Protein 7D9C (pdb70)

B-factor: mean 19.34, std 9.02, range [9.2, 79.6]

Sequence (588 aa):
GNLAGIMHRPDSEMAYVVNEQTVNNIRLRRTAKDDIVVSVELLAGDPYSLRRSLPTDEKFYQVPKQMTKIMSDGISDFWQVTVTTEPKRRRLAYAFLLVTDMLGIQQKIIYSSDKGFFKVADADLMDMNFYFRMMPFFQTIDQYNAPEWVTDTTVWYQIFPERFANGDVSNDPVGTKPWDSTDHPGREDFYGGDLQGILDHLDHLQELGISGIYLNPIFQAPSNHKYDTQDYMTVDPHFGDAKLFKQLVQAAHERGIRVMLDAVFNHIGDKSVQWQDVLKNEQASPYADWFHIHQFPATYTPTDNFEFAADATYDTFDYTPHMPKLNTSNPEVVDYLLNNIATTYWVKEFDIDAWRLDVANEIDHHFWRKFHDAMMALKPDFYILGQIWHTSQSWLVGDEFTAVMMNYSYTGAILQYFLENESADALVQKMSHQLMLYRDATNRRMMFNTVDSHDTPRLMTLAHEDKQQLAKSILTFTFMMQPGVPSIYYGTEYGMTGENNDPDDRKPMVWQPELQDHDLYDFMMQKLVQQVRRQVIAKLSDDKIIFDVIGERQIRLLTREDNQTRIIVGVFNNGTTDLTVAQPTSILLKTNQQSETQLAPNDFMIWTEPVR

Solvent-accessible surface area: 24392 Å² total; per-residue (Å²): 58,71,56,105,21,2,86,4,162,49,129,12,33,8,4,20,22,62,72,61,79,19,0,13,0,2,0,89,0,15,92,79,25,4,89,36,0,49,0,6,4,5,12,1,99,22,5,176,80,96,136,65,133,63,34,27,48,105,106,55,74,105,7,81,84,62,23,26,19,25,137,12,0,16,11,22,22,79,5,82,26,98,119,86,63,0,0,0,0,0,19,3,31,10,101,160,48,89,76,47,0,13,2,86,132,23,64,59,132,58,100,101,15,82,24,44,51,46,85,5,4,7,65,13,87,84,3,78,58,158,103,26,14,102,28,15,98,32,0,31,63,5,0,0,0,1,0,1,4,3,2,0,4,50,26,52,119,102,26,36,15,154,63,41,70,116,76,54,17,85,33,135,7,31,138,137,29,40,2,1,1,0,0,51,0,0,29,80,48,2,92,21,0,84,111,2,18,5,8,0,3,2,1,0,3,1,8,49,4,73,21,7,29,6,21,12,4,60,49,2,78,56,4,2,74,70,2,12,82,48,130,29,0,91,96,4,0,118,27,0,59,142,70,52,2,70,3,0,1,2,1,3,1,1,2,0,0,16,107,0,106,18,3,70,35,0,75,170,58,50,126,90,6,98,50,10,102,21,6,60,29,140,114,57,81,8,67,67,80,98,59,165,85,125,72,78,2,76,72,32,22,11,57,24,66,103,133,10,2,16,21,0,42,1,28,8,81,23,96,102,0,4,86,47,0,33,93,0,0,35,67,2,4,129,89,11,69,0,8,0,0,1,0,9,16,0,43,89,6,49,60,101,0,2,120,84,1,28,91,28,0,47,90,59,37,119,64,1,0,0,0,0,15,2,120,93,66,0,69,57,29,3,57,14,52,1,3,5,0,4,7,14,26,50,5,4,32,8,0,25,80,0,7,45,116,124,36,55,1,72,25,0,19,64,74,0,2,76,22,10,13,25,8,22,56,25,0,13,101,0,5,0,2,14,11,4,5,3,53,28,34,2,5,15,25,47,3,163,130,58,57,46,19,0,26,0,0,4,0,0,2,2,3,0,15,2,0,1,5,2,1,0,0,8,0,22,16,14,42,2,100,88,35,28,21,0,16,13,0,0,6,66,84,75,159,96,20,38,93,72,1,17,68,17,0,54,113,2,3,90,13,11,88,92,32,8,21,137,27,74,147,33,111,20,56,25,48,58,59,25,156,16,18,0,84,0,7,24,30,23,149,70,40,50,0,4,0,2,0,0,8,11,130,87,86,27,95,22,91,118,12,140,48,48,56,13,58,39,42,170,36,76,51,78,2,30,61,38,12,1,3,2,27,31,59,69,43,253

Radius of gyration: 26.41 Å; Cα contacts (8 Å, |Δi|>4): 1349; chains: 1; bounding box: 48×76×82 Å

Secondary structure (DSSP, 8-state):
--GGG-B--SSBTTEEEEETTEEEEEEEEETTTEEEEEEEEE-TTHHHHS-SS--GGGS-EE-EEEEE-SSEEEEEEEEE-TTS-EEEEEEEEETT--EEEEETTEEE-GGGS-TT-GGGSEEE-S--GGGS----HHHHT--EEEE-GGGT--S-GGGPPTTPPPP-TT----TT------HHHHHHTHHHHHHHT--EEEEPP-EE-SSSS--S-SEEEEE-TTT--HHHHHHHHHHHHHTT-EEEEEE--SB--TTSHHHHHHHHHGGGSTTGGGS-BSSSS------SSTT--S--SB-BSTT-TTSBBP-TTSHHHHHHHHHHHHHHHHHH---EEEETTGGGS-HHHHHHHHHHHHHH-TT-EEEE--SS--GGG-SSSS-SEEB-HHHHHHHHHHHHS---HHHHHHHHHHHHHTS-HHHHHH-EE-S--TTS--HHHHTTT-HHHHHHHHHHHHTSSSEEEEETTGGGT----STTTT-PPP---GGGS-HHHHHHHHHHHHHHHHTGGGSSS-EEEEEEEETTEEEEEEE-SSEEEEEEEE-SSS-EE-PPPSEEEEESSS-SSEE-TT-EEEEEEE--

CATH classification: 2.60.40.10

Foldseek 3Di:
DPQVQKDFDDPALQWAFPDQFKIKHKIKGFPQFWDWKWKQKAALCCLPPPPDPDDSRVDTHTWDFFAFLNGITMTMDMDGYPVQKMFMWMWTATPVGDTWIQAPQGTHRPVPQPRSHSVSHDIPGGHDPVQFADAQLVLLQFAEAEDQQQFEFAQDPVLWDPQADDADLPDQDDQAHGPQGALNGVVVCVVVVVLLPGQEYEYQAQAADPGSRCLQPADLQFGHSSHHTPVSLLVSQVSSVVSNYAYEYEQNLFWHFCNHPLNVQCQVQPPPRPSNLQFAAQDPPQDFDDDPDQQATDDGRTDAPPHGSGTTTTDCVDVVSLVVSLVSLVCCCVVRVHQEYEYEPQVNDDPVSQLVSQVSVCVSPVSHAYEYADQDDDRVQCRRRGHLEYAPNQLLVLLLCLLLDFDFPSNNSSSNSVNCSSRHVSSQLAHEYENDEQAAWDLCVSNVNPVLSSLLSVLVRLLGNYHYYYYQQVQFRRGAGGPPRNSRRHDPDVVSGNVVSNVSSSLSSCCSNVPNSPADPWGWDWDRPDGSKIWIWIDDQWKIKIKIFAADQAKDFAPQDPAWRDWDDPDSTIDHHSIMTIGMDTDD

Structure (mmCIF, N/CA/C/O backbone):
data_7D9C
#
_entry.id   7D9C
#
_cell.length_a   115.636
_cell.length_b   115.636
_cell.length_c   106.163
_cell.angle_alpha   90.000
_cell.angle_beta   90.000
_cell.angle_gamma   90.000
#
_symmetry.space_group_name_H-M   'P 41 2 2'
#
loop_
_entity.id
_entity.type
_entity.pdbx_description
1 polymer Alpha-glycosidase
2 branched alpha-D-glucopyranose-(1-4)-alpha-D-glucopyranose
3 non-polymer 'CALCIUM ION'
4 non-polymer 'SULFATE ION'
5 non-polymer '2-(N-MORPHOLINO)-ETHANESULFONIC ACID'
6 non-polymer alpha-D-glucopyranose
7 non-polymer beta-D-glucopyranose
8 water water
#
loop_
_atom_site.group_PDB
_atom_site.id
_atom_site.type_symbol
_atom_site.label_atom_id
_atom_site.label_alt_id
_atom_site.label_comp_id
_atom_site.label_asym_id
_atom_site.label_entity_id
_atom_site.label_seq_id
_atom_site.pdbx_PDB_ins_code
_atom_site.Cartn_x
_atom_site.Cartn_y
_atom_site.Cartn_z
_atom_site.occupancy
_atom_site.B_iso_or_equiv
_atom_site.auth_seq_id
_atom_site.auth_comp_id
_atom_site.auth_asym_id
_atom_site.auth_atom_id
_atom_site.pdbx_PDB_model_num
ATOM 1 N N . GLY A 1 2 ? 69.73324 62.50024 -18.18291 1.000 34.32630 2 GLY A N 1
ATOM 2 C CA . GLY A 1 2 ? 69.92965 63.51224 -19.20101 1.000 27.69660 2 GLY A CA 1
ATOM 3 C C . GLY A 1 2 ? 69.51875 64.83180 -18.61889 1.000 22.35911 2 GLY A C 1
ATOM 4 O O . GLY A 1 2 ? 68.69703 65.54675 -19.19304 1.000 23.88824 2 GLY A O 1
ATOM 5 N N . ASN A 1 3 ? 70.08574 65.12833 -17.45674 1.000 16.24260 3 ASN A N 1
ATOM 6 C CA . ASN A 1 3 ? 69.78274 66.37686 -16.75949 1.000 14.08180 3 ASN A CA 1
ATOM 7 C C . ASN A 1 3 ? 70.70011 67.45133 -17.32230 1.000 12.44741 3 ASN A C 1
ATOM 8 O O . ASN A 1 3 ? 71.74445 67.77184 -16.75477 1.000 12.69216 3 ASN A O 1
ATOM 13 N N . LEU A 1 4 ? 70.34139 67.96732 -18.50350 1.000 13.28959 4 LEU A N 1
ATOM 14 C CA . LEU A 1 4 ? 71.17077 68.95216 -19.17043 1.000 12.39476 4 LEU A CA 1
ATOM 15 C C . LEU A 1 4 ? 71.26995 70.22389 -18.35696 1.000 11.60256 4 LEU A C 1
ATOM 16 O O . LEU A 1 4 ? 72.30134 70.89069 -18.40433 1.000 12.82375 4 LEU A O 1
ATOM 21 N N . ALA A 1 5 ? 70.24790 70.56308 -17.55404 1.000 11.54729 5 ALA A N 1
ATOM 22 C CA . ALA A 1 5 ? 70.32494 71.75362 -16.71063 1.000 11.32622 5 ALA A CA 1
ATOM 23 C C . ALA A 1 5 ? 71.41296 71.64644 -15.66060 1.000 11.66572 5 ALA A C 1
ATOM 24 O O . ALA A 1 5 ? 71.87178 72.66549 -15.15927 1.000 12.80533 5 ALA A O 1
ATOM 26 N N . GLY A 1 6 ? 71.82276 70.41870 -15.31340 1.000 10.93669 6 GLY A N 1
ATOM 27 C CA . GLY A 1 6 ? 72.88953 70.22578 -14.34513 1.000 11.23935 6 GLY A CA 1
ATOM 28 C C . GLY A 1 6 ? 74.28970 70.21261 -14.92063 1.000 11.41043 6 GLY A C 1
ATOM 29 O O . GLY A 1 6 ? 75.26011 70.03311 -14.16537 1.000 12.99745 6 GLY A O 1
ATOM 30 N N . ILE A 1 7 ? 74.43966 70.39257 -16.23575 1.000 11.29989 7 ILE A N 1
ATOM 31 C CA . ILE A 1 7 ? 75.74878 70.35326 -16.90080 1.000 11.36306 7 ILE A CA 1
ATOM 32 C C . ILE A 1 7 ? 76.23269 71.77728 -17.12950 1.000 12.16841 7 ILE A C 1
ATOM 33 O O . ILE A 1 7 ? 75.49200 72.61324 -17.64572 1.000 14.60291 7 ILE A O 1
ATOM 38 N N . MET A 1 8 ? 77.46554 72.06473 -16.75389 1.000 10.62350 8 MET A N 1
ATOM 39 C CA . MET A 1 8 ? 77.95663 73.41377 -17.00293 1.000 11.03144 8 MET A CA 1
ATOM 40 C C . MET A 1 8 ? 79.46439 73.40737 -17.16617 1.000 10.14713 8 MET A C 1
ATOM 41 O O . MET A 1 8 ? 80.17878 72.72959 -16.42065 1.000 10.63665 8 MET A O 1
ATOM 46 N N . HIS A 1 9 ? 79.92761 74.19219 -18.13547 1.000 10.27082 9 HIS A N 1
ATOM 47 C CA . HIS A 1 9 ? 81.33100 74.51816 -18.25169 1.000 10.48138 9 HIS A CA 1
ATOM 48 C C . HIS A 1 9 ? 81.42456 76.01964 -18.41252 1.000 11.48675 9 HIS A C 1
ATOM 49 O O . HIS A 1 9 ? 80.79155 76.57363 -19.33125 1.000 12.65268 9 HIS A O 1
ATOM 56 N N . ARG A 1 10 ? 82.19169 76.66383 -17.54772 1.000 10.64192 10 ARG A N 1
ATOM 57 C CA . ARG A 1 10 ? 82.49582 78.10142 -17.67207 1.000 11.77626 10 ARG A CA 1
ATOM 58 C C . ARG A 1 10 ? 83.89507 78.25459 -18.21782 1.000 11.41832 10 ARG A C 1
ATOM 59 O O . ARG A 1 10 ? 84.86535 77.88030 -17.53015 1.000 11.48675 10 ARG A O 1
ATOM 67 N N . PRO A 1 11 ? 84.07460 78.78087 -19.43264 1.000 10.81827 11 PRO A N 1
ATOM 68 C CA . PRO A 1 11 ? 85.43359 78.91520 -19.95858 1.000 11.75258 11 PRO A CA 1
ATOM 69 C C . PRO A 1 11 ? 86.17825 79.98444 -19.16075 1.000 11.92893 11 PRO A C 1
ATOM 70 O O . PRO A 1 11 ? 85.60491 80.78502 -18.41112 1.000 13.65543 11 PRO A O 1
ATOM 74 N N . ASP A 1 12 ? 87.50540 79.93682 -19.29409 1.000 13.48173 12 ASP A N 1
ATOM 75 C CA . ASP A 1 12 ? 88.38493 80.94302 -18.67412 1.000 14.58713 12 ASP A CA 1
ATOM 76 C C . ASP A 1 12 ? 88.04916 81.13597 -17.19440 1.000 15.09244 12 ASP A C 1
ATOM 77 O O . ASP A 1 12 ? 87.72804 82.22678 -16.75250 1.000 15.74516 12 ASP A O 1
ATOM 82 N N . SER A 1 13 ? 88.19988 80.07869 -16.41547 1.000 13.57912 13 SER A N 1
ATOM 83 C CA . SER A 1 13 ? 87.77922 80.07595 -15.01520 1.000 13.68438 13 SER A CA 1
ATOM 84 C C . SER A 1 13 ? 88.55149 78.96130 -14.29898 1.000 12.75796 13 SER A C 1
ATOM 85 O O . SER A 1 13 ? 89.43724 78.32264 -14.88345 1.000 12.83428 13 SER A O 1
ATOM 88 N N . GLU A 1 14 ? 88.10539 78.59456 -13.08747 1.000 12.75006 14 GLU A N 1
ATOM 89 C CA . GLU A 1 14 ? 88.67772 77.38574 -12.46682 1.000 12.89482 14 GLU A CA 1
ATOM 90 C C . GLU A 1 14 ? 88.37652 76.11706 -13.25677 1.000 12.35265 14 GLU A C 1
ATOM 91 O O . GLU A 1 14 ? 88.98835 75.09068 -12.99237 1.000 13.78439 14 GLU A O 1
ATOM 97 N N . MET A 1 15 ? 87.43604 76.18539 -14.20377 1.000 11.21041 15 MET A N 1
ATOM 98 C CA . MET A 1 15 ? 87.12573 75.04488 -15.06432 1.000 10.56033 15 MET A CA 1
ATOM 99 C C . MET A 1 15 ? 87.97073 75.00632 -16.33651 1.000 9.95236 15 MET A C 1
ATOM 100 O O . MET A 1 15 ? 87.83472 74.05452 -17.11542 1.000 10.25239 15 MET A O 1
ATOM 105 N N . ALA A 1 16 ? 88.81837 75.98989 -16.57332 1.000 9.77603 16 ALA A N 1
ATOM 106 C CA . ALA A 1 16 ? 89.62238 76.00667 -17.81972 1.000 10.70508 16 ALA A CA 1
ATOM 107 C C . ALA A 1 16 ? 90.77271 76.97342 -17.57961 1.000 10.17871 16 ALA A C 1
ATOM 108 O O . ALA A 1 16 ? 90.56204 78.18046 -17.63668 1.000 11.38937 16 ALA A O 1
ATOM 110 N N . TYR A 1 17 ? 91.95967 76.42613 -17.25737 1.000 10.45506 17 TYR A N 1
ATOM 111 C CA . TYR A 1 17 ? 93.03210 77.32596 -16.84590 1.000 10.84194 17 TYR A CA 1
ATOM 112 C C . TYR A 1 17 ? 94.38333 76.75059 -17.23412 1.000 10.51559 17 TYR A C 1
ATOM 113 O O . TYR A 1 17 ? 94.54605 75.54456 -17.42251 1.000 11.32884 17 TYR A O 1
ATOM 122 N N . VAL A 1 18 ? 95.36290 77.62724 -17.36178 1.000 11.48412 18 VAL A N 1
ATOM 123 C CA . VAL A 1 18 ? 96.72696 77.29509 -17.77844 1.000 12.75269 18 VAL A CA 1
ATOM 124 C C . VAL A 1 18 ? 97.52277 76.80196 -16.57651 1.000 12.99747 18 VAL A C 1
ATOM 125 O O . VAL A 1 18 ? 97.54009 77.45634 -15.51635 1.000 13.99231 18 VAL A O 1
ATOM 129 N N . VAL A 1 19 ? 98.19292 75.67160 -16.75469 1.000 13.72124 19 VAL A N 1
ATOM 130 C CA . VAL A 1 19 ? 99.11569 75.12297 -15.74921 1.000 15.20038 19 VAL A CA 1
ATOM 131 C C . VAL A 1 19 ? 100.55680 75.45217 -16.11248 1.000 16.45314 19 VAL A C 1
ATOM 132 O O . VAL A 1 19 ? 101.37216 75.78526 -15.24827 1.000 18.65865 19 VAL A O 1
ATOM 136 N N . ASN A 1 20 ? 100.90228 75.40447 -17.39991 1.000 17.07165 20 ASN A N 1
ATOM 137 C CA . ASN A 1 20 ? 102.23129 75.78646 -17.86519 1.000 20.51940 20 ASN A CA 1
ATOM 138 C C . ASN A 1 20 ? 102.12314 76.18276 -19.32814 1.000 19.02977 20 ASN A C 1
ATOM 139 O O . ASN A 1 20 ? 101.02342 76.18336 -19.88955 1.000 17.98754 20 ASN A O 1
ATOM 144 N N . GLU A 1 21 ? 103.27272 76.49067 -19.97160 1.000 20.30624 21 GLU A N 1
ATOM 145 C CA . GLU A 1 21 ? 103.20478 77.09465 -21.29661 1.000 23.66716 21 GLU A CA 1
ATOM 146 C C . GLU A 1 21 ? 102.38032 76.27243 -22.28889 1.000 21.41162 21 GLU A C 1
ATOM 147 O O .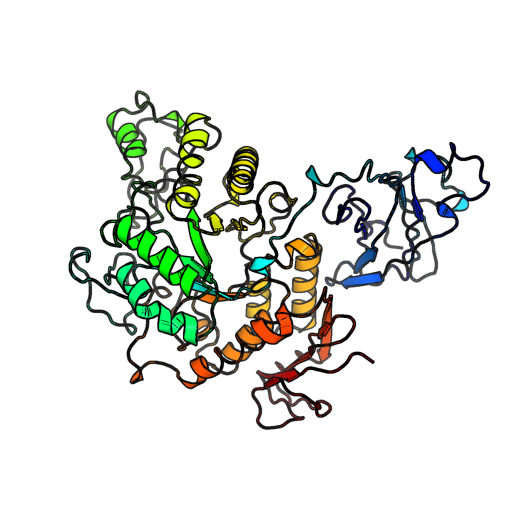 GLU A 1 21 ? 101.73905 76.85840 -23.16666 1.000 22.41964 21 GLU A O 1
ATOM 150 N N . GLN A 1 22 ? 102.37540 74.92350 -22.19124 1.000 16.89795 22 GLN A N 1
ATOM 151 C CA . GLN A 1 22 ? 101.68314 74.13102 -23.20573 1.000 16.51368 22 GLN A CA 1
ATOM 152 C C . GLN A 1 22 ? 100.57677 73.27755 -22.63090 1.000 14.17130 22 GLN A C 1
ATOM 153 O O . GLN A 1 22 ? 100.02968 72.44688 -23.35292 1.000 14.87136 22 GLN A O 1
ATOM 159 N N . THR A 1 23 ? 100.16719 73.48888 -21.37943 1.000 13.97390 23 THR A N 1
ATOM 160 C CA . THR A 1 23 ? 99.28089 72.54592 -20.68099 1.000 14.70031 23 THR A CA 1
ATOM 161 C C . THR A 1 23 ? 98.15849 73.30369 -19.97669 1.000 12.91852 23 THR A C 1
ATOM 162 O O . THR A 1 23 ? 98.40116 74.32410 -19.30811 1.000 14.22655 23 THR A O 1
ATOM 166 N N . VAL A 1 24 ? 96.92398 72.80200 -20.13163 1.000 13.23959 24 VAL A N 1
ATOM 167 C CA . VAL A 1 24 ? 95.75416 73.35817 -19.45692 1.000 12.37897 24 VAL A CA 1
ATOM 168 C C . VAL A 1 24 ? 95.02395 72.26255 -18.70206 1.000 12.27632 24 VAL A C 1
ATOM 169 O O . VAL A 1 24 ? 95.15034 71.08806 -19.02251 1.000 13.98705 24 VAL A O 1
ATOM 173 N N A ASN A 1 25 ? 94.26947 72.65703 -17.66343 0.661 11.55255 25 ASN A N 1
ATOM 174 N N B ASN A 1 25 ? 94.19220 72.68498 -17.76822 0.339 11.55518 25 ASN A N 1
ATOM 175 C CA A ASN A 1 25 ? 93.33800 71.76807 -16.97281 0.661 10.54192 25 ASN A CA 1
ATOM 176 C CA B ASN A 1 25 ? 93.34859 71.79189 -17.01021 0.339 10.53929 25 ASN A CA 1
ATOM 177 C C A ASN A 1 25 ? 91.91457 72.20869 -17.27314 0.661 10.52348 25 ASN A C 1
ATOM 178 C C B ASN A 1 25 ? 91.90561 72.20956 -17.23871 0.339 10.52875 25 ASN A C 1
ATOM 179 O O A ASN A 1 25 ? 91.60327 73.40597 -17.26401 0.661 11.27093 25 ASN A O 1
ATOM 180 O O B ASN A 1 25 ? 91.58114 73.40388 -17.17496 0.339 11.27093 25 ASN A O 1
ATOM 189 N N . ILE A 1 26 ? 91.05715 71.23189 -17.57001 1.000 10.58929 26 ILE A N 1
ATOM 190 C CA . ILE A 1 26 ? 89.66932 71.50174 -17.95984 1.000 10.70772 26 ILE A CA 1
ATOM 191 C C . ILE A 1 26 ? 88.76434 70.66569 -17.07204 1.000 11.06302 26 ILE A C 1
ATOM 192 O O . ILE A 1 26 ? 89.02652 69.47537 -16.84799 1.000 12.05787 26 ILE A O 1
ATOM 197 N N . ARG A 1 27 ? 87.68350 71.30652 -16.59984 1.000 10.70771 27 ARG A N 1
ATOM 198 C CA . ARG A 1 27 ? 86.69143 70.64290 -15.76431 1.000 10.96301 27 ARG A CA 1
ATOM 199 C C . ARG A 1 27 ? 85.30263 70.79570 -16.35553 1.000 10.59192 27 ARG A C 1
ATOM 200 O O . ARG A 1 27 ? 84.99838 71.77666 -17.02818 1.000 11.70256 27 ARG A O 1
ATOM 208 N N . LEU A 1 28 ? 84.43032 69.82477 -16.00426 1.000 10.88142 28 LEU A N 1
ATOM 209 C CA . LEU A 1 28 ? 83.01232 69.90341 -16.36313 1.000 10.89195 28 LEU A CA 1
ATOM 210 C C . LEU A 1 28 ? 82.20515 69.51588 -15.13332 1.000 10.62876 28 LEU A C 1
ATOM 211 O O . LEU A 1 28 ? 82.58421 68.59568 -14.41062 1.000 11.08933 28 LEU A O 1
ATOM 216 N N A ARG A 1 29 ? 81.11756 70.24429 -14.88160 0.635 9.98395 29 ARG A N 1
ATOM 217 N N B ARG A 1 29 ? 81.10640 70.23346 -14.89727 0.365 10.98670 29 ARG A N 1
ATOM 218 C CA A ARG A 1 29 ? 80.14107 69.90565 -13.84420 0.635 10.30768 29 ARG A CA 1
ATOM 219 C CA B ARG A 1 29 ? 80.12828 69.90479 -13.86295 0.365 11.96840 29 ARG A CA 1
ATOM 220 C C A ARG A 1 29 ? 78.96692 69.17758 -14.50690 0.635 10.87878 29 ARG A C 1
ATOM 221 C C B ARG A 1 29 ? 78.95889 69.16694 -14.51496 0.365 11.86048 29 ARG A C 1
ATOM 222 O O A ARG A 1 29 ? 78.51331 69.57605 -15.58157 0.635 10.84720 29 ARG A O 1
ATOM 223 O O B ARG A 1 29 ? 78.49931 69.55186 -15.59111 0.365 11.65520 29 ARG A O 1
ATOM 238 N N . THR A 1 30 ? 78.48036 68.09964 -13.86572 1.000 11.19988 30 THR A N 1
ATOM 239 C CA . THR A 1 30 ? 77.26058 67.39004 -14.31036 1.000 10.75509 30 THR A CA 1
ATOM 240 C C . THR A 1 30 ? 76.42434 67.12276 -13.07925 1.000 10.72351 30 THR A C 1
ATOM 241 O O . THR A 1 30 ? 76.89224 67.30367 -11.95407 1.000 11.65256 30 THR A O 1
ATOM 245 N N . ALA A 1 31 ? 75.17819 66.70543 -13.27358 1.000 11.48148 31 ALA A N 1
ATOM 246 C CA . ALA A 1 31 ? 74.37113 66.33848 -12.10744 1.000 11.76048 31 ALA A CA 1
ATOM 247 C C . ALA A 1 31 ? 74.86013 65.01275 -11.53980 1.000 12.61058 31 ALA A C 1
ATOM 248 O O . ALA A 1 31 ? 75.21259 64.08205 -12.28448 1.000 14.09758 31 ALA A O 1
ATOM 250 N N . LYS A 1 32 ? 74.80423 64.85902 -10.21322 1.000 13.12906 32 LYS A N 1
ATOM 251 C CA . LYS A 1 32 ? 75.37082 63.66668 -9.57064 1.000 13.72650 32 LYS A CA 1
ATOM 252 C C . LYS A 1 32 ? 74.77369 62.38340 -10.13541 1.000 13.99496 32 LYS A C 1
ATOM 253 O O . LYS A 1 32 ? 73.55070 62.20729 -10.14536 1.000 15.10034 32 LYS A O 1
ATOM 259 N N . ASP A 1 33 ? 75.64936 61.48448 -10.60382 1.000 14.74241 33 ASP A N 1
ATOM 260 C CA . ASP A 1 33 ? 75.30572 60.15356 -11.10217 1.000 16.62948 33 ASP A CA 1
ATOM 261 C C . ASP A 1 33 ? 74.40009 60.15886 -12.32742 1.000 16.78213 33 ASP A C 1
ATOM 262 O O . ASP A 1 33 ? 73.90158 59.11632 -12.73473 1.000 20.24831 33 ASP A O 1
ATOM 267 N N . ASP A 1 34 ? 74.22335 61.29157 -12.96600 1.000 14.68188 34 ASP A N 1
ATOM 268 C CA . ASP A 1 34 ? 73.37728 61.36819 -14.15661 1.000 14.43974 34 ASP A CA 1
ATOM 269 C C . ASP A 1 34 ? 74.17998 61.06986 -15.41836 1.000 14.54765 34 ASP A C 1
ATOM 270 O O . ASP A 1 34 ? 73.60871 60.58484 -16.39659 1.000 15.56355 34 ASP A O 1
ATOM 275 N N . ILE A 1 35 ? 75.45922 61.38615 -15.45961 1.000 14.98980 35 ILE A N 1
ATOM 276 C CA . ILE A 1 35 ? 76.29230 61.22760 -16.64599 1.000 14.47659 35 ILE A CA 1
ATOM 277 C C . ILE A 1 35 ? 77.27007 60.10299 -16.34852 1.000 14.71083 35 ILE A C 1
ATOM 278 O O . ILE A 1 35 ? 77.95668 60.12300 -15.30537 1.000 16.38470 35 ILE A O 1
ATOM 283 N N A VAL A 1 36 ? 77.31069 59.10712 -17.24772 0.565 14.81874 36 VAL A N 1
ATOM 284 N N B VAL A 1 36 ? 77.33219 59.11214 -17.24343 0.435 15.40039 36 VAL A N 1
ATOM 285 C CA A VAL A 1 36 ? 78.13799 57.91244 -17.08591 0.565 16.80580 36 VAL A CA 1
ATOM 286 C CA B VAL A 1 36 ? 78.18274 57.94395 -17.02304 0.435 17.84014 36 VAL A CA 1
ATOM 287 C C A VAL A 1 36 ? 79.56034 58.13511 -17.60983 0.565 15.79254 36 VAL A C 1
ATOM 288 C C B VAL A 1 36 ? 79.58395 58.13992 -17.60177 0.435 16.18732 36 VAL A C 1
ATOM 289 O O A VAL A 1 36 ? 80.51259 57.54385 -17.10163 0.565 17.10058 36 VAL A O 1
ATOM 290 O O B VAL A 1 36 ? 80.53676 57.51075 -17.14162 0.435 17.16374 36 VAL A O 1
ATOM 297 N N . SER A 1 37 ? 79.74481 58.97683 -18.62689 1.000 14.44502 37 SER A N 1
ATOM 298 C CA . SER A 1 37 ? 81.07937 59.19187 -19.18113 1.000 15.63199 37 SER A CA 1
ATOM 299 C C . SER A 1 37 ? 81.12121 60.54820 -19.85450 1.000 13.97389 37 SER A C 1
ATOM 300 O O . SER A 1 37 ? 80.09253 61.05466 -20.34074 1.000 13.62385 37 SER A O 1
ATOM 303 N N . VAL A 1 38 ? 82.32552 61.12213 -19.87101 1.000 12.73164 38 VAL A N 1
ATOM 304 C CA . VAL A 1 38 ? 82.57378 62.38945 -20.55013 1.000 12.89219 38 VAL A CA 1
ATOM 305 C C . VAL A 1 38 ? 83.87847 62.25300 -21.29623 1.000 12.85798 38 VAL A C 1
ATOM 306 O O . VAL A 1 38 ? 84.88548 61.87228 -20.70228 1.000 14.11864 38 VAL A O 1
ATOM 310 N N . GLU A 1 39 ? 83.87732 62.61567 -22.57491 1.000 13.37910 39 GLU A N 1
ATOM 311 C CA . GLU A 1 39 ? 85.10883 62.72323 -23.36619 1.000 14.80295 39 GLU A CA 1
ATOM 312 C C . GLU A 1 39 ? 85.28831 64.16833 -23.78396 1.000 14.07128 39 GLU A C 1
ATOM 313 O O . GLU A 1 39 ? 84.30308 64.87829 -24.01111 1.000 14.87136 39 GLU A O 1
ATOM 319 N N . LEU A 1 40 ? 86.51595 64.59787 -23.90806 1.000 13.20802 40 LEU A N 1
ATOM 320 C CA . LEU A 1 40 ? 86.82278 65.93974 -24.40330 1.000 13.00009 40 LEU A CA 1
ATOM 321 C C . LEU A 1 40 ? 87.27179 65.82800 -25.85956 1.000 12.22633 40 LEU A C 1
ATOM 322 O O . LEU A 1 40 ? 88.14595 65.01413 -26.18198 1.000 14.43710 40 LEU A O 1
ATOM 327 N N . LEU A 1 41 ? 86.68820 66.65933 -26.73389 1.000 12.14999 41 LEU A N 1
ATOM 328 C CA . LEU A 1 41 ? 87.17298 66.84317 -28.10305 1.000 12.27370 41 LEU A CA 1
ATOM 329 C C . LEU A 1 41 ? 87.94660 68.15640 -28.08418 1.000 11.82628 41 LEU A C 1
ATOM 330 O O . LEU A 1 41 ? 87.36393 69.19952 -27.77735 1.000 14.46603 41 LEU A O 1
ATOM 335 N N . ALA A 1 42 ? 89.23101 68.13291 -28.41851 1.000 12.00261 42 ALA A N 1
ATOM 336 C CA . ALA A 1 42 ? 90.04859 69.32815 -28.22851 1.000 12.52371 42 ALA A CA 1
ATOM 337 C C . ALA A 1 42 ? 91.23775 69.35194 -29.18051 1.000 11.88681 42 ALA A C 1
ATOM 338 O O . ALA A 1 42 ? 91.87593 68.33116 -29.45141 1.000 12.89744 42 ALA A O 1
ATOM 340 N N . GLY A 1 43 ? 91.58338 70.55844 -29.59795 1.000 11.98681 43 GLY A N 1
ATOM 341 C CA . GLY A 1 43 ? 92.80032 70.76239 -30.35715 1.000 11.88680 43 GLY A CA 1
ATOM 342 C C . GLY A 1 43 ? 92.91520 72.19372 -30.81966 1.000 11.17883 43 GLY A C 1
ATOM 343 O O . GLY A 1 43 ? 92.13183 73.05083 -30.41499 1.000 11.62361 43 GLY A O 1
ATOM 344 N N . ASP A 1 44 ? 93.90373 72.45963 -31.69054 1.000 11.63940 44 ASP A N 1
ATOM 345 C CA . ASP A 1 44 ? 94.10703 73.83079 -32.15735 1.000 12.15000 44 ASP A CA 1
ATOM 346 C C . ASP A 1 44 ? 92.91046 74.28564 -33.01672 1.000 12.31054 44 ASP A C 1
ATOM 347 O O . ASP A 1 44 ? 92.58343 73.62607 -34.01614 1.000 13.47383 44 ASP A O 1
ATOM 352 N N . PRO A 1 45 ? 92.22049 75.38404 -32.67748 1.000 12.14474 45 PRO A N 1
ATOM 353 C CA . PRO A 1 45 ? 91.04881 75.81099 -33.50189 1.000 12.24211 45 PRO A CA 1
ATOM 354 C C . PRO A 1 45 ? 91.34800 75.95217 -34.99065 1.000 13.03956 45 PRO A C 1
ATOM 355 O O . PRO A 1 45 ? 90.52061 75.57776 -35.84372 1.000 13.47120 45 PRO A O 1
ATOM 359 N N . TYR A 1 46 ? 92.51649 76.47502 -35.33088 1.000 12.13684 46 TYR A N 1
ATOM 360 C CA . TYR A 1 46 ? 92.83615 76.76543 -36.71894 1.000 12.51319 46 TYR A CA 1
ATOM 361 C C . TYR A 1 46 ? 93.17787 75.49086 -37.47420 1.000 12.51847 46 TYR A C 1
ATOM 362 O O . TYR A 1 46 ? 93.19940 75.49402 -38.72031 1.000 14.40552 46 TYR A O 1
ATOM 371 N N . SER A 1 47 ? 93.48564 74.39777 -36.77765 1.000 13.16065 47 SER A N 1
ATOM 372 C CA . SER A 1 47 ? 93.89887 73.19283 -37.47928 1.000 15.06086 47 SER A CA 1
ATOM 373 C C . SER A 1 47 ? 92.77943 72.61755 -38.32224 1.000 14.43448 47 SER A C 1
ATOM 374 O O . SER A 1 47 ? 93.07466 72.00995 -39.34894 1.000 15.66357 47 SER A O 1
ATOM 377 N N . LEU A 1 48 ? 91.49798 72.77787 -37.92657 1.000 13.36857 48 LEU A N 1
ATOM 378 C CA . LEU A 1 48 ? 90.39708 72.09641 -38.60095 1.000 14.31078 48 LEU A CA 1
ATOM 379 C C . LEU A 1 48 ? 90.39551 72.44285 -40.08284 1.000 15.42406 48 LEU A C 1
ATOM 380 O O . LEU A 1 48 ? 90.33123 71.54914 -40.93217 1.000 16.81370 48 LEU A O 1
ATOM 385 N N A ARG A 1 49 ? 90.44224 73.73269 -40.41314 0.513 14.46344 49 ARG A N 1
ATOM 386 N N B ARG A 1 49 ? 90.43610 73.73397 -40.41329 0.487 14.46344 49 ARG A N 1
ATOM 387 C CA A ARG A 1 49 ? 90.35628 74.13177 -41.81751 0.513 16.94533 49 ARG A CA 1
ATOM 388 C CA B ARG A 1 49 ? 90.35268 74.14081 -41.81618 0.487 16.94533 49 ARG A CA 1
ATOM 389 C C A ARG A 1 49 ? 91.69559 74.52206 -42.41561 0.513 15.33460 49 ARG A C 1
ATOM 390 C C B ARG A 1 49 ? 91.69848 74.50794 -42.41615 0.487 15.33460 49 ARG A C 1
ATOM 391 O O A ARG A 1 49 ? 91.79030 74.59437 -43.63596 0.513 19.20871 49 ARG A O 1
ATOM 392 O O B ARG A 1 49 ? 91.80412 74.53811 -43.63800 0.487 19.20871 49 ARG A O 1
ATOM 407 N N . SER A 1 50 ? 92.72461 74.79759 -41.60936 1.000 13.90811 50 SER A N 1
ATOM 408 C CA . SER A 1 50 ? 93.97939 75.27792 -42.20250 1.000 13.49490 50 SER A CA 1
ATOM 409 C C . SER A 1 50 ? 94.91813 74.13548 -42.58374 1.000 14.75557 50 SER A C 1
ATOM 410 O O . SER A 1 50 ? 95.69189 74.28033 -43.53203 1.000 16.55578 50 SER A O 1
ATOM 413 N N . LEU A 1 51 ? 94.91385 73.02837 -41.85637 1.000 15.91887 51 LEU A N 1
ATOM 414 C CA . LEU A 1 51 ? 95.93012 72.01855 -42.17647 1.000 17.17165 51 LEU A CA 1
ATOM 415 C C . LEU A 1 51 ? 95.44610 71.10906 -43.29709 1.000 18.35864 51 LEU A C 1
ATOM 416 O O . LEU A 1 51 ? 94.26442 70.71130 -43.30996 1.000 19.70879 51 LEU A O 1
ATOM 421 N N . PRO A 1 52 ? 96.36521 70.74819 -44.21638 1.000 20.21940 52 PRO A N 1
ATOM 422 C CA . PRO A 1 52 ? 95.98580 69.85590 -45.32854 1.000 23.38555 52 PRO A CA 1
ATOM 423 C C . PRO A 1 52 ? 95.66125 68.42726 -44.92138 1.000 26.26221 52 PRO A C 1
ATOM 424 O O . PRO A 1 52 ? 95.00049 67.72783 -45.68606 1.000 29.48363 52 PRO A O 1
ATOM 428 N N . THR A 1 53 ? 96.00841 67.98891 -43.72732 1.000 26.36486 53 THR A N 1
ATOM 429 C CA . THR A 1 53 ? 95.74994 66.59632 -43.37185 1.000 27.91504 53 THR A CA 1
ATOM 430 C C . THR A 1 53 ? 94.25069 66.26794 -43.30395 1.000 27.31497 53 THR A C 1
ATOM 431 O O . THR A 1 53 ? 93.39452 67.12702 -43.03639 1.000 27.24917 53 THR A O 1
ATOM 435 N N . ASP A 1 54 ? 93.94080 64.97773 -43.52718 1.000 27.50973 54 ASP A N 1
ATOM 436 C CA . ASP A 1 54 ? 92.56944 64.51898 -43.35803 1.000 27.34919 54 ASP A CA 1
ATOM 437 C C . ASP A 1 54 ? 92.19045 64.36379 -41.88833 1.000 26.77542 54 ASP A C 1
ATOM 438 O O . ASP A 1 54 ? 91.00455 64.48763 -41.55285 1.000 26.59646 54 ASP A O 1
ATOM 443 N N . GLU A 1 55 ? 93.18530 64.17713 -41.01309 1.000 25.38580 55 GLU A N 1
ATOM 444 C CA . GLU A 1 55 ? 92.94562 64.04975 -39.57789 1.000 25.61213 55 GLU A CA 1
ATOM 445 C C . GLU A 1 55 ? 92.32192 65.32801 -39.05165 1.000 22.58546 55 GLU A C 1
ATOM 446 O O . GLU A 1 55 ? 92.63716 66.43688 -39.53922 1.000 25.36999 55 GLU A O 1
ATOM 448 N N . LYS A 1 56 ? 91.40546 65.18612 -38.08977 1.000 19.24032 56 LYS A N 1
ATOM 449 C CA . LYS A 1 56 ? 90.83192 66.33991 -37.39071 1.000 17.83225 56 LYS A CA 1
ATOM 450 C C . LYS A 1 56 ? 90.86756 66.06535 -35.90393 1.000 17.23744 56 LYS A C 1
ATOM 451 O O . LYS A 1 56 ? 90.70702 64.91673 -35.47708 1.000 17.49274 56 LYS A O 1
ATOM 457 N N . PHE A 1 57 ? 91.01542 67.13974 -35.09838 1.000 15.65305 57 PHE A N 1
ATOM 458 C CA . PHE A 1 57 ? 91.23299 66.89139 -33.66776 1.000 16.50577 57 PHE A CA 1
ATOM 459 C C . PHE A 1 57 ? 90.06558 66.18080 -33.01846 1.000 17.13480 57 PHE A C 1
ATOM 460 O O . PHE A 1 57 ? 90.27072 65.45295 -32.05250 1.000 19.32979 57 PHE A O 1
ATOM 468 N N . TYR A 1 58 ? 88.85256 66.38589 -33.52067 1.000 16.81108 58 TYR A N 1
ATOM 469 C CA . TYR A 1 58 ? 87.67268 65.80831 -32.90125 1.000 17.74541 58 TYR A CA 1
ATOM 470 C C . TYR A 1 58 ? 87.57657 64.30608 -33.13009 1.000 19.21137 58 TYR A C 1
ATOM 471 O O . TYR A 1 58 ? 86.70865 63.65488 -32.54773 1.000 22.39068 58 TYR A O 1
ATOM 480 N N . GLN A 1 59 ? 88.41471 63.71513 -33.98608 1.000 18.87186 59 GLN A N 1
ATOM 481 C CA . GLN A 1 59 ? 88.38773 62.26349 -34.16205 1.000 21.12475 59 GLN A CA 1
ATOM 482 C C . GLN A 1 59 ? 89.16642 61.50098 -33.09874 1.000 22.22488 59 GLN A C 1
ATOM 483 O O . GLN A 1 59 ? 89.13104 60.25458 -33.09549 1.000 23.59346 59 GLN A O 1
ATOM 489 N N . VAL A 1 60 ? 89.86748 62.17276 -32.19877 1.000 21.42480 60 VAL A N 1
ATOM 490 C CA . VAL A 1 60 ? 90.61216 61.46278 -31.16096 1.000 23.27764 60 VAL A CA 1
ATOM 491 C C . VAL A 1 60 ? 90.19638 62.08380 -29.83099 1.000 20.67997 60 VAL A C 1
ATOM 492 O O . VAL A 1 60 ? 90.90352 62.92914 -29.29582 1.000 21.47742 60 VAL A O 1
ATOM 496 N N . PRO A 1 61 ? 89.09526 61.65374 -29.24395 1.000 19.19295 61 PRO A N 1
ATOM 497 C CA . PRO A 1 61 ? 88.67491 62.19811 -27.94719 1.000 17.07165 61 PRO A CA 1
ATOM 498 C C . PRO A 1 61 ? 89.65247 61.83346 -26.84363 1.000 16.25314 61 PRO A C 1
ATOM 499 O O . PRO A 1 61 ? 90.43811 60.89241 -26.94057 1.000 20.85364 61 PRO A O 1
ATOM 503 N N . LYS A 1 62 ? 89.57366 62.59181 -25.75792 1.000 15.90045 62 LYS A N 1
ATOM 504 C CA . LYS A 1 62 ? 90.37511 62.38507 -24.55149 1.000 17.27693 62 LYS A CA 1
ATOM 505 C C . LYS A 1 62 ? 89.38932 62.04703 -23.42401 1.000 17.61644 62 LYS A C 1
ATOM 506 O O . LYS A 1 62 ? 88.42977 62.79714 -23.19623 1.000 18.54023 62 LYS A O 1
ATOM 512 N N . GLN A 1 63 ? 89.61466 60.97443 -22.69712 1.000 18.84552 63 GLN A N 1
ATOM 513 C CA . GLN A 1 63 ? 88.67948 60.63540 -21.62066 1.000 19.29561 63 GLN A CA 1
ATOM 514 C C . GLN A 1 63 ? 88.83440 61.59149 -20.43288 1.000 17.89805 63 GLN A C 1
ATOM 515 O O . GLN A 1 63 ? 89.94987 61.86146 -19.97993 1.000 21.18527 63 GLN A O 1
ATOM 521 N N . MET A 1 64 ? 87.72356 62.07787 -19.89679 1.000 14.56082 64 MET A N 1
ATOM 522 C CA . MET A 1 64 ? 87.77911 62.77635 -18.62266 1.000 13.75545 64 MET A CA 1
ATOM 523 C C . MET A 1 64 ? 87.50405 61.80471 -17.48053 1.000 14.14234 64 MET A C 1
ATOM 524 O O . MET A 1 64 ? 86.83694 60.78571 -17.64532 1.000 15.90043 64 MET A O 1
ATOM 529 N N . THR A 1 65 ? 87.96758 62.16487 -16.30246 1.000 13.57648 65 THR A N 1
ATOM 530 C CA . THR A 1 65 ? 87.78503 61.35392 -15.09991 1.000 14.54765 65 THR A CA 1
ATOM 531 C C . THR A 1 65 ? 86.89505 62.08653 -14.11355 1.000 13.40541 65 THR A C 1
ATOM 532 O O . THR A 1 65 ? 87.07596 63.27961 -13.88404 1.000 13.18696 65 THR A O 1
ATOM 536 N N . LYS A 1 66 ? 85.95320 61.35852 -13.50820 1.000 13.84229 66 LYS A N 1
ATOM 537 C CA . LYS A 1 66 ? 85.12074 61.93300 -12.44748 1.000 13.41069 66 LYS A CA 1
ATOM 538 C C . LYS A 1 66 ? 85.98012 61.99058 -11.18848 1.000 14.43975 66 LYS A C 1
ATOM 539 O O . LYS A 1 66 ? 86.42174 60.95544 -10.68201 1.000 18.70339 66 LYS A O 1
ATOM 545 N N . ILE A 1 67 ? 86.31306 63.19748 -10.73662 1.000 14.24499 67 ILE A N 1
ATOM 546 C CA . ILE A 1 67 ? 87.26625 63.33148 -9.65078 1.000 16.15310 67 ILE A CA 1
ATOM 547 C C . ILE A 1 67 ? 86.58652 63.54676 -8.31378 1.000 16.01362 67 ILE A C 1
ATOM 548 O O . ILE A 1 67 ? 87.15509 63.14558 -7.27877 1.000 18.96395 67 ILE A O 1
ATOM 553 N N . MET A 1 68 ? 85.42242 64.21715 -8.30395 1.000 14.68978 68 MET A N 1
ATOM 554 C CA . MET A 1 68 ? 84.78675 64.53169 -7.02302 1.000 16.00835 68 MET A CA 1
ATOM 555 C C . MET A 1 68 ? 83.27738 64.59163 -7.20760 1.000 13.25014 68 MET A C 1
ATOM 556 O O . MET A 1 68 ? 82.80312 64.84495 -8.31903 1.000 14.77660 68 MET A O 1
ATOM 561 N N . SER A 1 69 ? 82.53140 64.48923 -6.10613 1.000 12.95536 69 SER A N 1
ATOM 562 C CA . SER A 1 69 ? 81.10533 64.76264 -6.10128 1.000 13.98969 69 SER A CA 1
ATOM 563 C C . SER A 1 69 ? 80.74362 65.51308 -4.83755 1.000 14.22393 69 SER A C 1
ATOM 564 O O . SER A 1 69 ? 81.27384 65.20628 -3.76436 1.000 15.05033 69 SER A O 1
ATOM 567 N N . ASP A 1 70 ? 79.85030 66.51922 -4.95713 1.000 14.87137 70 ASP A N 1
ATOM 568 C CA . ASP A 1 70 ? 79.40743 67.25881 -3.76866 1.000 15.63462 70 ASP A CA 1
ATOM 569 C C . ASP A 1 70 ? 77.98505 66.88767 -3.35369 1.000 16.09784 70 ASP A C 1
ATOM 570 O O . ASP A 1 70 ? 77.33985 67.62250 -2.59570 1.000 17.96647 70 ASP A O 1
ATOM 575 N N . GLY A 1 71 ? 77.47063 65.75340 -3.82901 1.000 15.68463 71 GLY A N 1
ATOM 576 C CA . GLY A 1 71 ? 76.12869 65.33395 -3.47940 1.000 17.68222 71 GLY A CA 1
ATOM 577 C C . GLY A 1 71 ? 75.05803 65.90670 -4.37125 1.000 17.40852 71 GLY A C 1
ATOM 578 O O . GLY A 1 71 ? 73.94140 65.38570 -4.39616 1.000 20.06935 71 GLY A O 1
ATOM 579 N N . ILE A 1 72 ? 75.35381 66.98992 -5.05554 1.000 15.04508 72 ILE A N 1
ATOM 580 C CA . ILE A 1 72 ? 74.44566 67.60332 -6.00993 1.000 14.68187 72 ILE A CA 1
ATOM 581 C C . ILE A 1 72 ? 74.98660 67.43733 -7.41890 1.000 12.61848 72 ILE A C 1
ATOM 582 O O . ILE A 1 72 ? 74.25764 67.06360 -8.36036 1.000 12.94482 72 ILE A O 1
ATOM 587 N N . SER A 1 73 ? 76.26094 67.70082 -7.58141 1.000 12.97903 73 SER A N 1
ATOM 588 C CA . SER A 1 73 ? 76.94881 67.64484 -8.86180 1.000 12.45793 73 SER A CA 1
ATOM 589 C C . SER A 1 73 ? 78.12044 66.66835 -8.78069 1.000 12.56847 73 SER A C 1
ATOM 590 O O . SER A 1 73 ? 78.67653 66.40225 -7.71812 1.000 14.28182 73 SER A O 1
ATOM 593 N N . ASP A 1 74 ? 78.51753 66.16991 -9.93863 1.000 12.36317 74 ASP A N 1
ATOM 594 C CA . ASP A 1 74 ? 79.78441 65.47577 -10.15805 1.000 12.41319 74 ASP A CA 1
ATOM 595 C C . ASP A 1 74 ? 80.71368 66.40297 -10.93333 1.000 12.35001 74 ASP A C 1
ATOM 596 O O . ASP A 1 74 ? 80.24616 67.24952 -11.71121 1.000 12.66057 74 ASP A O 1
ATOM 601 N N . PHE A 1 75 ? 82.00827 66.25214 -10.71259 1.000 11.61574 75 PHE A N 1
ATOM 602 C CA . PHE A 1 75 ? 83.01580 67.07636 -11.35631 1.000 12.14736 75 PHE A CA 1
ATOM 603 C C . PHE A 1 75 ? 83.99997 66.17066 -12.06357 1.000 11.86312 75 PHE A C 1
ATOM 604 O O . PHE A 1 75 ? 84.51509 65.21794 -11.46748 1.000 13.58437 75 PHE A O 1
ATOM 612 N N . TRP A 1 76 ? 84.26678 66.51954 -13.30578 1.000 10.95775 76 TRP A N 1
ATOM 613 C CA . TRP A 1 76 ? 85.13141 65.75663 -14.19845 1.000 11.49728 76 TRP A CA 1
ATOM 614 C C . TRP A 1 76 ? 86.32303 66.62338 -14.57757 1.000 11.54466 76 TRP A C 1
ATOM 615 O O . TRP A 1 76 ? 86.18631 67.83839 -14.71535 1.000 12.60529 76 TRP A O 1
ATOM 626 N N . GLN A 1 77 ? 87.48877 66.00140 -14.78985 1.000 12.24210 77 GLN A N 1
ATOM 627 C CA . GLN A 1 77 ? 88.68516 66.77215 -15.10261 1.000 12.76323 77 GLN A CA 1
ATOM 628 C C . GLN A 1 77 ? 89.55624 66.03729 -16.10870 1.000 12.16842 77 GLN A C 1
ATOM 629 O O . GLN A 1 77 ? 89.53215 64.79559 -16.20512 1.000 13.66595 77 GLN A O 1
ATOM 635 N N . VAL A 1 78 ? 90.29704 66.81529 -16.89530 1.000 11.95787 78 VAL A N 1
ATOM 636 C CA . VAL A 1 78 ? 91.34336 66.28924 -17.78497 1.000 12.87903 78 VAL A CA 1
ATOM 637 C C . VAL A 1 78 ? 92.40819 67.36539 -17.97373 1.000 11.80260 78 VAL A C 1
ATOM 638 O O . VAL A 1 78 ? 92.14174 68.56048 -17.88370 1.000 13.30537 78 VAL A O 1
ATOM 642 N N . THR A 1 79 ? 93.62602 66.92989 -18.21801 1.000 13.01325 79 THR A N 1
ATOM 643 C CA . THR A 1 79 ? 94.74586 67.78782 -18.59907 1.000 14.25290 79 THR A CA 1
ATOM 644 C C . THR A 1 79 ? 94.97919 67.63260 -20.09347 1.000 15.25827 79 THR A C 1
ATOM 645 O O . THR A 1 79 ? 94.91715 66.52216 -20.61574 1.000 18.28229 79 THR A O 1
ATOM 649 N N . VAL A 1 80 ? 95.21433 68.75017 -20.77818 1.000 14.48975 80 VAL A N 1
ATOM 650 C CA . VAL A 1 80 ? 95.44728 68.73526 -22.22279 1.000 15.25825 80 VAL A CA 1
ATOM 651 C C . VAL A 1 80 ? 96.74608 69.46689 -22.51833 1.000 13.67915 80 VAL A C 1
ATOM 652 O O . VAL A 1 80 ? 96.98008 70.54130 -21.97878 1.000 14.36867 80 VAL A O 1
ATOM 656 N N A THR A 1 81 ? 97.56783 68.89790 -23.40151 0.588 15.39511 81 THR A N 1
ATOM 657 N N B THR A 1 81 ? 97.58354 68.90251 -23.38350 0.412 15.63462 81 THR A N 1
ATOM 658 C CA A THR A 1 81 ? 98.76539 69.57562 -23.87324 0.588 16.07416 81 THR A CA 1
ATOM 659 C CA B THR A 1 81 ? 98.73076 69.65196 -23.86974 0.412 17.32167 81 THR A CA 1
ATOM 660 C C A THR A 1 81 ? 98.56256 69.92443 -25.34122 0.588 15.87150 81 THR A C 1
ATOM 661 C C B THR A 1 81 ? 98.54161 69.95845 -25.34277 0.412 16.98478 81 THR A C 1
ATOM 662 O O A THR A 1 81 ? 98.01097 69.11568 -26.10713 0.588 18.67707 81 THR A O 1
ATOM 663 O O B THR A 1 81 ? 97.98806 69.14528 -26.09817 0.412 18.69024 81 THR A O 1
ATOM 670 N N . GLU A 1 82 ? 99.01363 71.12100 -25.74354 1.000 14.71610 82 GLU A N 1
ATOM 671 C CA . GLU A 1 82 ? 98.85643 71.53690 -27.12438 1.000 14.86084 82 GLU A CA 1
ATOM 672 C C . GLU A 1 82 ? 100.04150 72.40108 -27.50361 1.000 13.81337 82 GLU A C 1
ATOM 673 O O . GLU A 1 82 ? 100.14664 73.55148 -27.03027 1.000 14.06338 82 GLU A O 1
ATOM 679 N N . PRO A 1 83 ? 100.92869 71.92181 -28.40004 1.000 16.27155 83 PRO A N 1
ATOM 680 C CA . PRO A 1 83 ? 102.11172 72.71009 -28.76273 1.000 17.08216 83 PRO A CA 1
ATOM 681 C C . PRO A 1 83 ? 101.80630 74.04030 -29.41240 1.000 14.64504 83 PRO A C 1
ATOM 682 O O . PRO A 1 83 ? 102.61101 74.97528 -29.27919 1.000 16.18204 83 PRO A O 1
ATOM 686 N N . LYS A 1 84 ? 100.67369 74.17408 -30.13540 1.000 14.26867 84 LYS A N 1
ATOM 687 C CA . LYS A 1 84 ? 100.32738 75.44258 -30.75315 1.000 14.31077 84 LYS A CA 1
ATOM 688 C C . LYS A 1 84 ? 99.81883 76.44314 -29.72653 1.000 13.31065 84 LYS A C 1
ATOM 689 O O . LYS A 1 84 ? 99.63811 77.61593 -30.04477 1.000 13.51331 84 LYS A O 1
ATOM 695 N N . ARG A 1 85 ? 99.53518 76.00265 -28.48170 1.000 11.90523 85 ARG A N 1
ATOM 696 C CA A ARG A 1 85 ? 99.14562 76.90205 -27.39318 0.572 11.18410 85 ARG A CA 1
ATOM 697 C CA B ARG A 1 85 ? 99.15257 76.91103 -27.39959 0.428 12.06841 85 ARG A CA 1
ATOM 698 C C . ARG A 1 85 ? 97.82445 77.62147 -27.67305 1.000 11.19199 85 ARG A C 1
ATOM 699 O O . ARG A 1 85 ? 97.57620 78.68701 -27.11824 1.000 12.86059 85 ARG A O 1
ATOM 714 N N . ARG A 1 86 ? 96.94892 77.00906 -28.47745 1.000 10.79983 86 ARG A N 1
ATOM 715 C CA . ARG A 1 86 ? 95.62133 77.52667 -28.72965 1.000 10.64982 86 ARG A CA 1
ATOM 716 C C . ARG A 1 86 ? 94.71474 76.31483 -28.61665 1.000 10.87090 86 ARG A C 1
ATOM 717 O O . ARG A 1 86 ? 95.03441 75.25989 -29.16329 1.000 12.35527 86 ARG A O 1
ATOM 725 N N . LEU A 1 87 ? 93.55703 76.45877 -27.96067 1.000 12.21845 87 LEU A N 1
ATOM 726 C CA . LEU A 1 87 ? 92.69236 75.27250 -27.76800 1.000 11.62888 87 LEU A CA 1
ATOM 727 C C . LEU A 1 87 ? 91.22673 75.59066 -28.00322 1.000 11.31832 87 LEU A C 1
ATOM 728 O O . LEU A 1 87 ? 90.67695 76.51858 -27.41102 1.000 12.56583 87 LEU A O 1
ATOM 733 N N . ALA A 1 88 ? 90.58757 74.77949 -28.82582 1.000 10.61034 88 ALA A N 1
ATOM 734 C CA . ALA A 1 88 ? 89.13440 74.72044 -28.94831 1.000 10.57087 88 ALA A CA 1
ATOM 735 C C . ALA A 1 88 ? 88.68559 73.37987 -28.40200 1.000 10.67350 88 ALA A C 1
ATOM 736 O O . ALA A 1 88 ? 89.35684 72.36118 -28.63487 1.000 11.81047 88 ALA A O 1
ATOM 738 N N . TYR A 1 89 ? 87.56428 73.35677 -27.65929 1.000 10.26292 89 TYR A N 1
ATOM 739 C CA . TYR A 1 89 ? 87.16725 72.08648 -27.06485 1.000 10.06553 89 TYR A CA 1
ATOM 740 C C . TYR A 1 89 ? 85.65194 72.02776 -26.86561 1.000 9.41547 89 TYR A C 1
ATOM 741 O O . TYR A 1 89 ? 84.95342 73.04029 -26.81106 1.000 10.79719 89 TYR A O 1
ATOM 750 N N . ALA A 1 90 ? 85.17203 70.80375 -26.81694 1.000 10.82616 90 ALA A N 1
ATOM 751 C CA . ALA A 1 90 ? 83.76509 70.50787 -26.51871 1.000 10.94721 90 ALA A CA 1
ATOM 752 C C . ALA A 1 90 ? 83.68932 69.17836 -25.77495 1.000 10.02080 90 ALA A C 1
ATOM 753 O O . ALA A 1 90 ? 84.67575 68.43110 -25.72725 1.000 12.33158 90 ALA A O 1
ATOM 755 N N . PHE A 1 91 ? 82.53251 68.87024 -25.20424 1.000 10.30241 91 PHE A N 1
ATOM 756 C CA . PHE A 1 91 ? 82.38773 67.71398 -24.32526 1.000 10.64981 91 PHE A CA 1
ATOM 757 C C . PHE A 1 91 ? 81.40872 66.72827 -24.94489 1.000 11.68679 91 PHE A C 1
ATOM 758 O O . PHE A 1 91 ? 80.32426 67.12229 -25.36438 1.000 13.64752 91 PHE A O 1
ATOM 766 N N . LEU A 1 92 ? 81.73565 65.45617 -24.97207 1.000 12.97378 92 LEU A N 1
ATOM 767 C CA A LEU A 1 92 ? 80.76543 64.42915 -25.33167 0.466 13.74493 92 LEU A CA 1
ATOM 768 C CA B LEU A 1 92 ? 80.79221 64.42492 -25.35496 0.534 14.35290 92 LEU A CA 1
ATOM 769 C C . LEU A 1 92 ? 80.29389 63.79685 -24.04861 1.000 13.91864 92 LEU A C 1
ATOM 770 O O . LEU A 1 92 ? 81.08877 63.15100 -23.33066 1.000 16.24519 92 LEU A O 1
ATOM 779 N N . VAL A 1 93 ? 79.00737 63.96491 -23.74359 1.000 14.21603 93 VAL A N 1
ATOM 780 C CA . VAL A 1 93 ? 78.45079 63.53523 -22.45417 1.000 15.16351 93 VAL A CA 1
ATOM 781 C C . VAL A 1 93 ? 77.42374 62.45434 -22.71757 1.000 14.76874 93 VAL A C 1
ATOM 782 O O . VAL A 1 93 ? 76.59029 62.60534 -23.62111 1.000 17.50851 93 VAL A O 1
ATOM 786 N N . THR A 1 94 ? 77.47836 61.34801 -21.95953 1.000 13.80020 94 THR A N 1
ATOM 787 C CA . THR A 1 94 ? 76.52244 60.25526 -22.14767 1.000 15.19510 94 THR A CA 1
ATOM 788 C C . THR A 1 94 ? 75.82426 59.99054 -20.82401 1.000 15.62146 94 THR A C 1
ATOM 789 O O . THR A 1 94 ? 76.49948 59.82372 -19.79945 1.000 16.48208 94 THR A O 1
ATOM 793 N N . ASP A 1 95 ? 74.49270 59.96204 -20.84903 1.000 15.13983 95 ASP A N 1
ATOM 794 C CA . ASP A 1 95 ? 73.70755 59.80516 -19.63177 1.000 16.39788 95 ASP A CA 1
ATOM 795 C C . ASP A 1 95 ? 73.45465 58.32674 -19.31732 1.000 17.43484 95 ASP A C 1
ATOM 796 O O . ASP A 1 95 ? 73.90666 57.41530 -20.02375 1.000 16.39524 95 ASP A O 1
ATOM 801 N N . MET A 1 96 ? 72.73546 58.06561 -18.21915 1.000 20.91946 96 MET A N 1
ATOM 802 C CA . MET A 1 96 ? 72.55284 56.68697 -17.77430 1.000 23.50136 96 MET A CA 1
ATOM 803 C C . MET A 1 96 ? 71.72854 55.84096 -18.73959 1.000 21.98540 96 MET A C 1
ATOM 804 O O . MET A 1 96 ? 71.82142 54.61586 -18.72107 1.000 22.67757 96 MET A O 1
ATOM 808 N N . LEU A 1 97 ? 70.86935 56.44857 -19.52740 1.000 22.99077 97 LEU A N 1
ATOM 809 C CA . LEU A 1 97 ? 70.12571 55.70947 -20.53881 1.000 24.36199 97 LEU A CA 1
ATOM 810 C C . LEU A 1 97 ? 70.90217 55.57616 -21.83023 1.000 22.05907 97 LEU A C 1
ATOM 811 O O . LEU A 1 97 ? 70.39996 54.99287 -22.79058 1.000 23.04866 97 LEU A O 1
ATOM 816 N N . GLY A 1 98 ? 72.13159 56.07244 -21.87286 1.000 17.97439 98 GLY A N 1
ATOM 817 C CA . GLY A 1 98 ? 72.92296 55.97407 -23.06063 1.000 17.35324 98 GLY A CA 1
ATOM 818 C C . GLY A 1 98 ? 72.69760 57.08147 -24.05730 1.000 15.91361 98 GLY A C 1
ATOM 819 O O . GLY A 1 98 ? 73.15692 56.96653 -25.18455 1.000 19.29294 98 GLY A O 1
ATOM 820 N N . ILE A 1 99 ? 72.04722 58.16564 -23.69625 1.000 14.14761 99 ILE A N 1
ATOM 821 C CA . ILE A 1 99 ? 71.87353 59.27210 -24.63804 1.000 15.67937 99 ILE A CA 1
ATOM 822 C C . ILE A 1 99 ? 73.12126 60.13260 -24.61071 1.000 15.09246 99 ILE A C 1
ATOM 823 O O . ILE A 1 99 ? 73.52334 60.61125 -23.54757 1.000 16.24784 99 ILE A O 1
ATOM 828 N N A GLN A 1 100 ? 73.74392 60.29975 -25.76708 0.442 13.57385 100 GLN A N 1
ATOM 829 N N B GLN A 1 100 ? 73.76786 60.26337 -25.76221 0.558 16.43209 100 GLN A N 1
ATOM 830 C CA A GLN A 1 100 ? 74.97065 61.07353 -25.89812 0.442 13.38436 100 GLN A CA 1
ATOM 831 C CA B GLN A 1 100 ? 74.98055 61.06126 -25.92207 0.558 18.73763 100 GLN A CA 1
ATOM 832 C C A GLN A 1 100 ? 74.70420 62.37900 -26.62429 0.442 15.61093 100 GLN A C 1
ATOM 833 C C B GLN A 1 100 ? 74.62584 62.39118 -26.57591 0.558 19.04819 100 GLN A C 1
ATOM 834 O O A GLN A 1 100 ? 74.11794 62.37669 -27.70900 0.442 16.57157 100 GLN A O 1
ATOM 835 O O B GLN A 1 100 ? 73.82446 62.43605 -27.51245 0.558 21.53532 100 GLN A O 1
ATOM 846 N N . LYS A 1 101 ? 75.21827 63.47246 -26.06883 1.000 16.94794 101 LYS A N 1
ATOM 847 C CA . LYS A 1 101 ? 75.16591 64.76898 -26.71990 1.000 17.63223 101 LYS A CA 1
ATOM 848 C C . LYS A 1 101 ? 76.55216 65.37799 -26.71497 1.000 14.48713 101 LYS A C 1
ATOM 849 O O . LYS A 1 101 ? 77.40792 65.02419 -25.88939 1.000 14.32393 101 LYS A O 1
ATOM 855 N N A ILE A 1 102 ? 76.76983 66.31050 -27.62579 0.594 13.52122 102 ILE A N 1
ATOM 856 N N B ILE A 1 102 ? 76.79649 66.29947 -27.64873 0.406 15.13719 102 ILE A N 1
ATOM 857 C CA A ILE A 1 102 ? 77.94033 67.16199 -27.56381 0.594 12.77376 102 ILE A CA 1
ATOM 858 C CA B ILE A 1 102 ? 77.96693 67.16644 -27.57890 0.406 15.30563 102 ILE A CA 1
ATOM 859 C C A ILE A 1 102 ? 77.52298 68.47852 -26.92541 0.594 12.73954 102 ILE A C 1
ATOM 860 C C B ILE A 1 102 ? 77.53170 68.47174 -26.92788 0.406 14.58186 102 ILE A C 1
ATOM 861 O O A ILE A 1 102 ? 76.45506 69.03077 -27.23327 0.594 14.84241 102 ILE A O 1
ATOM 862 O O B ILE A 1 102 ? 76.46144 69.01012 -27.23669 0.406 16.05571 102 ILE A O 1
ATOM 871 N N . TYR A 1 103 ? 78.34862 68.96836 -26.00267 1.000 12.52636 103 TYR A N 1
ATOM 872 C CA . TYR A 1 103 ? 78.08718 70.20822 -25.29377 1.000 11.43149 103 TYR A CA 1
ATOM 873 C C . TYR A 1 103 ? 79.24080 71.16232 -25.59649 1.000 11.36306 103 TYR A C 1
ATOM 874 O O . TYR A 1 103 ? 80.42605 70.83439 -25.37909 1.000 11.50780 103 TYR A O 1
ATOM 883 N N . SER A 1 104 ? 78.89724 72.32648 -26.10959 1.000 12.06314 104 SER A N 1
ATOM 884 C CA A SER A 1 104 ? 79.92955 73.29471 -26.50831 0.764 11.62363 104 SER A CA 1
ATOM 885 C CA B SER A 1 104 ? 79.91667 73.27534 -26.51336 0.236 12.64479 104 SER A CA 1
ATOM 886 C C . SER A 1 104 ? 79.46630 74.68670 -26.15051 1.000 12.12368 104 SER A C 1
ATOM 887 O O . SER A 1 104 ? 78.42394 74.86512 -25.52307 1.000 13.12905 104 SER A O 1
ATOM 892 N N . ASP A 1 105 ? 80.25335 75.68432 -26.58822 1.000 12.58425 105 ASP A N 1
ATOM 893 C CA . ASP A 1 105 ? 79.92395 77.09635 -26.37401 1.000 13.73966 105 ASP A CA 1
ATOM 894 C C . ASP A 1 105 ? 78.59280 77.45274 -27.02356 1.000 14.63450 105 ASP A C 1
ATOM 895 O O . ASP A 1 105 ? 77.95868 78.43356 -26.61675 1.000 17.44272 105 ASP A O 1
ATOM 900 N N . LYS A 1 106 ? 78.14056 76.64398 -27.99157 1.000 14.00022 106 LYS A N 1
ATOM 901 C CA . LYS A 1 106 ? 76.88410 76.87564 -28.68492 1.000 14.92665 106 LYS A CA 1
ATOM 902 C C . LYS A 1 106 ? 75.71978 76.08566 -28.09802 1.000 14.98981 106 LYS A C 1
ATOM 903 O O . LYS A 1 106 ? 74.58988 76.24048 -28.56538 1.000 17.15585 106 LYS A O 1
ATOM 909 N N . GLY A 1 107 ? 75.95368 75.26762 -27.07611 1.000 13.99232 107 GLY A N 1
ATOM 910 C CA . GLY A 1 107 ? 74.88557 74.51004 -26.41469 1.000 13.77913 107 GLY A CA 1
ATOM 911 C C . GLY A 1 107 ? 74.99714 73.01737 -26.60714 1.000 13.72124 107 GLY A C 1
ATOM 912 O O . GLY A 1 107 ? 76.09716 72.48666 -26.73657 1.000 14.05021 107 GLY A O 1
ATOM 913 N N . PHE A 1 108 ? 73.86272 72.31864 -26.59496 1.000 14.35025 108 PHE A N 1
ATOM 914 C CA . PHE A 1 108 ? 73.80335 70.86614 -26.65240 1.000 14.21077 108 PHE A CA 1
ATOM 915 C C . PHE A 1 108 ? 73.30195 70.42075 -28.01539 1.000 14.73190 108 PHE A C 1
ATOM 916 O O . PHE A 1 108 ? 72.28990 70.94918 -28.50574 1.000 18.38756 108 PHE A O 1
ATOM 924 N N . PHE A 1 109 ? 73.96865 69.39856 -28.58145 1.000 15.45565 109 PHE A N 1
ATOM 925 C CA . PHE A 1 109 ? 73.59870 68.90548 -29.92122 1.000 16.45577 109 PHE A CA 1
ATOM 926 C C . PHE A 1 109 ? 73.72566 67.39190 -29.98117 1.000 16.28471 109 PHE A C 1
ATOM 927 O O . PHE A 1 109 ? 74.53608 66.82753 -29.27681 1.000 16.67683 109 PHE A O 1
ATOM 935 N N . LYS A 1 110 ? 72.99480 66.72677 -30.88971 1.000 17.44010 110 LYS A N 1
ATOM 936 C CA . LYS A 1 110 ? 73.42106 65.39853 -31.34367 1.000 17.91647 110 LYS A CA 1
ATOM 937 C C . LYS A 1 110 ? 74.70759 65.55089 -32.13950 1.000 17.63224 110 LYS A C 1
ATOM 938 O O . LYS A 1 110 ? 74.87408 66.55153 -32.85068 1.000 18.85079 110 LYS A O 1
ATOM 944 N N . VAL A 1 111 ? 75.61748 64.55505 -32.02189 1.000 18.47708 111 VAL A N 1
ATOM 945 C CA . VAL A 1 111 ? 76.92681 64.62526 -32.69098 1.000 21.96696 111 VAL A CA 1
ATOM 946 C C . VAL A 1 111 ? 76.75080 64.82006 -34.17818 1.000 22.09067 111 VAL A C 1
ATOM 947 O O . VAL A 1 111 ? 77.48305 65.60007 -34.80401 1.000 23.48292 111 VAL A O 1
ATOM 951 N N . ALA A 1 112 ? 75.79301 64.10979 -34.76626 1.000 23.99089 112 ALA A N 1
ATOM 952 C CA . ALA A 1 112 ? 75.48832 64.24177 -36.18604 1.000 27.09916 112 ALA A CA 1
ATOM 953 C C . ALA A 1 112 ? 75.08873 65.65927 -36.58934 1.000 28.48879 112 ALA A C 1
ATOM 954 O O . ALA A 1 112 ? 75.26483 66.01991 -37.75717 1.000 31.43913 112 ALA A O 1
ATOM 956 N N . ASP A 1 113 ? 74.58591 66.48233 -35.66160 1.000 26.76229 113 ASP A N 1
ATOM 957 C CA . ASP A 1 113 ? 74.12670 67.83246 -35.97669 1.000 28.95990 113 ASP A CA 1
ATOM 958 C C . ASP A 1 113 ? 75.13221 68.91001 -35.58113 1.000 28.62302 113 ASP A C 1
ATOM 959 O O . ASP A 1 113 ? 74.88617 70.10776 -35.81351 1.000 32.87088 113 ASP A O 1
ATOM 964 N N . ALA A 1 114 ? 76.26232 68.53028 -35.02357 1.000 23.94090 114 ALA A N 1
ATOM 965 C CA . ALA A 1 114 ? 77.21916 69.50432 -34.50653 1.000 22.83548 114 ALA A CA 1
ATOM 966 C C . ALA A 1 114 ? 78.14687 69.96833 -35.63089 1.000 21.86432 114 ALA A C 1
ATOM 967 O O . ALA A 1 114 ? 78.62682 69.16577 -36.43328 1.000 22.86180 114 ALA A O 1
ATOM 969 N N . ASP A 1 115 ? 78.44149 71.26618 -35.64334 1.000 20.98263 115 ASP A N 1
ATOM 970 C CA . ASP A 1 115 ? 79.28714 71.88551 -36.65582 1.000 20.14570 115 ASP A CA 1
ATOM 971 C C . ASP A 1 115 ? 80.75573 71.75172 -36.26201 1.000 18.37442 115 ASP A C 1
ATOM 972 O O . ASP A 1 115 ? 81.44402 72.73445 -35.94176 1.000 17.55591 115 ASP A O 1
ATOM 977 N N . LEU A 1 116 ? 81.24200 70.49681 -36.29792 1.000 17.55064 116 LEU A N 1
ATOM 978 C CA . LEU A 1 116 ? 82.58740 70.20898 -35.77170 1.000 16.72423 116 LEU A CA 1
ATOM 979 C C . LEU A 1 116 ? 83.73266 70.79229 -36.58963 1.000 14.80033 116 LEU A C 1
ATOM 980 O O . LEU A 1 116 ? 84.84109 70.90718 -36.06836 1.000 15.46354 116 LEU A O 1
ATOM 985 N N . MET A 1 117 ? 83.51040 71.15157 -37.85054 1.000 16.35838 117 MET A N 1
ATOM 986 C CA . MET A 1 117 ? 84.55830 71.79038 -38.63954 1.000 16.32418 117 MET A CA 1
ATOM 987 C C . MET A 1 117 ? 84.67580 73.28845 -38.39988 1.000 16.80318 117 MET A C 1
ATOM 988 O O . MET A 1 117 ? 85.59996 73.89559 -38.94387 1.000 18.31125 117 MET A O 1
ATOM 993 N N . ASP A 1 118 ? 83.76942 73.88809 -37.63134 1.000 15.62409 118 ASP A N 1
ATOM 994 C CA . ASP A 1 118 ? 83.76190 75.34120 -37.42235 1.000 15.45302 118 ASP A CA 1
ATOM 995 C C . ASP A 1 118 ? 84.41686 75.61930 -36.08271 1.000 14.09760 118 ASP A C 1
ATOM 996 O O . ASP A 1 118 ? 83.87877 75.21769 -35.03174 1.000 13.80545 118 ASP A O 1
ATOM 1001 N N . MET A 1 119 ? 85.59333 76.25903 -36.09824 1.000 14.37394 119 MET A N 1
ATOM 1002 C CA . MET A 1 119 ? 86.28553 76.53585 -34.84171 1.000 14.57134 119 MET A CA 1
ATOM 1003 C C . MET A 1 119 ? 85.39529 77.28414 -33.86826 1.000 14.25551 119 MET A C 1
ATOM 1004 O O . MET A 1 119 ? 85.56835 77.12101 -32.65863 1.000 14.60291 119 MET A O 1
ATOM 1009 N N . ASN A 1 120 ? 84.44385 78.10103 -34.35368 1.000 13.99495 120 ASN A N 1
ATOM 1010 C CA . ASN A 1 120 ? 83.60723 78.89858 -33.46203 1.000 14.50554 120 ASN A CA 1
ATOM 1011 C C . ASN A 1 120 ? 82.50112 78.10561 -32.77837 1.000 13.05274 120 ASN A C 1
ATOM 1012 O O . ASN A 1 120 ? 81.80659 78.65052 -31.90945 1.000 15.01875 120 ASN A O 1
ATOM 1017 N N . PHE A 1 121 ? 82.32980 76.84207 -33.13989 1.000 12.38160 121 PHE A N 1
ATOM 1018 C CA . PHE A 1 121 ? 81.39345 75.98056 -32.43765 1.000 12.79743 121 PHE A CA 1
ATOM 1019 C C . PHE A 1 121 ? 81.85695 75.73256 -31.01154 1.000 11.68679 121 PHE A C 1
ATOM 1020 O O . PHE A 1 121 ? 81.02182 75.48480 -30.12448 1.000 12.88165 121 PHE A O 1
ATOM 1028 N N . TYR A 1 122 ? 83.16293 75.68084 -30.79450 1.000 11.39463 122 TYR A N 1
ATOM 1029 C CA . TYR A 1 122 ? 83.75593 75.17103 -29.58291 1.000 10.80247 122 TYR A CA 1
ATOM 1030 C C . TYR A 1 122 ? 83.91068 76.22326 -28.50028 1.000 10.99195 122 TYR A C 1
ATOM 1031 O O . TYR A 1 122 ? 84.00927 77.41726 -28.76913 1.000 11.31831 122 TYR A O 1
ATOM 1040 N N . PHE A 1 123 ? 84.00181 75.73998 -27.25093 1.000 10.42611 123 PHE A N 1
ATOM 1041 C CA . PHE A 1 123 ? 84.60588 76.59978 -26.22245 1.000 10.68402 123 PHE A CA 1
ATOM 1042 C C . PHE A 1 123 ? 86.07105 76.88376 -26.61200 1.000 9.97606 123 PHE A C 1
ATOM 1043 O O . PHE A 1 123 ? 86.72108 76.09345 -27.31260 1.000 10.84983 123 PHE A O 1
ATOM 1051 N N . ARG A 1 124 ? 86.62599 77.97790 -26.10233 1.000 11.21566 124 ARG A N 1
ATOM 1052 C CA . ARG A 1 124 ? 87.98821 78.39392 -26.43387 1.000 11.08671 124 ARG A CA 1
ATOM 1053 C C . ARG A 1 124 ? 88.83766 78.69763 -25.20233 1.000 12.16053 124 ARG A C 1
ATOM 1054 O O . ARG A 1 124 ? 88.37843 79.40767 -24.30847 1.000 13.32118 124 ARG A O 1
ATOM 1062 N N A MET A 1 125 ? 90.09701 78.18065 -25.19725 0.557 12.65006 125 MET A N 1
ATOM 1063 N N B MET A 1 125 ? 90.08533 78.19296 -25.18767 0.443 14.02127 125 MET A N 1
ATOM 1064 C CA A MET A 1 125 ? 91.29205 78.78197 -24.52565 0.557 15.74252 125 MET A CA 1
ATOM 1065 C CA B MET A 1 125 ? 91.22424 78.83387 -24.49418 0.443 18.21650 125 MET A CA 1
ATOM 1066 C C A MET A 1 125 ? 92.22687 79.43615 -25.55349 0.557 15.91622 125 MET A C 1
ATOM 1067 C C B MET A 1 125 ? 92.15966 79.43149 -25.54927 0.443 16.87160 125 MET A C 1
ATOM 1068 O O A MET A 1 125 ? 93.06963 78.75576 -26.17528 0.557 16.27941 125 MET A O 1
ATOM 1069 O O B MET A 1 125 ? 92.96903 78.70499 -26.15883 0.443 16.79790 125 MET A O 1
ATOM 1076 N N . PRO A 1 126 ? 92.09592 80.73065 -25.79964 1.000 13.81075 126 PRO A N 1
ATOM 1077 C CA . PRO A 1 126 ? 92.49151 81.21697 -27.12256 1.000 12.87113 126 PRO A CA 1
ATOM 1078 C C . PRO A 1 126 ? 93.96866 81.19918 -27.35812 1.000 11.76048 126 PRO A C 1
ATOM 1079 O O . PRO A 1 126 ? 94.41054 80.84332 -28.45308 1.000 12.63689 126 PRO A O 1
ATOM 1083 N N . PHE A 1 127 ? 94.75031 81.58497 -26.36691 1.000 12.18157 127 PHE A N 1
ATOM 1084 C CA . PHE A 1 127 ? 96.18811 81.33804 -26.39199 1.000 11.69469 127 PHE A CA 1
ATOM 1085 C C . PHE A 1 127 ? 96.57377 81.09899 -24.94200 1.000 13.24750 127 PHE A C 1
ATOM 1086 O O . PHE A 1 127 ? 96.02974 81.74321 -24.04707 1.000 17.64800 127 PHE A O 1
ATOM 1094 N N . PHE A 1 128 ? 97.52755 80.22343 -24.69223 1.000 11.83680 128 PHE A N 1
ATOM 1095 C CA . PHE A 1 128 ? 97.87359 79.87739 -23.30448 1.000 11.89471 128 PHE A CA 1
ATOM 1096 C C . PHE A 1 128 ? 98.78794 80.95980 -22.73815 1.000 13.19486 128 PHE A C 1
ATOM 1097 O O . PHE A 1 128 ? 99.96519 81.03777 -23.09024 1.000 17.81907 128 PHE A O 1
ATOM 1105 N N . GLN A 1 129 ? 98.26874 81.78704 -21.84593 1.000 11.90523 129 GLN A N 1
ATOM 1106 C CA . GLN A 1 129 ? 98.99982 82.97618 -21.34458 1.000 12.23685 129 GLN A CA 1
ATOM 1107 C C . GLN A 1 129 ? 99.56202 82.67618 -19.95448 1.000 12.25791 129 GLN A C 1
ATOM 1108 O O . GLN A 1 129 ? 98.84110 82.76177 -18.94107 1.000 13.77123 129 GLN A O 1
ATOM 1114 N N . THR A 1 130 ? 100.86102 82.40608 -19.86137 1.000 13.16590 130 THR A N 1
ATOM 1115 C CA . THR A 1 130 ? 101.41722 82.22451 -18.51922 1.000 14.37395 130 THR A CA 1
ATOM 1116 C C . THR A 1 130 ? 101.35856 83.51828 -17.69349 1.000 12.98168 130 THR A C 1
ATOM 1117 O O . THR A 1 130 ? 101.26326 83.43650 -16.46365 1.000 13.71860 130 THR A O 1
ATOM 1121 N N . ILE A 1 131 ? 101.37514 84.69643 -18.31336 1.000 12.16315 131 ILE A N 1
ATOM 1122 C CA . ILE A 1 131 ? 101.32100 85.92153 -17.51437 1.000 12.33160 131 ILE A CA 1
ATOM 1123 C C . ILE A 1 131 ? 100.00774 86.01086 -16.73637 1.000 13.18696 131 ILE A C 1
ATOM 1124 O O . ILE A 1 131 ? 99.94200 86.66705 -15.69215 1.000 15.90832 131 ILE A O 1
ATOM 1129 N N . ASP A 1 132 ? 98.94262 85.38830 -17.21666 1.000 11.67889 132 ASP A N 1
ATOM 1130 C CA . ASP A 1 132 ? 97.61008 85.43814 -16.57720 1.000 12.52109 132 ASP A CA 1
ATOM 1131 C C . ASP A 1 132 ? 97.40087 84.24686 -15.63509 1.000 12.93430 132 ASP A C 1
ATOM 1132 O O . ASP A 1 132 ? 96.34949 84.16821 -14.98106 1.000 15.11349 132 ASP A O 1
ATOM 1137 N N . GLN A 1 133 ? 98.34627 83.28572 -15.55668 1.000 11.99998 133 GLN A N 1
ATOM 1138 C CA . GLN A 1 133 ? 98.00215 82.06776 -14.82827 1.000 12.36318 133 GLN A CA 1
ATOM 1139 C C . GLN A 1 133 ? 98.18611 82.24815 -13.31862 1.000 12.40003 133 GLN A C 1
ATOM 1140 O O . GLN A 1 133 ? 98.88864 83.15468 -12.83079 1.000 13.94757 133 GLN A O 1
ATOM 1146 N N . TYR A 1 134 ? 97.58525 81.34276 -12.57556 1.000 12.26579 134 TYR A N 1
ATOM 1147 C CA . TYR A 1 134 ? 97.80677 81.25482 -11.14803 1.000 11.71047 134 TYR A CA 1
ATOM 1148 C C . TYR A 1 134 ? 99.12601 80.54364 -10.89202 1.000 12.74744 134 TYR A C 1
ATOM 1149 O O . TYR A 1 134 ? 99.37840 79.47583 -11.46392 1.000 14.06074 134 TYR A O 1
ATOM 1158 N N . ASN A 1 135 ? 99.92423 81.09376 -9.96568 1.000 13.67913 135 ASN A N 1
ATOM 1159 C CA . ASN A 1 135 ? 101.16532 80.47566 -9.51578 1.000 15.97414 135 ASN A CA 1
ATOM 1160 C C . ASN A 1 135 ? 101.16249 80.28767 -8.00395 1.000 17.10585 135 ASN A C 1
ATOM 1161 O O . ASN A 1 135 ? 100.84331 81.21983 -7.27018 1.000 19.58508 135 ASN A O 1
ATOM 1166 N N . ALA A 1 136 ? 101.55079 79.09504 -7.54350 1.000 17.26903 136 ALA A N 1
ATOM 1167 C CA . ALA A 1 136 ? 101.67550 78.79993 -6.10784 1.000 17.45326 136 ALA A CA 1
ATOM 1168 C C . ALA A 1 136 ? 103.15552 78.82455 -5.72801 1.000 17.14270 136 ALA A C 1
ATOM 1169 O O . ALA A 1 136 ? 103.91746 78.07556 -6.32768 1.000 19.60350 136 ALA A O 1
ATOM 1171 N N . PRO A 1 137 ? 103.57427 79.56391 -4.67908 1.000 16.34525 137 PRO A N 1
ATOM 1172 C CA . PRO A 1 137 ? 104.97565 79.49702 -4.19879 1.000 17.54011 137 PRO A CA 1
ATOM 1173 C C . PRO A 1 137 ? 105.24352 78.15444 -3.53218 1.000 18.41390 137 PRO A C 1
ATOM 1174 O O . PRO A 1 137 ? 104.54642 77.74710 -2.59469 1.000 18.70077 137 PRO A O 1
ATOM 1178 N N . GLU A 1 138 ? 106.31234 77.50235 -3.97807 1.000 18.47181 138 GLU A N 1
ATOM 1179 C CA . GLU A 1 138 ? 106.56220 76.13012 -3.53776 1.000 20.98264 138 GLU A CA 1
ATOM 1180 C C . GLU A 1 138 ? 106.87909 76.02435 -2.05206 1.000 19.15346 138 GLU A C 1
ATOM 1181 O O . GLU A 1 138 ? 106.51482 75.02713 -1.43570 1.000 20.35886 138 GLU A O 1
ATOM 1184 N N . TRP A 1 139 ? 107.49155 77.04785 -1.44623 1.000 16.65317 139 TRP A N 1
ATOM 1185 C CA . TRP A 1 139 ? 107.87395 76.93657 -0.03272 1.000 16.45577 139 TRP A CA 1
ATOM 1186 C C . TRP A 1 139 ? 106.67099 76.76681 0.88091 1.000 16.18206 139 TRP A C 1
ATOM 1187 O O . TRP A 1 139 ? 106.76209 76.12801 1.93197 1.000 18.39810 139 TRP A O 1
ATOM 1198 N N . VAL A 1 140 ? 105.51987 77.28754 0.47523 1.000 15.30301 140 VAL A N 1
ATOM 1199 C CA . VAL A 1 140 ? 104.33963 77.17022 1.32064 1.000 16.15310 140 VAL A CA 1
ATOM 1200 C C . VAL A 1 140 ? 103.94306 75.71088 1.49835 1.000 17.19797 140 VAL A C 1
ATOM 1201 O O . VAL A 1 140 ? 103.44863 75.32498 2.55663 1.000 16.59789 140 VAL A O 1
ATOM 1205 N N . THR A 1 141 ? 104.19007 74.86559 0.48038 1.000 19.51666 141 THR A N 1
ATOM 1206 C CA . THR A 1 141 ? 103.76098 73.47076 0.57754 1.000 20.95106 141 THR A CA 1
ATOM 1207 C C . THR A 1 141 ? 104.48600 72.75730 1.72790 1.000 19.35087 141 THR A C 1
ATOM 1208 O O . THR A 1 141 ? 103.96834 71.77106 2.26794 1.000 21.26686 141 THR A O 1
ATOM 1212 N N . ASP A 1 142 ? 105.67118 73.22220 2.09979 1.000 19.83249 142 ASP A N 1
ATOM 1213 C CA . ASP A 1 142 ? 106.40874 72.56397 3.16925 1.000 20.81947 142 ASP A CA 1
ATOM 1214 C C . ASP A 1 142 ? 106.21103 73.21359 4.53142 1.000 20.48257 142 ASP A C 1
ATOM 1215 O O . ASP A 1 142 ? 106.90991 72.85392 5.48466 1.000 27.22282 142 ASP A O 1
ATOM 1220 N N . THR A 1 143 ? 105.23439 74.09164 4.67720 1.000 14.27922 143 THR A N 1
ATOM 1221 C CA A THR A 1 143 ? 105.11798 74.89181 5.88277 0.772 14.30814 143 THR A CA 1
ATOM 1222 C CA B THR A 1 143 ? 105.10649 74.90100 5.88132 0.228 13.06326 143 THR A CA 1
ATOM 1223 C C . THR A 1 143 ? 104.05399 74.33812 6.82260 1.000 13.29224 143 THR A C 1
ATOM 1224 O O . THR A 1 143 ? 103.02652 73.78286 6.38779 1.000 14.79241 143 THR A O 1
ATOM 1231 N N . VAL A 1 144 ? 104.31715 74.45938 8.12907 1.000 11.79469 144 VAL A N 1
ATOM 1232 C CA . VAL A 1 144 ? 103.29467 74.33985 9.17500 1.000 12.21316 144 VAL A CA 1
ATOM 1233 C C . VAL A 1 144 ? 103.38250 75.64388 9.95113 1.000 11.12093 144 VAL A C 1
ATOM 1234 O O . VAL A 1 144 ? 104.47601 76.02282 10.41813 1.000 11.94733 144 VAL A O 1
ATOM 1238 N N . TRP A 1 145 ? 102.25350 76.37158 10.03318 1.000 11.38411 145 TRP A N 1
ATOM 1239 C CA . TRP A 1 145 ? 102.27077 77.68923 10.64145 1.000 10.96565 145 TRP A CA 1
ATOM 1240 C C . TRP A 1 145 ? 101.89602 77.63404 12.11759 1.000 11.45253 145 TRP A C 1
ATOM 1241 O O . TRP A 1 145 ? 101.23559 76.69612 12.57284 1.000 11.72099 145 TRP A O 1
ATOM 1252 N N . TYR A 1 146 ? 102.28592 78.69424 12.83368 1.000 10.61296 146 TYR A N 1
ATOM 1253 C CA . TYR A 1 146 ? 101.95260 78.88898 14.22557 1.000 9.79446 146 TYR A CA 1
ATOM 1254 C C . TYR A 1 146 ? 101.49252 80.32530 14.38166 1.000 10.34978 146 TYR A C 1
ATOM 1255 O O . TYR A 1 146 ? 102.22518 81.24732 14.01242 1.000 11.43148 146 TYR A O 1
ATOM 1264 N N . GLN A 1 147 ? 100.24901 80.52655 14.82473 1.000 10.73665 147 GLN A N 1
ATOM 1265 C CA . GLN A 1 147 ? 99.65953 81.87816 14.91787 1.000 9.61549 147 GLN A CA 1
ATOM 1266 C C . GLN A 1 147 ? 99.84699 82.43142 16.33480 1.000 9.92078 147 GLN A C 1
ATOM 1267 O O . GLN A 1 147 ? 99.39519 81.81978 17.30588 1.000 11.28672 147 GLN A O 1
ATOM 1273 N N . ILE A 1 148 ? 100.48993 83.58069 16.42241 1.000 10.84720 148 ILE A N 1
ATOM 1274 C CA . ILE A 1 148 ? 100.72470 84.26149 17.68256 1.000 11.52887 148 ILE A CA 1
ATOM 1275 C C . ILE A 1 148 ? 99.89462 85.53773 17.71769 1.000 12.74479 148 ILE A C 1
ATOM 1276 O O . ILE A 1 148 ? 100.04644 86.42552 16.85873 1.000 11.96839 148 ILE A O 1
ATOM 1281 N N . PHE A 1 149 ? 99.08207 85.68469 18.80465 1.000 13.66332 149 PHE A N 1
ATOM 1282 C CA . PHE A 1 149 ? 98.41783 86.93623 19.19490 1.000 12.80007 149 PHE A CA 1
ATOM 1283 C C . PHE A 1 149 ? 99.38402 87.63274 20.16899 1.000 11.65521 149 PHE A C 1
ATOM 1284 O O . PHE A 1 149 ? 99.51975 87.18098 21.31700 1.000 12.73163 149 PHE A O 1
ATOM 1292 N N . PRO A 1 150 ? 100.18300 88.63031 19.71991 1.000 11.93155 150 PRO A N 1
ATOM 1293 C CA . PRO A 1 150 ? 101.42358 88.99120 20.46433 1.000 11.44466 150 PRO A CA 1
ATOM 1294 C C . PRO A 1 150 ? 101.19718 89.48457 21.88642 1.000 11.21041 150 PRO A C 1
ATOM 1295 O O . PRO A 1 150 ? 102.06108 89.25965 22.75175 1.000 12.66320 150 PRO A O 1
ATOM 1299 N N . GLU A 1 151 ? 100.06251 90.10290 22.19086 1.000 10.71561 151 GLU A N 1
ATOM 1300 C CA . GLU A 1 151 ? 99.83915 90.57188 23.56035 1.000 10.92089 151 GLU A CA 1
ATOM 1301 C C . GLU A 1 151 ? 99.79592 89.41941 24.56086 1.000 9.83130 151 GLU A C 1
ATOM 1302 O O . GLU A 1 151 ? 99.98580 89.64398 25.77904 1.000 10.83667 151 GLU A O 1
ATOM 1308 N N . ARG A 1 152 ? 99.57837 88.17280 24.08436 1.000 9.83392 152 ARG A N 1
ATOM 1309 C CA . ARG A 1 152 ? 99.28867 87.05385 24.97571 1.000 10.34188 152 ARG A CA 1
ATOM 1310 C C . ARG A 1 152 ? 100.26231 85.88128 24.81753 1.000 11.20514 152 ARG A C 1
ATOM 1311 O O . ARG A 1 152 ? 100.02915 84.84456 25.45298 1.000 12.52371 152 ARG A O 1
ATOM 1319 N N . PHE A 1 153 ? 101.34790 86.01086 24.05067 1.000 11.12355 153 PHE A N 1
ATOM 1320 C CA . PHE A 1 153 ? 102.23824 84.86194 23.87087 1.000 11.13935 153 PHE A CA 1
ATOM 1321 C C . PHE A 1 153 ? 103.34479 84.80755 24.93985 1.000 11.48412 153 PHE A C 1
ATOM 1322 O O . PHE A 1 153 ? 103.44963 83.80807 25.67312 1.000 11.89469 153 PHE A O 1
ATOM 1330 N N . ALA A 1 154 ? 104.14947 85.86265 25.05413 1.000 10.89984 154 ALA A N 1
ATOM 1331 C CA . ALA A 1 154 ? 105.14618 85.85412 26.11505 1.000 10.91827 154 ALA A CA 1
ATOM 1332 C C . ALA A 1 154 ? 105.57721 87.27641 26.41692 1.000 10.33926 154 ALA A C 1
ATOM 1333 O O . ALA A 1 154 ? 105.79503 88.06240 25.48930 1.000 11.05249 154 ALA A O 1
ATOM 1335 N N . ASN A 1 155 ? 105.67697 87.61337 27.71124 1.000 11.79205 155 ASN A N 1
ATOM 1336 C CA . ASN A 1 155 ? 106.22444 88.90045 28.12512 1.000 11.83943 155 ASN A CA 1
ATOM 1337 C C . ASN A 1 155 ? 107.72270 88.76169 28.29667 1.000 12.57373 155 ASN A C 1
ATOM 1338 O O . ASN A 1 155 ? 108.18601 88.21951 29.29354 1.000 15.32667 155 ASN A O 1
ATOM 1343 N N . GLY A 1 156 ? 108.49030 89.25556 27.34920 1.000 12.34739 156 GLY A N 1
ATOM 1344 C CA . GLY A 1 156 ? 109.93045 89.30411 27.45656 1.000 13.87124 156 GLY A CA 1
ATOM 1345 C C . GLY A 1 156 ? 110.49155 90.58076 28.00652 1.000 12.94484 156 GLY A C 1
ATOM 1346 O O . GLY A 1 156 ? 111.70871 90.71526 28.07383 1.000 15.07401 156 GLY A O 1
ATOM 1347 N N . ASP A 1 157 ? 109.63585 91.55832 28.34852 1.000 13.31066 157 ASP A N 1
ATOM 1348 C CA . ASP A 1 157 ? 110.15262 92.84409 28.81208 1.000 14.00547 157 ASP A CA 1
ATOM 1349 C C . ASP A 1 157 ? 109.02722 93.51800 29.60956 1.000 12.51585 157 ASP A C 1
ATOM 1350 O O . ASP A 1 157 ? 108.08679 94.08454 29.04501 1.000 14.31866 157 ASP A O 1
ATOM 1355 N N . VAL A 1 158 ? 109.14295 93.47572 30.94419 1.000 14.28971 158 VAL A N 1
ATOM 1356 C CA . VAL A 1 158 ? 108.12370 94.16396 31.75940 1.000 14.27131 158 VAL A CA 1
ATOM 1357 C C . VAL A 1 158 ? 108.18770 95.66807 31.58278 1.000 14.55028 158 VAL A C 1
ATOM 1358 O O . VAL A 1 158 ? 107.18618 96.35339 31.81717 1.000 15.49776 158 VAL A O 1
ATOM 1362 N N . SER A 1 159 ? 109.32374 96.20148 31.15285 1.000 14.65819 159 SER A N 1
ATOM 1363 C CA . SER A 1 159 ? 109.48856 97.65626 31.09923 1.000 15.34511 159 SER A CA 1
ATOM 1364 C C . SER A 1 159 ? 108.66605 98.33000 30.00363 1.000 15.38459 159 SER A C 1
ATOM 1365 O O . SER A 1 159 ? 108.49129 99.54476 30.06812 1.000 17.53484 159 SER A O 1
ATOM 1368 N N . ASN A 1 160 ? 108.16946 97.59237 29.01913 1.000 12.91326 160 ASN A N 1
ATOM 1369 C CA . ASN A 1 160 ? 107.32226 98.16281 27.99101 1.000 14.42919 160 ASN A CA 1
ATOM 1370 C C . ASN A 1 160 ? 105.85494 97.86051 28.22444 1.000 13.26593 160 ASN A C 1
ATOM 1371 O O . ASN A 1 160 ? 105.03877 98.12836 27.33716 1.000 15.29509 160 ASN A O 1
ATOM 1376 N N . ASP A 1 161 ? 105.49959 97.31898 29.37684 1.000 13.58701 161 ASP A N 1
ATOM 1377 C CA . ASP A 1 161 ? 104.13100 96.87514 29.59337 1.000 14.75293 161 ASP A CA 1
ATOM 1378 C C . ASP A 1 161 ? 103.19103 98.08042 29.64011 1.000 14.66873 161 ASP A C 1
ATOM 1379 O O . ASP A 1 161 ? 103.53265 99.11437 30.21520 1.000 17.38745 161 ASP A O 1
ATOM 1384 N N . PRO A 1 162 ? 101.97997 97.94499 29.09177 1.000 14.99772 162 PRO A N 1
ATOM 1385 C CA . PRO A 1 162 ? 100.94617 98.96613 29.27408 1.000 16.91636 162 PRO A CA 1
ATOM 1386 C C . PRO A 1 162 ? 100.66485 99.25498 30.74233 1.000 17.79542 162 PRO A C 1
ATOM 1387 O O . PRO A 1 162 ? 100.78368 98.36847 31.59972 1.000 18.07175 162 PRO A O 1
ATOM 1391 N N . VAL A 1 163 ? 100.16368 100.47055 31.01447 1.000 20.99052 163 VAL A N 1
ATOM 1392 C CA . VAL A 1 163 ? 99.64766 100.73591 32.35712 1.000 22.83286 163 VAL A CA 1
ATOM 1393 C C . VAL A 1 163 ? 98.54847 99.73850 32.69713 1.000 21.41427 163 VAL A C 1
ATOM 1394 O O . VAL A 1 163 ? 97.69968 99.40793 31.85758 1.000 22.74336 163 VAL A O 1
ATOM 1398 N N . GLY A 1 164 ? 98.57464 99.22571 33.92240 1.000 20.20359 164 GLY A N 1
ATOM 1399 C CA . GLY A 1 164 ? 97.52261 98.31801 34.34683 1.000 19.20346 164 GLY A CA 1
ATOM 1400 C C . GLY A 1 164 ? 97.69432 96.87611 33.89991 1.000 16.81635 164 GLY A C 1
ATOM 1401 O O . GLY A 1 164 ? 96.75790 96.08926 34.03640 1.000 18.32178 164 GLY A O 1
ATOM 1402 N N . THR A 1 165 ? 98.88010 96.47333 33.43687 1.000 15.31090 165 THR A N 1
ATOM 1403 C CA . THR A 1 165 ? 99.11209 95.10309 33.00035 1.000 14.82400 165 THR A CA 1
ATOM 1404 C C . THR A 1 165 ? 98.91075 94.14748 34.16598 1.000 15.24510 165 THR A C 1
ATOM 1405 O O . THR A 1 165 ? 99.32012 94.41871 35.30286 1.000 17.75591 165 THR A O 1
ATOM 1409 N N . LYS A 1 166 ? 98.17221 93.09301 33.90878 1.000 14.47133 166 LYS A N 1
ATOM 1410 C CA . LYS A 1 166 ? 97.83074 92.08936 34.89672 1.000 15.14772 166 LYS A CA 1
ATOM 1411 C C . LYS A 1 166 ? 98.92451 91.02636 35.00485 1.000 15.67146 166 LYS A C 1
ATOM 1412 O O . LYS A 1 166 ? 99.63196 90.78477 34.03465 1.000 15.05560 166 LYS A O 1
ATOM 1418 N N . PRO A 1 167 ? 99.08154 90.36762 36.16701 1.000 15.51884 167 PRO A N 1
ATOM 1419 C CA . PRO A 1 167 ? 100.03095 89.24057 36.28204 1.000 16.71632 167 PRO A CA 1
ATOM 1420 C C . PRO A 1 167 ? 99.70890 88.14885 35.26407 1.000 15.20299 167 PRO A C 1
ATOM 1421 O O . PRO A 1 167 ? 98.53807 87.86064 34.95082 1.000 15.28984 167 PRO A O 1
ATOM 1425 N N . TRP A 1 168 ? 100.75882 87.53463 34.72185 1.000 13.97390 168 TRP A N 1
ATOM 1426 C CA . TRP A 1 168 ? 100.60283 86.54483 33.65656 1.000 14.10549 168 TRP A CA 1
ATOM 1427 C C . TRP A 1 168 ? 99.92194 85.30960 34.22546 1.000 14.41870 168 TRP A C 1
ATOM 1428 O O . TRP A 1 168 ? 100.44741 84.67602 35.13161 1.000 18.02699 168 TRP A O 1
ATOM 1439 N N . ASP A 1 169 ? 98.75300 84.95262 33.70488 1.000 14.93190 169 ASP A N 1
ATOM 1440 C CA . ASP A 1 169 ? 98.01483 83.83934 34.29984 1.000 14.97928 169 ASP A CA 1
ATOM 1441 C C . ASP A 1 169 ? 97.13916 83.22395 33.21964 1.000 15.27142 169 ASP A C 1
ATOM 1442 O O . ASP A 1 169 ? 96.09352 83.76656 32.85924 1.000 15.37143 169 ASP A O 1
ATOM 1447 N N . SER A 1 170 ? 97.57024 82.05194 32.73047 1.000 15.25826 170 SER A N 1
ATOM 1448 C CA . SER A 1 170 ? 96.83726 81.31461 31.69900 1.000 14.58713 170 SER A CA 1
ATOM 1449 C C . SER A 1 170 ? 95.50339 80.78265 32.16709 1.000 14.79505 170 SER A C 1
ATOM 1450 O O . SER A 1 170 ? 94.72849 80.32578 31.32588 1.000 16.52419 170 SER A O 1
ATOM 1453 N N . THR A 1 171 ? 95.21978 80.82520 33.47916 1.000 15.40301 171 THR A N 1
ATOM 1454 C CA . THR A 1 171 ? 93.90348 80.40849 33.98630 1.000 16.18469 171 THR A CA 1
ATOM 1455 C C . THR A 1 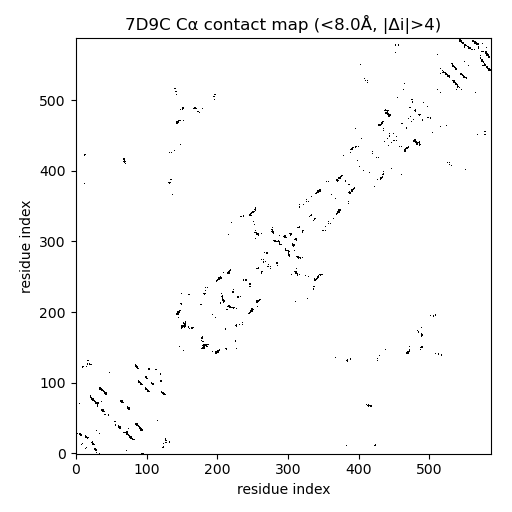171 ? 92.91154 81.55957 34.07943 1.000 16.75581 171 THR A C 1
ATOM 1456 O O . THR A 1 171 ? 91.73490 81.30053 34.37093 1.000 19.83774 171 THR A O 1
ATOM 1460 N N . ASP A 1 172 ? 93.33084 82.79387 33.79545 1.000 15.61884 172 ASP A N 1
ATOM 1461 C CA . ASP A 1 172 ? 92.38043 83.89503 33.79484 1.000 16.05309 172 ASP A CA 1
ATOM 1462 C C . ASP A 1 172 ? 91.35251 83.76679 32.66392 1.000 16.47420 172 ASP A C 1
ATOM 1463 O O . ASP A 1 172 ? 91.56443 83.10143 31.64559 1.000 17.40588 172 ASP A O 1
ATOM 1468 N N . HIS A 1 173 ? 90.23624 84.49664 32.83759 1.000 16.74264 173 HIS A N 1
ATOM 1469 C CA . HIS A 1 173 ? 89.28298 84.72726 31.74924 1.000 16.10048 173 HIS A CA 1
ATOM 1470 C C . HIS A 1 173 ? 89.42509 86.18851 31.37631 1.000 16.33734 173 HIS A C 1
ATOM 1471 O O . HIS A 1 173 ? 88.84907 87.05252 32.05201 1.000 18.60865 173 HIS A O 1
ATOM 1478 N N . PRO A 1 174 ? 90.20465 86.52802 30.35022 1.000 15.22669 174 PRO A N 1
ATOM 1479 C CA . PRO A 1 174 ? 90.49187 87.94168 30.08645 1.000 16.14521 174 PRO A CA 1
ATOM 1480 C C . PRO A 1 174 ? 89.24766 88.74051 29.74017 1.000 16.31103 174 PRO A C 1
ATOM 1481 O O . PRO A 1 174 ? 88.35022 88.26760 29.04686 1.000 18.45600 174 PRO A O 1
ATOM 1485 N N . GLY A 1 175 ? 89.27131 89.98642 30.13779 1.000 17.21901 175 GLY A N 1
ATOM 1486 C CA . GLY A 1 175 ? 88.32460 90.96859 29.67568 1.000 16.93740 175 GLY A CA 1
ATOM 1487 C C . GLY A 1 175 ? 88.74880 91.53203 28.34609 1.000 16.33471 175 GLY A C 1
ATOM 1488 O O . GLY A 1 175 ? 89.90839 91.40215 27.93868 1.000 16.30049 175 GLY A O 1
ATOM 1489 N N . ARG A 1 176 ? 87.80387 92.19123 27.68582 1.000 17.50589 176 ARG A N 1
ATOM 1490 C CA . ARG A 1 176 ? 88.07218 92.77166 26.37592 1.000 17.86647 176 ARG A CA 1
ATOM 1491 C C . ARG A 1 176 ? 89.19944 93.78129 26.38243 1.000 17.24009 176 ARG A C 1
ATOM 1492 O O . ARG A 1 176 ? 89.87673 93.89633 25.37070 1.000 18.60602 176 ARG A O 1
ATOM 1500 N N . GLU A 1 177 ? 89.41488 94.51898 27.48425 1.000 18.39548 177 GLU A N 1
ATOM 1501 C CA . GLU A 1 177 ? 90.39164 95.59959 27.49939 1.000 19.91145 177 GLU A CA 1
ATOM 1502 C C . GLU A 1 177 ? 91.62842 95.28803 28.33037 1.000 16.67424 177 GLU A C 1
ATOM 1503 O O . GLU A 1 177 ? 92.40243 96.20342 28.64185 1.000 19.79037 177 GLU A O 1
ATOM 1509 N N . ASP A 1 178 ? 91.83282 94.04006 28.69789 1.000 14.54239 178 ASP A N 1
ATOM 1510 C CA . ASP A 1 178 ? 92.96892 93.69630 29.55105 1.000 14.61608 178 ASP A CA 1
ATOM 1511 C C . ASP A 1 178 ? 94.30450 93.77223 28.79719 1.000 13.87124 178 ASP A C 1
ATOM 1512 O O . ASP A 1 178 ? 94.37839 93.56005 27.58858 1.000 12.78955 178 ASP A O 1
ATOM 1517 N N . PHE A 1 179 ? 95.38883 93.95513 29.54650 1.000 12.66321 179 PHE A N 1
ATOM 1518 C CA . PHE A 1 179 ? 96.74408 93.78490 29.00398 1.000 12.66058 179 PHE A CA 1
ATOM 1519 C C . PHE A 1 179 ? 97.51074 92.85789 29.92207 1.000 12.02630 179 PHE A C 1
ATOM 1520 O O . PHE A 1 179 ? 97.41957 92.97979 31.16084 1.000 13.14484 179 PHE A O 1
ATOM 1528 N N . TYR A 1 180 ? 98.28907 91.96777 29.30765 1.000 11.76310 180 TYR A N 1
ATOM 1529 C CA . TYR A 1 180 ? 99.18714 91.05823 30.01488 1.000 11.76047 180 TYR A CA 1
ATOM 1530 C C . TYR A 1 180 ? 100.65552 91.30250 29.68174 1.000 11.67363 180 TYR A C 1
ATOM 1531 O O . TYR A 1 180 ? 101.53254 90.67437 30.31291 1.000 13.61858 180 TYR A O 1
ATOM 1540 N N . GLY A 1 181 ? 100.96862 92.16109 28.70267 1.000 11.47096 181 GLY A N 1
ATOM 1541 C CA . GLY A 1 181 ? 102.34676 92.56253 28.49617 1.000 11.82099 181 GLY A CA 1
ATOM 1542 C C . GLY A 1 181 ? 103.12048 91.73791 27.50465 1.000 10.35505 181 GLY A C 1
ATOM 1543 O O . GLY A 1 181 ? 104.34671 91.94862 27.41494 1.000 12.34474 181 GLY A O 1
ATOM 1544 N N . GLY A 1 182 ? 102.46370 90.86502 26.75065 1.000 9.96552 182 GLY A N 1
ATOM 1545 C CA . GLY A 1 182 ? 103.17482 90.11078 25.70401 1.000 10.63665 182 GLY A CA 1
ATOM 1546 C C . GLY A 1 182 ? 103.82045 91.03022 24.68005 1.000 10.54454 182 GLY A C 1
ATOM 1547 O O . GLY A 1 182 ? 103.27581 92.08118 24.32238 1.000 12.66057 182 GLY A O 1
ATOM 1548 N N . ASP A 1 183 ? 104.95930 90.60506 24.12358 1.000 10.64982 183 ASP A N 1
ATOM 1549 C CA . ASP A 1 183 ? 105.68481 91.51660 23.23739 1.000 12.12103 183 ASP A CA 1
ATOM 1550 C C . ASP A 1 183 ? 106.63163 90.72572 22.33540 1.000 10.66825 183 ASP A C 1
ATOM 1551 O O . ASP A 1 183 ? 106.67630 89.49210 22.37158 1.000 11.27620 183 ASP A O 1
ATOM 1556 N N . LEU A 1 184 ? 107.39841 91.44464 21.50233 1.000 11.42095 184 LEU A N 1
ATOM 1557 C CA . LEU A 1 184 ? 108.26028 90.76418 20.54524 1.000 11.53939 184 LEU A CA 1
ATOM 1558 C C . LEU A 1 184 ? 109.43433 90.08522 21.21426 1.000 10.75773 184 LEU A C 1
ATOM 1559 O O . LEU A 1 184 ? 109.87821 89.03413 20.74034 1.000 11.87100 184 LEU A O 1
ATOM 1564 N N . GLN A 1 185 ? 109.97239 90.66735 22.29950 1.000 11.59992 185 GLN A N 1
ATOM 1565 C CA . GLN A 1 185 ? 111.06403 89.98463 22.98231 1.000 11.93155 185 GLN A CA 1
ATOM 1566 C C . GLN A 1 185 ? 110.59775 88.62095 23.47797 1.000 12.05787 185 GLN A C 1
ATOM 1567 O O . GLN A 1 185 ? 111.35295 87.65774 23.44974 1.000 12.62899 185 GLN A O 1
ATOM 1573 N N . GLY A 1 186 ? 109.33404 88.52764 23.91246 1.000 11.61309 186 GLY A N 1
ATOM 1574 C CA . GLY A 1 186 ? 108.81614 87.23456 24.35171 1.000 12.41055 186 GLY A CA 1
ATOM 1575 C C . GLY A 1 186 ? 108.78433 86.20450 23.24132 1.000 13.22906 186 GLY A C 1
ATOM 1576 O O . GLY A 1 186 ? 109.05253 85.00759 23.46893 1.000 13.55806 186 GLY A O 1
ATOM 1577 N N . ILE A 1 187 ? 108.43610 86.64588 22.01368 1.000 12.46845 187 ILE A N 1
ATOM 1578 C CA . ILE A 1 187 ? 108.48027 85.71236 20.88860 1.000 12.74743 187 ILE A CA 1
ATOM 1579 C C . ILE A 1 187 ? 109.90703 85.23323 20.65256 1.000 12.61584 187 ILE A C 1
ATOM 1580 O O . ILE A 1 187 ? 110.18617 84.02550 20.50058 1.000 13.31329 187 ILE A O 1
ATOM 1585 N N . LEU A 1 188 ? 110.82906 86.18923 20.59458 1.000 12.22106 188 LEU A N 1
ATOM 1586 C CA . LEU A 1 188 ? 112.25111 85.85558 20.39359 1.000 14.21340 188 LEU A CA 1
ATOM 1587 C C . LEU A 1 188 ? 112.72652 84.84719 21.44869 1.000 14.16865 188 LEU A C 1
ATOM 1588 O O . LEU A 1 188 ? 113.38982 83.84438 21.12398 1.000 15.38721 188 LEU A O 1
ATOM 1593 N N . ASP A 1 189 ? 112.28082 85.04756 22.69682 1.000 13.22118 189 ASP A N 1
ATOM 1594 C CA . ASP A 1 189 ? 112.69628 84.19124 23.81540 1.000 14.81347 189 ASP A CA 1
ATOM 1595 C C . ASP A 1 189 ? 112.22391 82.75363 23.64733 1.000 15.42670 189 ASP A C 1
ATOM 1596 O O . ASP A 1 189 ? 112.81260 81.85095 24.24924 1.000 17.77960 189 ASP A O 1
ATOM 1601 N N . HIS A 1 190 ? 111.14809 82.51963 22.89695 1.000 13.78967 190 HIS A N 1
ATOM 1602 C CA . HIS A 1 190 ? 110.56182 81.18817 22.79915 1.000 14.67924 190 HIS A CA 1
ATOM 1603 C C . HIS A 1 190 ? 110.65653 80.57655 21.40469 1.000 13.68703 190 HIS A C 1
ATOM 1604 O O . HIS A 1 190 ? 109.89346 79.63813 21.07132 1.000 14.07390 190 HIS A O 1
ATOM 1611 N N . LEU A 1 191 ? 111.56925 81.09365 20.57627 1.000 14.76083 191 LEU A N 1
ATOM 1612 C CA . LEU A 1 191 ? 111.76358 80.45338 19.26820 1.000 16.99004 191 LEU A CA 1
ATOM 1613 C C . LEU A 1 191 ? 112.17502 78.99218 19.38732 1.000 15.86361 191 LEU A C 1
ATOM 1614 O O . LEU A 1 191 ? 111.80879 78.18549 18.52383 1.000 16.27416 191 LEU A O 1
ATOM 1619 N N . ASP A 1 192 ? 112.93343 78.62636 20.43372 1.000 17.45063 192 ASP A N 1
ATOM 1620 C CA . ASP A 1 192 ? 113.27899 77.21787 20.63124 1.000 19.84829 192 ASP A CA 1
ATOM 1621 C C . ASP A 1 192 ? 112.04241 76.34244 20.75824 1.000 17.98226 192 ASP A C 1
ATOM 1622 O O . ASP A 1 192 ? 111.99856 75.24465 20.19604 1.000 17.48747 192 ASP A O 1
ATOM 1627 N N . HIS A 1 193 ? 111.03971 76.78725 21.50729 1.000 15.72938 193 HIS A N 1
ATOM 1628 C CA . HIS A 1 193 ? 109.80956 76.01861 21.62439 1.000 15.47407 193 HIS A CA 1
ATOM 1629 C C . HIS A 1 193 ? 109.18415 75.79111 20.24803 1.000 14.28710 193 HIS A C 1
ATOM 1630 O O . HIS A 1 193 ? 108.72306 74.68392 19.92790 1.000 15.68198 193 HIS A O 1
ATOM 1637 N N . LEU A 1 194 ? 109.13656 76.84388 19.43941 1.000 13.71861 194 LEU A N 1
ATOM 1638 C CA . LEU A 1 194 ? 108.50322 76.68838 18.12354 1.000 14.29236 194 LEU A CA 1
ATOM 1639 C C . LEU A 1 194 ? 109.30703 75.73930 17.22911 1.000 14.05022 194 LEU A C 1
ATOM 1640 O O . LEU A 1 194 ? 108.73950 74.89749 16.50983 1.000 14.27656 194 LEU A O 1
ATOM 1645 N N . GLN A 1 195 ? 110.63622 75.87022 17.23989 1.000 14.21604 195 GLN A N 1
ATOM 1646 C CA . GLN A 1 195 ? 111.47233 74.95792 16.44594 1.000 15.44250 195 GLN A CA 1
ATOM 1647 C C . GLN A 1 195 ? 111.30317 73.50513 16.92484 1.000 16.47683 195 GLN A C 1
ATOM 1648 O O . GLN A 1 195 ? 111.21124 72.57753 16.11489 1.000 17.90594 195 GLN A O 1
ATOM 1654 N N . GLU A 1 196 ? 111.24114 73.28939 18.24671 1.000 16.82950 196 GLU A N 1
ATOM 1655 C CA . GLU A 1 196 ? 111.08079 71.94295 18.78323 1.000 17.62964 196 GLU A CA 1
ATOM 1656 C C . GLU A 1 196 ? 109.72616 71.35108 18.42281 1.000 15.67675 196 GLU A C 1
ATOM 1657 O O . GLU A 1 196 ? 109.60738 70.15349 18.18909 1.000 18.02437 196 GLU A O 1
ATOM 1663 N N . LEU A 1 197 ? 108.68020 72.18493 18.34476 1.000 14.98981 197 LEU A N 1
ATOM 1664 C CA . LEU A 1 197 ? 107.36678 71.72655 17.90157 1.000 15.12140 197 LEU A CA 1
ATOM 1665 C C . LEU A 1 197 ? 107.41206 71.31987 16.42631 1.000 15.67147 197 LEU A C 1
ATOM 1666 O O . LEU A 1 197 ? 106.63496 70.45136 15.98827 1.000 17.52694 197 LEU A O 1
ATOM 1671 N N . GLY A 1 198 ? 108.27118 71.96976 15.64455 1.000 15.16878 198 GLY A N 1
ATOM 1672 C CA . GLY A 1 198 ? 108.42367 71.65281 14.23712 1.000 15.32405 198 GLY A CA 1
ATOM 1673 C C . GLY A 1 198 ? 107.77690 72.66120 13.32335 1.000 15.55303 198 GLY A C 1
ATOM 1674 O O . GLY A 1 198 ? 107.64969 72.41013 12.12388 1.000 16.53735 198 GLY A O 1
ATOM 1675 N N . ILE A 1 199 ? 107.33781 73.78481 13.84016 1.000 15.07403 199 ILE A N 1
ATOM 1676 C CA . ILE A 1 199 ? 106.67886 74.72666 12.93143 1.000 16.43209 199 ILE A CA 1
ATOM 1677 C C . ILE A 1 199 ? 107.71566 75.44824 12.06025 1.000 15.00033 199 ILE A C 1
ATOM 1678 O O . ILE A 1 199 ? 108.89163 75.60678 12.41353 1.000 14.80557 199 ILE A O 1
ATOM 1683 N N . SER A 1 200 ? 107.26577 75.88131 10.88622 1.000 12.51847 200 SER A N 1
ATOM 1684 C CA . SER A 1 200 ? 108.17076 76.50962 9.92034 1.000 12.82903 200 SER A CA 1
ATOM 1685 C C . SER A 1 200 ? 107.60288 77.81377 9.38780 1.000 12.25264 200 SER A C 1
ATOM 1686 O O . SER A 1 200 ? 108.16515 78.37537 8.45208 1.000 12.41054 200 SER A O 1
ATOM 1689 N N . GLY A 1 201 ? 106.58874 78.34113 10.03149 1.000 12.06314 201 GLY A N 1
ATOM 1690 C CA . GLY A 1 201 ? 106.12796 79.67843 9.71960 1.000 12.63161 201 GLY A CA 1
ATOM 1691 C C . GLY A 1 201 ? 105.44610 80.26897 10.93759 1.000 11.02355 201 GLY A C 1
ATOM 1692 O O . GLY A 1 201 ? 104.72525 79.54244 11.63397 1.000 11.44727 201 GLY A O 1
ATOM 1693 N N . ILE A 1 202 ? 105.65520 81.56813 11.17505 1.000 11.48149 202 ILE A N 1
ATOM 1694 C CA . ILE A 1 202 ? 104.94983 82.28535 12.25129 1.000 11.86313 202 ILE A CA 1
ATOM 1695 C C . ILE A 1 202 ? 104.03713 83.31921 11.62587 1.000 11.64731 202 ILE A C 1
ATOM 1696 O O . ILE A 1 202 ? 104.48261 84.09970 10.78660 1.000 12.28158 202 ILE A O 1
ATOM 1701 N N . TYR A 1 203 ? 102.79846 83.31618 12.06114 1.000 12.68426 203 TYR A N 1
ATOM 1702 C CA . TYR A 1 203 ? 101.79005 84.27251 11.61363 1.000 12.09209 203 TYR A CA 1
ATOM 1703 C C . TYR A 1 203 ? 101.49160 85.16236 12.81042 1.000 10.87353 203 TYR A C 1
ATOM 1704 O O . TYR A 1 203 ? 101.02939 84.66461 13.84118 1.000 11.68151 203 TYR A O 1
ATOM 1713 N N . LEU A 1 204 ? 101.82059 86.45110 12.70451 1.000 10.94722 204 LEU A N 1
ATOM 1714 C CA . LEU A 1 204 ? 101.52966 87.36307 13.80532 1.000 11.23673 204 LEU A CA 1
ATOM 1715 C C . LEU A 1 204 ? 100.26649 88.14789 13.50901 1.000 10.60772 204 LEU A C 1
ATOM 1716 O O . LEU A 1 204 ? 100.12076 88.69030 12.39517 1.000 12.32632 204 LEU A O 1
ATOM 1721 N N . ASN A 1 205 ? 99.40285 88.31834 14.51699 1.000 11.02880 205 ASN A N 1
ATOM 1722 C CA . ASN A 1 205 ? 98.37928 89.32511 14.47899 1.000 11.37622 205 ASN A CA 1
ATOM 1723 C C . ASN A 1 205 ? 99.04062 90.71670 14.55208 1.000 10.38663 205 ASN A C 1
ATOM 1724 O O . ASN A 1 205 ? 100.26749 90.81949 14.64956 1.000 11.27093 205 ASN A O 1
ATOM 1729 N N . PRO A 1 206 ? 98.27547 91.80489 14.36722 1.000 10.83405 206 PRO A N 1
ATOM 1730 C CA . PRO A 1 206 ? 98.90969 93.11136 14.12529 1.000 11.75783 206 PRO A CA 1
ATOM 1731 C C . PRO A 1 206 ? 99.91632 93.51957 15.18898 1.000 11.05249 206 PRO A C 1
ATOM 1732 O O . PRO A 1 206 ? 99.69592 93.30529 16.38960 1.000 11.50254 206 PRO A O 1
ATOM 1736 N N . ILE A 1 207 ? 101.03178 94.10589 14.74171 1.000 10.37084 207 ILE A N 1
ATOM 1737 C CA . ILE A 1 207 ? 102.08123 94.55725 15.66003 1.000 10.96037 207 ILE A CA 1
ATOM 1738 C C . ILE A 1 207 ? 102.36581 96.04530 15.54946 1.000 10.62350 207 ILE A C 1
ATOM 1739 O O . ILE A 1 207 ? 103.31392 96.52976 16.18293 1.000 11.93680 207 ILE A O 1
ATOM 1744 N N . PHE A 1 208 ? 101.61611 96.78825 14.69922 1.000 10.59981 208 PHE A N 1
ATOM 1745 C CA . PHE A 1 208 ? 101.90665 98.20142 14.51512 1.000 11.17883 208 PHE A CA 1
ATOM 1746 C C . PHE A 1 208 ? 101.20995 99.04875 15.59470 1.000 11.33148 208 PHE A C 1
ATOM 1747 O O . PHE A 1 208 ? 100.26800 98.60359 16.26273 1.000 12.17894 208 PHE A O 1
ATOM 1755 N N . GLN A 1 209 ? 101.71844 100.25195 15.81319 1.000 11.66572 209 GLN A N 1
ATOM 1756 C CA . GLN A 1 209 ? 101.23564 101.07870 16.90526 1.000 12.66058 209 GLN A CA 1
ATOM 1757 C C . GLN A 1 209 ? 99.71761 101.24696 16.82203 1.000 12.40265 209 GLN A C 1
ATOM 1758 O O . GLN A 1 209 ? 99.17629 101.66980 15.79751 1.000 12.11314 209 GLN A O 1
ATOM 1764 N N . ALA A 1 210 ? 99.04441 100.98603 17.94376 1.000 12.67637 210 ALA A N 1
ATOM 1765 C CA . ALA A 1 210 ? 97.58639 101.02349 18.05449 1.000 12.24475 210 ALA A CA 1
ATOM 1766 C C . ALA A 1 210 ? 97.22905 100.95890 19.53834 1.000 12.62111 210 ALA A C 1
ATOM 1767 O O . ALA A 1 210 ? 97.95658 100.34844 20.31823 1.000 14.40025 210 ALA A O 1
ATOM 1769 N N . PRO A 1 211 ? 96.11723 101.57080 19.95055 1.000 13.18171 211 PRO A N 1
ATOM 1770 C CA . PRO A 1 211 ? 95.85686 101.66445 21.41098 1.000 14.28973 211 PRO A CA 1
ATOM 1771 C C . PRO A 1 211 ? 95.37482 100.39138 22.06418 1.000 15.03718 211 PRO A C 1
ATOM 1772 O O . PRO A 1 211 ? 95.45629 100.27606 23.29300 1.000 17.96120 211 PRO A O 1
ATOM 1776 N N . SER A 1 212 ? 94.84015 99.45967 21.33579 1.000 13.63438 212 SER A N 1
ATOM 1777 C CA . SER A 1 212 ? 94.16297 98.33147 21.93351 1.000 12.91061 212 SER A CA 1
ATOM 1778 C C . SER A 1 212 ? 95.10536 97.14944 22.20142 1.000 12.63690 212 SER A C 1
ATOM 1779 O O . SER A 1 212 ? 96.28916 97.15786 21.84284 1.000 14.43973 212 SER A O 1
ATOM 1782 N N . ASN A 1 213 ? 94.56634 96.06316 22.80079 1.000 12.01577 213 ASN A N 1
ATOM 1783 C CA . ASN A 1 213 ? 95.35048 94.84621 22.99398 1.000 12.28159 213 ASN A CA 1
ATOM 1784 C C . ASN A 1 213 ? 95.43959 93.99383 21.73281 1.000 12.53688 213 ASN A C 1
ATOM 1785 O O . ASN A 1 213 ? 96.33617 93.15528 21.64088 1.000 15.31615 213 ASN A O 1
ATOM 1790 N N . HIS A 1 214 ? 94.56330 94.20028 20.76230 1.000 11.18935 214 HIS A N 1
ATOM 1791 C CA . HIS A 1 214 ? 94.52203 93.42174 19.53107 1.000 11.07092 214 HIS A CA 1
ATOM 1792 C C . HIS A 1 214 ? 95.14284 94.17532 18.36171 1.000 11.11566 214 HIS A C 1
ATOM 1793 O O . HIS A 1 214 ? 95.62274 93.55195 17.39940 1.000 11.77099 214 HIS A O 1
ATOM 1800 N N . LYS A 1 215 ? 95.15439 95.52614 18.42502 1.000 12.33948 215 LYS A N 1
ATOM 1801 C CA . LYS A 1 215 ? 95.87512 96.35513 17.47469 1.000 12.46845 215 LYS A CA 1
ATOM 1802 C C . LYS A 1 215 ? 95.30204 96.31339 16.06432 1.000 11.23673 215 LYS A C 1
ATOM 1803 O O . LYS A 1 215 ? 95.98658 96.72584 15.11623 1.000 12.23684 215 LYS A O 1
ATOM 1809 N N . TYR A 1 216 ? 94.00453 96.03392 15.93616 1.000 11.01301 216 TYR A N 1
ATOM 1810 C CA . TYR A 1 216 ? 93.33788 96.22221 14.64116 1.000 10.91300 216 TYR A CA 1
ATOM 1811 C C . TYR A 1 216 ? 92.84854 97.64813 14.40633 1.000 11.94734 216 TYR A C 1
ATOM 1812 O O . TYR A 1 216 ? 92.34167 97.95149 13.30974 1.000 14.01336 216 TYR A O 1
ATOM 1821 N N . ASP A 1 217 ? 92.96719 98.51370 15.40723 1.000 12.23684 217 ASP A N 1
ATOM 1822 C CA . ASP A 1 217 ? 92.58912 99.93549 15.27449 1.000 12.53425 217 ASP A CA 1
ATOM 1823 C C . ASP A 1 217 ? 93.84670 100.80498 15.11615 1.000 11.87102 217 ASP A C 1
ATOM 1824 O O . ASP A 1 217 ? 94.29640 101.51472 16.01265 1.000 12.23947 217 ASP A O 1
ATOM 1829 N N . THR A 1 218 ? 94.47262 100.66805 13.94236 1.000 12.55529 218 THR A N 1
ATOM 1830 C CA . THR A 1 218 ? 95.85235 101.13619 13.76587 1.000 11.33411 218 THR A CA 1
ATOM 1831 C C . THR A 1 218 ? 95.97508 102.62741 13.99445 1.000 11.37622 218 THR A C 1
ATOM 1832 O O . THR A 1 218 ? 95.20032 103.42674 13.46093 1.000 12.34475 218 THR A O 1
ATOM 1836 N N . GLN A 1 219 ? 96.99869 103.00517 14.73099 1.000 11.76311 219 GLN A N 1
ATOM 1837 C CA . GLN A 1 219 ? 97.38925 104.39781 14.84615 1.000 13.25802 219 GLN A CA 1
ATOM 1838 C C . GLN A 1 219 ? 98.50348 104.76819 13.86995 1.000 13.96863 219 GLN A C 1
ATOM 1839 O O . GLN A 1 219 ? 98.40215 105.82517 13.23851 1.000 16.05045 219 GLN A O 1
ATOM 1845 N N . ASP A 1 220 ? 99.55150 103.92567 13.70799 1.000 12.86324 220 ASP A N 1
ATOM 1846 C CA . ASP A 1 220 ? 100.63607 104.22208 12.75960 1.000 12.75271 220 ASP A CA 1
ATOM 1847 C C . ASP A 1 220 ? 101.18375 102.92698 12.17021 1.000 12.76323 220 ASP A C 1
ATOM 1848 O O . ASP A 1 220 ? 101.78192 102.12541 12.88961 1.000 13.89230 220 ASP A O 1
ATOM 1853 N N . TYR A 1 221 ? 100.94768 102.71082 10.87599 1.000 13.32907 221 TYR A N 1
ATOM 1854 C CA . TYR A 1 221 ? 101.39615 101.48013 10.20849 1.000 12.27107 221 TYR A CA 1
ATOM 1855 C C . TYR A 1 221 ? 102.90038 101.40488 10.03375 1.000 12.84218 221 TYR A C 1
ATOM 1856 O O . TYR A 1 221 ? 103.38780 100.33387 9.66587 1.000 13.50805 221 TYR A O 1
ATOM 1865 N N . MET A 1 222 ? 103.63972 102.49214 10.24800 1.000 13.16064 222 MET A N 1
ATOM 1866 C CA . MET A 1 222 ? 105.06886 102.52044 9.95809 1.000 13.70019 222 MET A CA 1
ATOM 1867 C C . MET A 1 222 ? 105.90945 102.33989 11.20431 1.000 14.39763 222 MET A C 1
ATOM 1868 O O . MET A 1 222 ? 107.13013 102.46031 11.12056 1.000 15.85832 222 MET A O 1
ATOM 1873 N N . THR A 1 223 ? 105.28854 101.97179 12.32879 1.000 14.32394 223 THR A N 1
ATOM 1874 C CA . THR A 1 223 ? 106.01146 101.85933 13.59082 1.000 14.94506 223 THR A CA 1
ATOM 1875 C C . THR A 1 223 ? 105.55328 100.59980 14.30771 1.000 12.96062 223 THR A C 1
ATOM 1876 O O . THR A 1 223 ? 104.34391 100.41319 14.49130 1.000 13.16590 223 THR A O 1
ATOM 1880 N N . VAL A 1 224 ? 106.49159 99.79308 14.80150 1.000 12.39475 224 VAL A N 1
ATOM 1881 C CA . VAL A 1 224 ? 106.12784 98.72352 15.72405 1.000 11.86049 224 VAL A CA 1
ATOM 1882 C C . VAL A 1 224 ? 105.54599 99.34897 16.99045 1.000 12.20526 224 VAL A C 1
ATOM 1883 O O . VAL A 1 224 ? 106.09638 100.31675 17.52447 1.000 13.45804 224 VAL A O 1
ATOM 1887 N N . ASP A 1 225 ? 104.45421 98.78654 17.51191 1.000 11.04197 225 ASP A N 1
ATOM 1888 C CA . ASP A 1 225 ? 103.88045 99.35777 18.70913 1.000 11.85522 225 ASP A CA 1
ATOM 1889 C C . ASP A 1 225 ? 104.95476 99.38696 19.79861 1.000 11.94207 225 ASP A C 1
ATOM 1890 O O . ASP A 1 225 ? 105.60509 98.35209 20.04901 1.000 11.81048 225 ASP A O 1
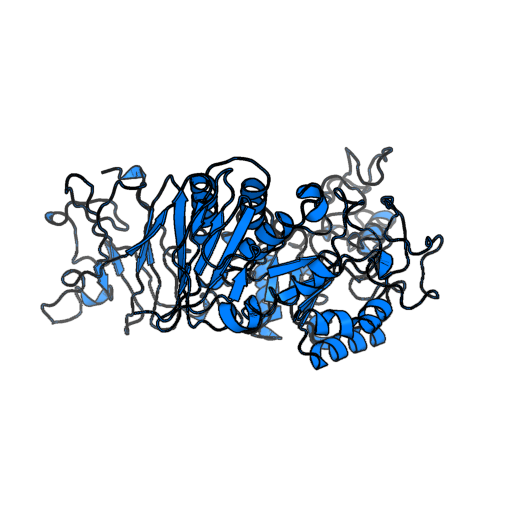ATOM 1895 N N . PRO A 1 226 ? 105.14602 100.50519 20.50742 1.000 12.48163 226 PRO A N 1
ATOM 1896 C CA . PRO A 1 226 ? 106.24583 100.55233 21.52034 1.000 13.71072 226 PRO A CA 1
ATOM 1897 C C . PRO A 1 226 ? 106.03267 99.61804 22.70551 1.000 14.72134 226 PRO A C 1
ATOM 1898 O O . PRO A 1 226 ? 107.00838 99.27613 23.39920 1.000 15.97676 226 PRO A O 1
ATOM 1902 N N . HIS A 1 227 ? 104.81342 99.13789 22.94082 1.000 12.21580 227 HIS A N 1
ATOM 1903 C CA . HIS A 1 227 ? 104.60757 98.12405 23.97541 1.000 11.72101 227 HIS A CA 1
ATOM 1904 C C . HIS A 1 227 ? 105.02747 96.75307 23.49415 1.000 12.40792 227 HIS A C 1
ATOM 1905 O O . HIS A 1 227 ? 105.18073 95.84380 24.32023 1.000 13.97915 227 HIS A O 1
ATOM 1912 N N . PHE A 1 228 ? 105.21113 96.59060 22.19040 1.000 11.78680 228 PHE A N 1
ATOM 1913 C CA . PHE A 1 228 ? 105.72134 95.36466 21.60998 1.000 13.09483 228 PHE A CA 1
ATOM 1914 C C . PHE A 1 228 ? 107.20501 95.39615 21.35653 1.000 13.12643 228 PHE A C 1
ATOM 1915 O O . PHE A 1 228 ? 107.84941 94.34991 21.40392 1.000 13.57911 228 PHE A O 1
ATOM 1923 N N . GLY A 1 229 ? 107.77090 96.55021 21.00517 1.000 14.14760 229 GLY A N 1
ATOM 1924 C CA . GLY A 1 229 ? 109.16387 96.55876 20.58586 1.000 15.22141 229 GLY A CA 1
ATOM 1925 C C . GLY A 1 229 ? 109.45880 97.76483 19.71244 1.000 15.53725 229 GLY A C 1
ATOM 1926 O O . GLY A 1 229 ? 108.77951 98.77883 19.79145 1.000 17.22428 229 GLY A O 1
ATOM 1927 N N . ASP A 1 230 ? 110.52482 97.64192 18.92353 1.000 16.88476 230 ASP A N 1
ATOM 1928 C CA . ASP A 1 230 ? 110.94376 98.70443 18.02084 1.000 15.61620 230 ASP A CA 1
ATOM 1929 C C . ASP A 1 230 ? 111.46051 98.03581 16.76046 1.000 14.26079 230 ASP A C 1
ATOM 1930 O O . ASP A 1 230 ? 111.50288 96.80206 16.67823 1.000 14.8161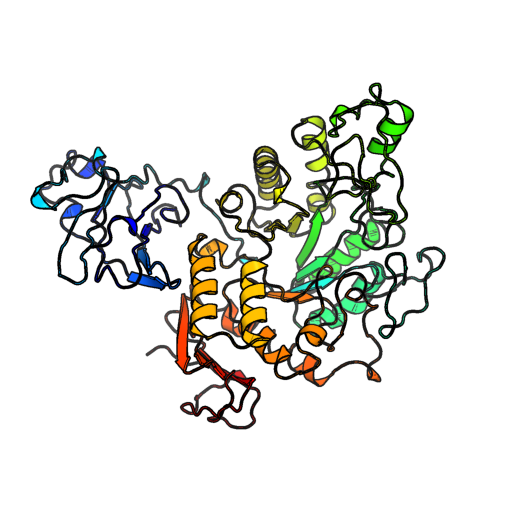0 230 ASP A O 1
ATOM 1935 N N . ALA A 1 231 ? 111.85815 98.85301 15.78578 1.000 15.25825 231 ALA A N 1
ATOM 1936 C CA . ALA A 1 231 ? 112.28876 98.31703 14.50266 1.000 15.44249 231 ALA A CA 1
ATOM 1937 C C . ALA A 1 231 ? 113.47757 97.37591 14.66325 1.000 14.59240 231 ALA A C 1
ATOM 1938 O O . ALA A 1 231 ? 113.53744 96.32398 14.01534 1.000 15.32667 231 ALA A O 1
ATOM 1940 N N . LYS A 1 232 ? 114.47496 97.74743 15.48483 1.000 15.04771 232 LYS A N 1
ATOM 1941 C CA . LYS A 1 232 ? 115.66611 96.90130 15.62220 1.000 15.55830 232 LYS A CA 1
ATOM 1942 C C . LYS A 1 232 ? 115.29827 95.53398 16.16202 1.000 13.75282 232 LYS A C 1
ATOM 1943 O O . LYS A 1 232 ? 115.79271 94.50707 15.69276 1.000 14.16076 232 LYS A O 1
ATOM 1947 N N . LEU A 1 233 ? 114.39264 95.50165 17.15371 1.000 12.81586 233 LEU A N 1
ATOM 1948 C CA . LEU A 1 233 ? 114.00345 94.22250 17.72049 1.000 12.89744 233 LEU A CA 1
ATOM 1949 C C . LEU A 1 233 ? 113.18545 93.38936 16.72302 1.000 11.05777 233 LEU A C 1
ATOM 1950 O O . LEU A 1 233 ? 113.35340 92.15973 16.65024 1.000 12.91060 233 LEU A O 1
ATOM 1955 N N . PHE A 1 234 ? 112.34695 94.02827 15.91359 1.000 11.52360 234 PHE A N 1
ATOM 1956 C CA . PHE A 1 234 ? 111.59900 93.25165 14.92076 1.000 12.33685 234 PHE A CA 1
ATOM 1957 C C . PHE A 1 234 ? 112.56934 92.64722 13.88702 1.000 12.08947 234 PHE A C 1
ATOM 1958 O O . PHE A 1 234 ? 112.39822 91.48240 13.47425 1.000 12.71058 234 PHE A O 1
ATOM 1966 N N . LYS A 1 235 ? 113.55566 93.43534 13.42749 1.000 12.78692 235 LYS A N 1
ATOM 1967 C CA . LYS A 1 235 ? 114.54900 92.87779 12.51186 1.000 13.46858 235 LYS A CA 1
ATOM 1968 C C . LYS A 1 235 ? 115.25782 91.69351 13.13788 1.000 12.87904 235 LYS A C 1
ATOM 1969 O O . LYS A 1 235 ? 115.46954 90.67008 12.47971 1.000 13.77912 235 LYS A O 1
ATOM 1975 N N . GLN A 1 236 ? 115.63242 91.82336 14.41769 1.000 13.81071 236 GLN A N 1
ATOM 1976 C CA . GLN A 1 236 ? 116.28902 90.72430 15.11593 1.000 13.92389 236 GLN A CA 1
ATOM 1977 C C . GLN A 1 236 ? 115.38548 89.48172 15.16591 1.000 12.98957 236 GLN A C 1
ATOM 1978 O O . GLN A 1 236 ? 115.82347 88.35861 14.89225 1.000 13.32381 236 GLN A O 1
ATOM 1984 N N . LEU A 1 237 ? 114.09004 89.67395 15.42273 1.000 12.57110 237 LEU A N 1
ATOM 1985 C CA . LEU A 1 237 ? 113.16987 88.55243 15.42785 1.000 13.18169 237 LEU A CA 1
ATOM 1986 C C . LEU A 1 237 ? 113.06840 87.88589 14.05517 1.000 12.24475 237 LEU A C 1
ATOM 1987 O O . LEU A 1 237 ? 113.11106 86.64308 13.95521 1.000 13.06588 237 LEU A O 1
ATOM 1992 N N . VAL A 1 238 ? 112.91161 88.68503 12.97515 1.000 11.70258 238 VAL A N 1
ATOM 1993 C CA . VAL A 1 238 ? 112.79426 88.07204 11.63967 1.000 12.38423 238 VAL A CA 1
ATOM 1994 C C . VAL A 1 238 ? 114.06376 87.28908 11.30672 1.000 12.41844 238 VAL A C 1
ATOM 1995 O O . VAL A 1 238 ? 114.00386 86.17320 10.78827 1.000 13.01851 238 VAL A O 1
ATOM 1999 N N . GLN A 1 239 ? 115.23982 87.87149 11.59364 1.000 11.72890 239 GLN A N 1
ATOM 2000 C CA . GLN A 1 239 ? 116.46231 87.15048 11.23683 1.000 13.14221 239 GLN A CA 1
ATOM 2001 C C . GLN A 1 239 ? 116.63692 85.90141 12.07669 1.000 12.47899 239 GLN A C 1
ATOM 2002 O O . GLN A 1 239 ? 117.11267 84.88677 11.56030 1.000 13.78176 239 GLN A O 1
ATOM 2008 N N . ALA A 1 240 ? 116.21286 85.93691 13.34770 1.000 12.57110 240 ALA A N 1
ATOM 2009 C CA . ALA A 1 240 ? 116.34947 84.75033 14.18733 1.000 12.80271 240 ALA A CA 1
ATOM 2010 C C . ALA A 1 240 ? 115.37444 83.65540 13.73006 1.000 13.22381 240 ALA A C 1
ATOM 2011 O O . ALA A 1 240 ? 115.71335 82.45172 13.71625 1.000 15.12140 240 ALA A O 1
ATOM 2013 N N . ALA A 1 241 ? 114.16573 84.07077 13.32743 1.000 13.00536 241 ALA A N 1
ATOM 2014 C CA . ALA A 1 241 ? 113.21489 83.10247 12.77948 1.000 13.55542 241 ALA A CA 1
ATOM 2015 C C . ALA A 1 241 ? 113.79430 82.47699 11.51196 1.000 12.75007 241 ALA A C 1
ATOM 2016 O O . ALA A 1 241 ? 113.83239 81.24589 11.36069 1.000 13.30539 241 ALA A O 1
ATOM 2018 N N . HIS A 1 242 ? 114.28699 83.31523 10.58845 1.000 12.82113 242 HIS A N 1
ATOM 2019 C CA . HIS A 1 242 ? 114.81148 82.78443 9.32373 1.000 13.53437 242 HIS A CA 1
ATOM 2020 C C . HIS A 1 242 ? 115.99133 81.84752 9.54857 1.000 14.98191 242 HIS A C 1
ATOM 2021 O O . HIS A 1 242 ? 116.12214 80.83629 8.86283 1.000 17.12163 242 HIS A O 1
ATOM 2028 N N . GLU A 1 243 ? 116.85587 82.17083 10.52337 1.000 14.99771 243 GLU A N 1
ATOM 2029 C CA . GLU A 1 243 ? 117.98262 81.28343 10.82878 1.000 17.24798 243 GLU A CA 1
ATOM 2030 C C . GLU A 1 243 ? 117.52445 79.88304 11.22258 1.000 17.71382 243 GLU A C 1
ATOM 2031 O O . GLU A 1 243 ? 118.26358 78.91016 10.99059 1.000 20.80891 243 GLU A O 1
ATOM 2037 N N . ARG A 1 244 ? 116.34864 79.78167 11.86240 1.000 17.10321 244 ARG A N 1
ATOM 2038 C CA . ARG A 1 244 ? 115.80685 78.48786 12.25464 1.000 18.00070 244 ARG A CA 1
ATOM 2039 C C . ARG A 1 244 ? 114.89349 77.88435 11.19719 1.000 19.93250 244 ARG A C 1
ATOM 2040 O O . ARG A 1 244 ? 114.20426 76.89096 11.48509 1.000 23.34868 244 ARG A O 1
ATOM 2048 N N . GLY A 1 245 ? 114.86763 78.43977 9.98662 1.000 18.16125 245 GLY A N 1
ATOM 2049 C CA . GLY A 1 245 ? 113.99825 77.91991 8.94749 1.000 19.07450 245 GLY A CA 1
ATOM 2050 C C . GLY A 1 245 ? 112.53202 78.25415 9.18369 1.000 18.31652 245 GLY A C 1
ATOM 2051 O O . GLY A 1 245 ? 111.65860 77.52318 8.69522 1.000 21.09315 245 GLY A O 1
ATOM 2052 N N . ILE A 1 246 ? 112.23563 79.38923 9.83155 1.000 15.24247 246 ILE A N 1
ATOM 2053 C CA . ILE A 1 246 ? 110.86324 79.81115 10.12519 1.000 13.43963 246 ILE A CA 1
ATOM 2054 C C . ILE A 1 246 ? 110.56484 81.08780 9.34139 1.000 13.56332 246 ILE A C 1
ATOM 2055 O O . ILE A 1 246 ? 111.23657 82.10448 9.52602 1.000 14.45289 246 ILE A O 1
ATOM 2060 N N . ARG A 1 247 ? 109.57177 81.03162 8.44276 1.000 12.64216 247 ARG A N 1
ATOM 2061 C CA . ARG A 1 247 ? 109.13242 82.19182 7.68697 1.000 12.19475 247 ARG A CA 1
ATOM 2062 C C . ARG A 1 247 ? 108.21062 83.06076 8.55762 1.000 10.90512 247 ARG A C 1
ATOM 2063 O O . ARG A 1 247 ? 107.67202 82.60088 9.56534 1.000 13.09483 247 ARG A O 1
ATOM 2071 N N . VAL A 1 248 ? 107.97606 84.30005 8.14114 1.000 11.01564 248 VAL A N 1
ATOM 2072 C CA . VAL A 1 248 ? 107.22139 85.26366 8.95629 1.000 11.02354 248 VAL A CA 1
ATOM 2073 C C . VAL A 1 248 ? 106.14833 85.93556 8.10734 1.000 10.55507 248 VAL A C 1
ATOM 2074 O O . VAL A 1 248 ? 106.44132 86.50307 7.03014 1.000 11.42885 248 VAL A O 1
ATOM 2078 N N . MET A 1 249 ? 104.91985 85.88493 8.61010 1.000 10.18397 249 MET A N 1
ATOM 2079 C CA . MET A 1 249 ? 103.76617 86.54093 7.99967 1.000 10.76298 249 MET A CA 1
ATOM 2080 C C . MET A 1 249 ? 103.20961 87.56984 8.96867 1.000 10.05238 249 MET A C 1
ATOM 2081 O O . MET A 1 249 ? 102.96210 87.25301 10.14412 1.000 11.30515 249 MET A O 1
ATOM 2086 N N . LEU A 1 250 ? 103.01946 88.79655 8.48175 1.000 10.62875 250 LEU A N 1
ATOM 2087 C CA . LEU A 1 250 ? 102.38984 89.85538 9.26929 1.000 10.27609 250 LEU A CA 1
ATOM 2088 C C . LEU A 1 250 ? 100.96191 90.10899 8.82366 1.000 10.33136 250 LEU A C 1
ATOM 2089 O O . LEU A 1 250 ? 100.59608 89.75098 7.71694 1.000 11.40253 250 LEU A O 1
ATOM 2094 N N . ASP A 1 251 ? 100.20060 90.81226 9.67452 1.000 11.32094 251 ASP A N 1
ATOM 2095 C CA . ASP A 1 251 ? 98.79720 91.11666 9.44809 1.000 11.55256 251 ASP A CA 1
ATOM 2096 C C . ASP A 1 251 ? 98.70097 92.56142 8.93766 1.000 11.83680 251 ASP A C 1
ATOM 2097 O O . ASP A 1 251 ? 99.10157 93.50855 9.62791 1.000 14.66607 251 ASP A O 1
ATOM 2102 N N . ALA A 1 252 ? 98.16452 92.73419 7.74086 1.000 11.36043 252 ALA A N 1
ATOM 2103 C CA . ALA A 1 252 ? 97.92633 94.05246 7.10206 1.000 11.96576 252 ALA A CA 1
ATOM 2104 C C . ALA A 1 252 ? 96.46630 94.42339 7.29188 1.000 11.24989 252 ALA A C 1
ATOM 2105 O O . ALA A 1 252 ? 95.58074 93.71212 6.79114 1.000 12.21579 252 ALA A O 1
ATOM 2107 N N . VAL A 1 253 ? 96.22310 95.49111 8.01997 1.000 11.41832 253 VAL A N 1
ATOM 2108 C CA . VAL A 1 253 ? 94.88130 95.92423 8.35675 1.000 11.53413 253 VAL A CA 1
ATOM 2109 C C . VAL A 1 253 ? 94.56965 97.13128 7.50867 1.000 11.83416 253 VAL A C 1
ATOM 2110 O O . VAL A 1 253 ? 94.68746 98.27284 7.96099 1.000 12.03945 253 VAL A O 1
ATOM 2114 N N . PHE A 1 254 ? 94.18837 96.90020 6.24454 1.000 11.11303 254 PHE A N 1
ATOM 2115 C CA . PHE A 1 254 ? 94.07361 97.98935 5.28015 1.000 11.07355 254 PHE A CA 1
ATOM 2116 C C . PHE A 1 254 ? 92.63093 98.38415 5.00234 1.000 10.58402 254 PHE A C 1
ATOM 2117 O O . PHE A 1 254 ? 92.40000 99.36095 4.26146 1.000 11.86837 254 PHE A O 1
ATOM 2125 N N . ASN A 1 255 ? 91.63327 97.64027 5.51383 1.000 10.13659 255 ASN A N 1
ATOM 2126 C CA . ASN A 1 255 ? 90.25378 98.00676 5.21743 1.000 10.60244 255 ASN A CA 1
ATOM 2127 C C . ASN A 1 255 ? 89.84762 99.26947 5.98262 1.000 10.02080 255 ASN A C 1
ATOM 2128 O O . ASN A 1 255 ? 88.96485 100.02024 5.53563 1.000 11.33146 255 ASN A O 1
ATOM 2133 N N . HIS A 1 256 ? 90.42305 99.44385 7.18489 1.000 9.96552 256 HIS A N 1
ATOM 2134 C CA . HIS A 1 256 ? 89.99441 100.49314 8.08652 1.000 10.63139 256 HIS A CA 1
ATOM 2135 C C . HIS A 1 256 ? 91.22237 100.87930 8.88263 1.000 10.92880 256 HIS A C 1
ATOM 2136 O O . HIS A 1 256 ? 92.18725 100.11930 8.98371 1.000 11.43411 256 HIS A O 1
ATOM 2143 N N . ILE A 1 257 ? 91.18284 102.08759 9.43784 1.000 11.56307 257 ILE A N 1
ATOM 2144 C CA . ILE A 1 257 ? 92.25017 102.62766 10.27999 1.000 10.93144 257 ILE A CA 1
ATOM 2145 C C . ILE A 1 257 ? 91.64175 102.89491 11.65288 1.000 11.19199 257 ILE A C 1
ATOM 2146 O O . ILE A 1 257 ? 90.41973 102.94775 11.81659 1.000 13.18168 257 ILE A O 1
ATOM 2151 N N . GLY A 1 258 ? 92.49236 103.07217 12.67956 1.000 10.97880 258 GLY A N 1
ATOM 2152 C CA . GLY A 1 258 ? 91.94728 103.43288 13.98848 1.000 11.48938 258 GLY A CA 1
ATOM 2153 C C . GLY A 1 258 ? 91.62658 104.91399 14.07206 1.000 11.32622 258 GLY A C 1
ATOM 2154 O O . GLY A 1 258 ? 92.22736 105.75928 13.40564 1.000 12.20788 258 GLY A O 1
ATOM 2155 N N . ASP A 1 259 ? 90.70034 105.23809 14.96027 1.000 12.14736 259 ASP A N 1
ATOM 2156 C CA . ASP A 1 259 ? 90.31452 106.62605 15.15170 1.000 12.27370 259 ASP A CA 1
ATOM 2157 C C . ASP A 1 259 ? 91.37283 107.48876 15.83293 1.000 12.68427 259 ASP A C 1
ATOM 2158 O O . ASP A 1 259 ? 91.21237 108.70422 15.85185 1.000 14.46868 259 ASP A O 1
ATOM 2163 N N . LYS A 1 260 ? 92.45656 106.91706 16.34552 1.000 11.84207 260 LYS A N 1
ATOM 2164 C CA . LYS A 1 260 ? 93.53368 107.69410 16.93337 1.000 13.08169 260 LYS A CA 1
ATOM 2165 C C . LYS A 1 260 ? 94.68542 107.92865 15.95047 1.000 13.40277 260 LYS A C 1
ATOM 2166 O O . LYS A 1 260 ? 95.69211 108.55409 16.31815 1.000 15.06875 260 LYS A O 1
ATOM 2172 N N . SER A 1 261 ? 94.52174 107.51245 14.68927 1.000 12.18685 261 SER A N 1
ATOM 2173 C CA . SER A 1 261 ? 95.53450 107.80780 13.67456 1.000 12.68952 261 SER A CA 1
ATOM 2174 C C . SER A 1 261 ? 95.63089 109.30587 13.41295 1.000 12.60795 261 SER A C 1
ATOM 2175 O O . SER A 1 261 ? 94.67288 110.03996 13.62141 1.000 12.63163 261 SER A O 1
ATOM 2178 N N . VAL A 1 262 ? 96.79383 109.74622 12.92740 1.000 13.91599 262 VAL A N 1
ATOM 2179 C CA . VAL A 1 262 ? 96.95973 111.13905 12.51164 1.000 15.58725 262 VAL A CA 1
ATOM 2180 C C . VAL A 1 262 ? 95.88357 111.52042 11.50705 1.000 14.21340 262 VAL A C 1
ATOM 2181 O O . VAL A 1 262 ? 95.31841 112.61438 11.57220 1.000 14.34499 262 VAL A O 1
ATOM 2185 N N . GLN A 1 263 ? 95.58501 110.61540 10.56044 1.000 13.54753 263 GLN A N 1
ATOM 2186 C CA . GLN A 1 263 ? 94.65724 110.94451 9.46832 1.000 13.98179 263 GLN A CA 1
ATOM 2187 C C . GLN A 1 263 ? 93.25261 111.16942 10.00835 1.000 13.07642 263 GLN A C 1
ATOM 2188 O O . GLN A 1 263 ? 92.59428 112.15861 9.66613 1.000 13.49225 263 GLN A O 1
ATOM 2194 N N . TRP A 1 264 ? 92.75871 110.26128 10.87195 1.000 12.53162 264 TRP A N 1
ATOM 2195 C CA . TRP A 1 264 ? 91.39655 110.45642 11.35765 1.000 12.15526 264 TRP A CA 1
ATOM 2196 C C . TRP A 1 264 ? 91.33405 111.63268 12.31578 1.000 12.21579 264 TRP A C 1
ATOM 2197 O O . TRP A 1 264 ? 90.35517 112.39538 12.33665 1.000 12.77375 264 TRP A O 1
ATOM 2208 N N . GLN A 1 265 ? 92.36637 111.79561 13.15543 1.000 12.36844 265 GLN A N 1
ATOM 2209 C CA . GLN A 1 265 ? 92.35266 112.94450 14.05021 1.000 12.73954 265 GLN A CA 1
ATOM 2210 C C . GLN A 1 265 ? 92.32097 114.24827 13.26793 1.000 13.81861 265 GLN A C 1
ATOM 2211 O O . GLN A 1 265 ? 91.70446 115.23353 13.71132 1.000 13.89756 265 GLN A O 1
ATOM 2217 N N . ASP A 1 266 ? 92.98286 114.27772 12.10272 1.000 13.63702 266 ASP A N 1
ATOM 2218 C CA . ASP A 1 266 ? 92.93205 115.48655 11.27130 1.000 14.04495 266 ASP A CA 1
ATOM 2219 C C . ASP A 1 266 ? 91.51244 115.73535 10.75669 1.000 13.23433 266 ASP A C 1
ATOM 2220 O O . ASP A 1 266 ? 91.07371 116.89372 10.69306 1.000 13.33697 266 ASP A O 1
ATOM 2225 N N . VAL A 1 267 ? 90.79236 114.66698 10.36159 1.000 12.88956 267 VAL A N 1
ATOM 2226 C CA . VAL A 1 267 ? 89.37131 114.81758 10.01440 1.000 12.73691 267 VAL A CA 1
ATOM 2227 C C . VAL A 1 267 ? 88.56610 115.36790 11.17811 1.000 13.06326 267 VAL A C 1
ATOM 2228 O O . VAL A 1 267 ? 87.69775 116.22278 10.99627 1.000 13.92652 267 VAL A O 1
ATOM 2232 N N . LEU A 1 268 ? 88.81814 114.89055 12.38873 1.000 12.80534 268 LEU A N 1
ATOM 2233 C CA . LEU A 1 268 ? 88.02101 115.39999 13.51839 1.000 13.86862 268 LEU A CA 1
ATOM 2234 C C . LEU A 1 268 ? 88.32770 116.86478 13.80842 1.000 14.71873 268 LEU A C 1
ATOM 2235 O O . LEU A 1 268 ? 87.45120 117.61720 14.22655 1.000 18.47441 268 LEU A O 1
ATOM 2240 N N . LYS A 1 269 ? 89.56663 117.29357 13.57356 1.000 13.14223 269 LYS A N 1
ATOM 2241 C CA . LYS A 1 269 ? 89.93873 118.69095 13.79716 1.000 14.37394 269 LYS A CA 1
ATOM 2242 C C . LYS A 1 269 ? 89.44289 119.61711 12.68292 1.000 14.49501 269 LYS A C 1
ATOM 2243 O O . LYS A 1 269 ? 88.88374 120.67826 12.95322 1.000 16.95319 269 LYS A O 1
ATOM 2249 N N . ASN A 1 270 ? 89.65717 119.22432 11.42933 1.000 13.12643 270 ASN A N 1
ATOM 2250 C CA . ASN A 1 270 ? 89.46290 120.09771 10.27611 1.000 13.30277 270 ASN A CA 1
ATOM 2251 C C . ASN A 1 270 ? 88.20663 119.78901 9.45369 1.000 13.84756 270 ASN A C 1
ATOM 2252 O O . ASN A 1 270 ? 87.90846 120.55652 8.52791 1.000 13.63438 270 ASN A O 1
ATOM 2257 N N . GLU A 1 271 ? 87.50544 118.68160 9.71987 1.000 14.45290 271 GLU A N 1
ATOM 2258 C CA . GLU A 1 271 ? 86.26215 118.35728 9.02162 1.000 15.88470 271 GLU A CA 1
ATOM 2259 C C . GLU A 1 271 ? 86.52027 118.23770 7.53359 1.000 14.14498 271 GLU A C 1
ATOM 2260 O O . GLU A 1 271 ? 87.55157 117.65258 7.15089 1.000 14.45290 271 GLU A O 1
ATOM 2266 N N . GLN A 1 272 ? 85.68038 118.82147 6.67658 1.000 14.45290 272 GLN A N 1
ATOM 2267 C CA . GLN A 1 272 ? 85.90350 118.62646 5.24614 1.000 14.97140 272 GLN A CA 1
ATOM 2268 C C . GLN A 1 272 ? 87.09705 119.41641 4.72538 1.000 15.68462 272 GLN A C 1
ATOM 2269 O O . GLN A 1 272 ? 87.52890 119.14214 3.60514 1.000 18.10596 272 GLN A O 1
ATOM 2275 N N . ALA A 1 273 ? 87.67473 120.32827 5.52618 1.000 13.58438 273 ALA A N 1
ATOM 2276 C CA . ALA A 1 273 ? 88.91593 120.96312 5.12860 1.000 13.12380 273 ALA A CA 1
ATOM 2277 C C . ALA A 1 273 ? 90.14439 120.08206 5.41544 1.000 13.21328 273 ALA A C 1
ATOM 2278 O O . ALA A 1 273 ? 91.27556 120.46001 5.07258 1.000 15.02401 273 ALA A O 1
ATOM 2280 N N . SER A 1 274 ? 89.96409 118.89640 5.99696 1.000 12.90535 274 SER A N 1
ATOM 2281 C CA . SER A 1 274 ? 91.10185 118.01991 6.17165 1.000 13.80546 274 SER A CA 1
ATOM 2282 C C . SER A 1 274 ? 91.56064 117.49680 4.80513 1.000 14.53450 274 SER A C 1
ATOM 2283 O O . SER A 1 274 ? 90.73554 116.99951 4.02112 1.000 15.06086 274 SER A O 1
ATOM 2286 N N . PRO A 1 275 ? 92.86668 117.47459 4.54726 1.000 16.47683 275 PRO A N 1
ATOM 2287 C CA . PRO A 1 275 ? 93.36325 116.81222 3.32774 1.000 18.08228 275 PRO A CA 1
ATOM 2288 C C . PRO A 1 275 ? 93.07228 115.32902 3.32178 1.000 16.72949 275 PRO A C 1
ATOM 2289 O O . PRO A 1 275 ? 93.19888 114.67533 2.26828 1.000 18.79288 275 PRO A O 1
ATOM 2293 N N . TYR A 1 276 ? 92.70221 114.74379 4.47922 1.000 14.77399 276 TYR A N 1
ATOM 2294 C CA . TYR A 1 276 ? 92.40429 113.31533 4.56453 1.000 13.33962 276 TYR A CA 1
ATOM 2295 C C . TYR A 1 276 ? 90.91589 113.01585 4.48239 1.000 13.48700 276 TYR A C 1
ATOM 2296 O O . TYR A 1 276 ? 90.53165 111.83852 4.59325 1.000 13.25012 276 TYR A O 1
ATOM 2305 N N . ALA A 1 277 ? 90.06558 114.02732 4.29965 1.000 14.77662 277 ALA A N 1
ATOM 2306 C CA . ALA A 1 277 ? 88.62734 113.74780 4.25233 1.000 15.26879 277 ALA A CA 1
ATOM 2307 C C . ALA A 1 277 ? 88.27618 112.65429 3.22594 1.000 14.68715 277 ALA A C 1
ATOM 2308 O O . ALA A 1 277 ? 87.48663 111.74826 3.52194 1.000 15.39511 277 ALA A O 1
ATOM 2310 N N . ASP A 1 278 ? 88.84710 112.71490 2.02433 1.000 15.64778 278 ASP A N 1
ATOM 2311 C CA . ASP A 1 278 ? 88.54979 111.72814 0.99365 1.000 17.25060 278 ASP A CA 1
ATOM 2312 C C . ASP A 1 278 ? 89.38119 110.45713 1.12636 1.000 14.11603 278 ASP A C 1
ATOM 2313 O O . ASP A 1 278 ? 89.25863 109.60411 0.26825 1.000 14.65555 278 ASP A O 1
ATOM 2318 N N . TRP A 1 279 ? 90.20390 110.32167 2.17860 1.000 13.08432 279 TRP A N 1
ATOM 2319 C CA . TRP A 1 279 ? 90.78682 109.02667 2.51211 1.000 12.79480 279 TRP A CA 1
ATOM 2320 C C . TRP A 1 279 ? 89.77096 108.12268 3.19778 1.000 11.63152 279 TRP A C 1
ATOM 2321 O O . TRP A 1 279 ? 90.07913 106.96777 3.46297 1.000 12.51319 279 TRP A O 1
ATOM 2332 N N . PHE A 1 280 ? 88.57990 108.65391 3.49369 1.000 11.19725 280 PHE A N 1
ATOM 2333 C CA . PHE A 1 280 ? 87.54695 107.93389 4.24421 1.000 10.89722 280 PHE A CA 1
ATOM 2334 C C . PHE A 1 280 ? 86.26099 107.93007 3.46272 1.000 12.35265 280 PHE A C 1
ATOM 2335 O O . PHE A 1 280 ? 86.24375 108.34570 2.30363 1.000 14.09495 280 PHE A O 1
ATOM 2343 N N . HIS A 1 281 ? 85.18011 107.44369 4.05809 1.000 12.44740 281 HIS A N 1
ATOM 2344 C CA . HIS A 1 281 ? 83.83756 107.37712 3.48650 1.000 12.61584 281 HIS A CA 1
ATOM 2345 C C . HIS A 1 281 ? 82.91999 108.12499 4.43045 1.000 12.61848 281 HIS A C 1
ATOM 2346 O O . HIS A 1 281 ? 82.11678 107.52409 5.17019 1.000 13.39751 281 HIS A O 1
ATOM 2353 N N . ILE A 1 282 ? 82.97474 109.44783 4.36412 1.000 13.27907 282 ILE A N 1
ATOM 2354 C CA . ILE A 1 282 ? 82.24149 110.30683 5.26862 1.000 12.65006 282 ILE A CA 1
ATOM 2355 C C . ILE A 1 282 ? 80.99892 110.80479 4.56988 1.000 13.88442 282 ILE A C 1
ATOM 2356 O O . ILE A 1 282 ? 81.07916 111.48785 3.53948 1.000 16.61104 282 ILE A O 1
ATOM 2361 N N . HIS A 1 283 ? 79.83131 110.48290 5.14167 1.000 14.03443 283 HIS A N 1
ATOM 2362 C CA . HIS A 1 283 ? 78.55570 110.86162 4.52885 1.000 16.30575 283 HIS A CA 1
ATOM 2363 C C . HIS A 1 283 ? 78.09062 112.24278 4.94883 1.000 17.03480 283 HIS A C 1
ATOM 2364 O O . HIS A 1 283 ? 77.40482 112.92218 4.17632 1.000 20.09830 283 HIS A O 1
ATOM 2371 N N . GLN A 1 284 ? 78.46101 112.66081 6.14925 1.000 16.85056 284 GLN A N 1
ATOM 2372 C CA . GLN A 1 284 ? 78.03487 113.94641 6.65792 1.000 18.00070 284 GLN A CA 1
ATOM 2373 C C . GLN A 1 284 ? 79.11033 114.43536 7.61539 1.000 16.57158 284 GLN A C 1
ATOM 2374 O O . GLN A 1 284 ? 79.64008 113.65436 8.40859 1.000 16.68738 284 GLN A O 1
ATOM 2380 N N . PHE A 1 285 ? 79.42672 115.72974 7.53665 1.000 16.63474 285 PHE A N 1
ATOM 2381 C CA . PHE A 1 285 ? 80.35319 116.41361 8.44238 1.000 17.31377 285 PHE A CA 1
ATOM 2382 C C . PHE A 1 285 ? 79.53461 117.23004 9.43187 1.000 19.67194 285 PHE A C 1
ATOM 2383 O O . PHE A 1 285 ? 78.45604 117.72580 9.08383 1.000 20.96157 285 PHE A O 1
ATOM 2391 N N . PRO A 1 286 ? 80.03324 117.38779 10.65892 1.000 19.99568 286 PRO A N 1
ATOM 2392 C CA . PRO A 1 286 ? 81.23440 116.73680 11.18007 1.000 19.29823 286 PRO A CA 1
ATOM 2393 C C . PRO A 1 286 ? 81.08785 115.21970 11.29603 1.000 18.28230 286 PRO A C 1
ATOM 2394 O O . PRO A 1 286 ? 80.01134 114.68489 11.43561 1.000 18.61392 286 PRO A O 1
ATOM 2398 N N . ALA A 1 287 ? 82.20631 114.52828 11.20020 1.000 15.54778 287 ALA A N 1
ATOM 2399 C CA . ALA A 1 287 ? 82.22130 113.07388 11.35058 1.000 15.26616 287 ALA A CA 1
ATOM 2400 C C . ALA A 1 287 ? 81.94784 112.74211 12.82111 1.000 15.77675 287 ALA A C 1
ATOM 2401 O O . ALA A 1 287 ? 82.73511 113.10087 13.71323 1.000 18.22439 287 ALA A O 1
ATOM 2403 N N . THR A 1 288 ? 80.80783 112.10619 13.08136 1.000 15.15826 288 THR A N 1
ATOM 2404 C CA . THR A 1 288 ? 80.38274 111.93874 14.46357 1.000 17.09269 288 THR A CA 1
ATOM 2405 C C . THR A 1 288 ? 79.55658 110.67391 14.61011 1.000 14.63188 288 THR A C 1
ATOM 2406 O O . THR A 1 288 ? 79.24309 109.99008 13.63620 1.000 14.77399 288 THR A O 1
ATOM 2410 N N . TYR A 1 289 ? 79.22630 110.36803 15.85999 1.000 14.64766 289 TYR A N 1
ATOM 2411 C CA . TYR A 1 289 ? 78.42155 109.21369 16.23068 1.000 14.98455 289 TYR A CA 1
ATOM 2412 C C . TYR A 1 289 ? 77.90687 109.43926 17.64231 1.000 17.08216 289 TYR A C 1
ATOM 2413 O O . TYR A 1 289 ? 78.45288 110.23864 18.39147 1.000 18.24808 289 TYR A O 1
ATOM 2422 N N . THR A 1 290 ? 76.84323 108.71327 17.99300 1.000 17.22692 290 THR A N 1
ATOM 2423 C CA . THR A 1 290 ? 76.31021 108.75222 19.35467 1.000 17.94543 290 THR A CA 1
ATOM 2424 C C . THR A 1 290 ? 76.89569 107.56625 20.11944 1.000 18.01387 290 THR A C 1
ATOM 2425 O O . THR A 1 290 ? 76.68756 106.41078 19.71553 1.000 19.00081 290 THR A O 1
ATOM 2429 N N . PRO A 1 291 ? 77.65367 107.79438 21.18729 1.000 20.16674 291 PRO A N 1
ATOM 2430 C CA . PRO A 1 291 ? 78.22908 106.68100 21.95012 1.000 21.23002 291 PRO A CA 1
ATOM 2431 C C . PRO A 1 291 ? 77.14081 105.82809 22.57466 1.000 20.09305 291 PRO A C 1
ATOM 2432 O O . PRO A 1 291 ? 76.05610 106.31680 22.89869 1.000 21.31161 291 PRO A O 1
ATOM 2436 N N . THR A 1 292 ? 77.43699 104.54800 22.73343 1.000 18.70868 292 THR A N 1
ATOM 2437 C CA . THR A 1 292 ? 76.58202 103.60399 23.44878 1.000 19.77459 292 THR A CA 1
ATOM 2438 C C . THR A 1 292 ? 77.38613 102.97287 24.57648 1.000 21.23529 292 THR A C 1
ATOM 2439 O O . THR A 1 292 ? 78.60068 103.15502 24.70077 1.000 22.81442 292 THR A O 1
ATOM 2443 N N . ASP A 1 293 ? 76.70573 102.16065 25.38550 1.000 21.69587 293 ASP A N 1
ATOM 2444 C CA . ASP A 1 293 ? 77.40884 101.46844 26.46802 1.000 22.60126 293 ASP A CA 1
ATOM 2445 C C . ASP A 1 293 ? 78.41464 100.43168 25.96067 1.000 22.11698 293 ASP A C 1
ATOM 2446 O O . ASP A 1 293 ? 79.26450 99.96995 26.74619 1.000 25.21996 293 ASP A O 1
ATOM 2451 N N . ASN A 1 294 ? 78.34741 100.04552 24.69074 1.000 18.26126 294 ASN A N 1
ATOM 2452 C CA . ASN A 1 294 ? 79.33052 99.14629 24.07787 1.000 17.05059 294 ASN A CA 1
ATOM 2453 C C . ASN A 1 294 ? 80.30887 100.01611 23.29404 1.000 16.77950 294 ASN A C 1
ATOM 2454 O O . ASN A 1 294 ? 79.92738 100.64642 22.30304 1.000 17.19270 294 ASN A O 1
ATOM 2459 N N . PHE A 1 295 ? 81.56412 100.07381 23.75071 1.000 17.27955 295 PHE A N 1
ATOM 2460 C CA . PHE A 1 295 ? 82.59655 100.87689 23.07650 1.000 18.22968 295 PHE A CA 1
ATOM 2461 C C . PHE A 1 295 ? 82.70420 100.55593 21.59075 1.000 15.67148 295 PHE A C 1
ATOM 2462 O O . PHE A 1 295 ? 83.06114 101.44084 20.78058 1.000 16.57157 295 PHE A O 1
ATOM 2470 N N . GLU A 1 296 ? 82.41048 99.31726 21.21785 1.000 14.45027 296 GLU A N 1
ATOM 2471 C CA . GLU A 1 296 ? 82.56158 98.88602 19.83583 1.000 14.19498 296 GLU A CA 1
ATOM 2472 C C . GLU A 1 296 ? 81.27848 98.98169 19.00360 1.000 13.27382 296 GLU A C 1
ATOM 2473 O O . GLU A 1 296 ? 81.23690 98.40187 17.89727 1.000 14.89768 296 GLU A O 1
ATOM 2479 N N . PHE A 1 297 ? 80.27472 99.73973 19.45913 1.000 13.10011 297 PHE A N 1
ATOM 2480 C CA . PHE A 1 297 ? 79.04217 99.85021 18.68657 1.000 13.30803 297 PHE A CA 1
ATOM 2481 C C . PHE A 1 297 ? 78.52157 101.28394 18.68546 1.000 13.08696 297 PHE A C 1
ATOM 2482 O O . PHE A 1 297 ? 78.36606 101.88898 19.74458 1.000 15.34773 297 PHE A O 1
ATOM 2490 N N . ALA A 1 298 ? 78.17022 101.79797 17.51960 1.000 12.81850 298 ALA A N 1
ATOM 2491 C CA . ALA A 1 298 ? 77.37007 103.01376 17.38572 1.000 14.33710 298 ALA A CA 1
ATOM 2492 C C . ALA A 1 298 ? 76.37161 102.77044 16.26801 1.000 14.39501 298 ALA A C 1
ATOM 2493 O O . ALA A 1 298 ? 76.68580 102.10947 15.27509 1.000 15.01612 298 ALA A O 1
ATOM 2495 N N . ALA A 1 299 ? 75.14301 103.26227 16.44394 1.000 15.59251 299 ALA A N 1
ATOM 2496 C CA . ALA A 1 299 ? 74.06731 103.01801 15.48446 1.000 16.96637 299 ALA A CA 1
ATOM 2497 C C . ALA A 1 299 ? 74.06015 104.00649 14.31979 1.000 17.05849 299 ALA A C 1
ATOM 2498 O O . ALA A 1 299 ? 73.41823 103.71902 13.30155 1.000 19.36137 299 ALA A O 1
ATOM 2500 N N . ASP A 1 300 ? 74.74243 105.14330 14.45833 1.000 17.26113 300 ASP A N 1
ATOM 2501 C CA . ASP A 1 300 ? 74.48714 106.29105 13.60424 1.000 17.95332 300 ASP A CA 1
ATOM 2502 C C . ASP A 1 300 ? 75.76604 107.02217 13.20002 1.000 16.57684 300 ASP A C 1
ATOM 2503 O O . ASP A 1 300 ? 75.72978 108.22692 12.96301 1.000 17.74013 300 ASP A O 1
ATOM 2508 N N . ALA A 1 301 ? 76.91137 106.36376 13.16530 1.000 14.71083 301 ALA A N 1
ATOM 2509 C CA . ALA A 1 301 ? 78.10182 107.06989 12.71231 1.000 13.65807 301 ALA A CA 1
ATOM 2510 C C . ALA A 1 301 ? 77.91175 107.61187 11.31630 1.000 13.61859 301 ALA A C 1
ATOM 2511 O O . ALA A 1 301 ? 77.31201 106.97303 10.45758 1.000 14.60554 301 ALA A O 1
ATOM 2513 N N . THR A 1 302 ? 78.42228 108.82221 11.08993 1.000 14.05811 302 THR A N 1
ATOM 2514 C CA . THR A 1 302 ? 78.20262 109.47801 9.79950 1.000 13.42909 302 THR A CA 1
ATOM 2515 C C . THR A 1 302 ? 79.27076 109.10256 8.77949 1.000 12.66848 302 THR A C 1
ATOM 2516 O O . THR A 1 302 ? 79.45291 109.79912 7.78499 1.000 14.07390 302 THR A O 1
ATOM 2520 N N . TYR A 1 303 ? 79.97186 108.00723 9.01075 1.000 11.85785 303 TYR A N 1
ATOM 2521 C CA . TYR A 1 303 ? 81.01548 107.52060 8.14129 1.000 11.94207 303 TYR A CA 1
ATOM 2522 C C . TYR A 1 303 ? 80.98709 105.99222 8.16951 1.000 11.84996 303 TYR A C 1
ATOM 2523 O O . TYR A 1 303 ? 80.55358 105.38905 9.14995 1.000 12.32106 303 TYR A O 1
ATOM 2532 N N . ASP A 1 304 ? 81.36274 105.35367 7.05900 1.000 11.80521 304 ASP A N 1
ATOM 2533 C CA . ASP A 1 304 ? 81.43522 103.90582 7.03501 1.000 11.07882 304 ASP A CA 1
ATOM 2534 C C . ASP A 1 304 ? 82.55965 103.41314 7.94113 1.000 11.08671 304 ASP A C 1
ATOM 2535 O O . ASP A 1 304 ? 83.62709 104.05230 8.04551 1.000 11.21567 304 ASP A O 1
ATOM 2540 N N . THR A 1 305 ? 82.34986 102.25811 8.55134 1.000 11.56570 305 THR A N 1
ATOM 2541 C CA . THR A 1 305 ? 83.26383 101.67020 9.51485 1.000 11.48413 305 THR A CA 1
ATOM 2542 C C . THR A 1 305 ? 83.39713 100.17846 9.26027 1.000 11.58940 305 THR A C 1
ATOM 2543 O O . THR A 1 305 ? 82.54324 99.54535 8.61821 1.000 12.48950 305 THR A O 1
ATOM 2547 N N . PHE A 1 306 ? 84.40729 99.57146 9.88176 1.000 10.55507 306 PHE A N 1
ATOM 2548 C CA . PHE A 1 306 ? 84.31800 98.12103 10.08600 1.000 11.35252 306 PHE A CA 1
ATOM 2549 C C . PHE A 1 306 ? 83.06975 97.84343 10.93126 1.000 10.43663 306 PHE A C 1
ATOM 2550 O O . PHE A 1 306 ? 82.82448 98.52284 11.92752 1.000 10.43663 306 PHE A O 1
ATOM 2558 N N . ASP A 1 307 ? 82.26004 96.84372 10.54355 1.000 10.87352 307 ASP A N 1
ATOM 2559 C CA . ASP A 1 307 ? 81.08474 96.44789 11.33582 1.000 10.49191 307 ASP A CA 1
ATOM 2560 C C . ASP A 1 307 ? 80.30853 97.71830 11.68042 1.000 11.44990 307 ASP A C 1
ATOM 2561 O O . ASP A 1 307 ? 80.02361 98.53249 10.78843 1.000 11.58676 307 ASP A O 1
ATOM 2566 N N . TYR A 1 308 ? 80.00398 97.98096 12.97378 1.000 11.34726 308 TYR A N 1
ATOM 2567 C CA . TYR A 1 308 ? 79.34739 99.21377 13.42566 1.000 11.50255 308 TYR A CA 1
ATOM 2568 C C . TYR A 1 308 ? 80.22040 99.88850 14.48989 1.000 11.35780 308 TYR A C 1
ATOM 2569 O O . TYR A 1 308 ? 79.70816 100.58487 15.37710 1.000 12.85533 308 TYR A O 1
ATOM 2578 N N . THR A 1 309 ? 81.54940 99.65203 14.46078 1.000 11.90259 309 THR A N 1
ATOM 2579 C CA . THR A 1 309 ? 82.39021 100.28209 15.49289 1.000 11.72363 309 THR A CA 1
ATOM 2580 C C . THR A 1 309 ? 82.87537 101.65881 15.06088 1.000 10.62087 309 THR A C 1
ATOM 2581 O O . THR A 1 309 ? 83.51411 101.79676 14.00214 1.000 11.88153 309 THR A O 1
ATOM 2585 N N . PRO A 1 310 ? 82.59423 102.70179 15.83736 1.000 11.05777 310 PRO A N 1
ATOM 2586 C CA . PRO A 1 310 ? 82.98038 104.05428 15.41360 1.000 12.50266 310 PRO A CA 1
ATOM 2587 C C . PRO A 1 310 ? 84.48654 104.26265 15.48827 1.000 11.34991 310 PRO A C 1
ATOM 2588 O O . PRO A 1 310 ? 84.98530 105.27476 14.95884 1.000 13.43171 310 PRO A O 1
ATOM 2592 N N . HIS A 1 311 ? 85.22561 103.31493 16.06526 1.000 10.93143 311 HIS A N 1
ATOM 2593 C CA . HIS A 1 311 ? 86.67320 103.49140 16.23637 1.000 11.57097 311 HIS A CA 1
ATOM 2594 C C . HIS A 1 311 ? 87.47903 102.96464 15.05752 1.000 10.54454 311 HIS A C 1
ATOM 2595 O O . HIS A 1 311 ? 88.70547 103.08052 15.08765 1.000 11.40516 311 HIS A O 1
ATOM 2602 N N . MET A 1 312 ? 86.81532 102.40517 14.02897 1.000 10.06027 312 MET A N 1
ATOM 2603 C CA . MET A 1 312 ? 87.49411 101.84411 12.86477 1.000 9.78919 312 MET A CA 1
ATOM 2604 C C . MET A 1 312 ? 86.88659 102.42181 11.58132 1.000 9.74181 312 MET A C 1
ATOM 2605 O O . MET A 1 312 ? 86.21449 101.69964 10.81589 1.000 10.77350 312 MET A O 1
ATOM 2610 N N . PRO A 1 313 ? 87.11949 103.70537 11.29977 1.000 9.59443 313 PRO A N 1
ATOM 2611 C CA . PRO A 1 313 ? 86.65214 104.27925 10.02222 1.000 10.06290 313 PRO A CA 1
ATOM 2612 C C . PRO A 1 313 ? 87.25469 103.54008 8.82349 1.000 9.19965 313 PRO A C 1
ATOM 2613 O O . PRO A 1 313 ? 88.46592 103.24773 8.76206 1.000 10.64717 313 PRO A O 1
ATOM 2617 N N . LYS A 1 314 ? 86.37167 103.24815 7.84897 1.000 10.18922 314 LYS A N 1
ATOM 2618 C CA . LYS A 1 314 ? 86.78691 102.54778 6.63571 1.000 9.85499 314 LYS A CA 1
ATOM 2619 C C . LYS A 1 314 ? 87.66600 103.44729 5.76274 1.000 10.39452 314 LYS A C 1
ATOM 2620 O O . LYS A 1 314 ? 87.34253 104.61934 5.53055 1.000 11.51570 314 LYS A O 1
ATOM 2626 N N . LEU A 1 315 ? 88.75930 102.88224 5.24726 1.000 10.41294 315 LEU A N 1
ATOM 2627 C CA . LEU A 1 315 ? 89.62581 103.61255 4.30955 1.000 10.66298 315 LEU A CA 1
ATOM 2628 C C . LEU A 1 315 ? 89.06368 103.59953 2.89589 1.000 11.82627 315 LEU A C 1
ATOM 2629 O O . LEU A 1 315 ? 88.47396 102.62004 2.45171 1.000 12.45266 315 LEU A O 1
ATOM 2634 N N . ASN A 1 316 ? 89.22837 104.70736 2.19114 1.000 12.50792 316 ASN A N 1
ATOM 2635 C CA . ASN A 1 316 ? 88.80775 104.79007 0.77798 1.000 12.55004 316 ASN A CA 1
ATOM 2636 C C . ASN A 1 316 ? 89.95600 104.34967 -0.12637 1.000 12.07894 316 ASN A C 1
ATOM 2637 O O . ASN A 1 316 ? 90.75806 105.17309 -0.58440 1.000 12.85007 316 ASN A O 1
ATOM 2642 N N . THR A 1 317 ? 90.02502 103.03387 -0.38018 1.000 12.97378 317 THR A N 1
ATOM 2643 C CA . THR A 1 317 ? 91.12021 102.47957 -1.16372 1.000 15.07928 317 THR A CA 1
ATOM 2644 C C . THR A 1 317 ? 90.98718 102.74355 -2.64198 1.000 14.94244 317 THR A C 1
ATOM 2645 O O . THR A 1 317 ? 91.89299 102.38261 -3.37762 1.000 16.69790 317 THR A O 1
ATOM 2649 N N . SER A 1 318 ? 89.89701 103.37371 -3.09419 1.000 14.55029 318 SER A N 1
ATOM 2650 C CA . SER A 1 318 ? 89.80907 103.90384 -4.45667 1.000 16.80055 318 SER A CA 1
ATOM 2651 C C . SER A 1 318 ? 90.59846 105.17764 -4.64479 1.000 16.15574 318 SER A C 1
ATOM 2652 O O . SER A 1 318 ? 90.90647 105.53528 -5.79634 1.000 18.89026 318 SER A O 1
ATOM 2655 N N . ASN A 1 319 ? 90.91386 105.89444 -3.57194 1.000 13.97654 319 ASN A N 1
ATOM 2656 C CA . ASN A 1 319 ? 91.58432 107.17095 -3.68981 1.000 13.91863 319 ASN A CA 1
ATOM 2657 C C . ASN A 1 319 ? 93.05449 106.90516 -3.98263 1.000 14.28182 319 ASN A C 1
ATOM 2658 O O . ASN A 1 319 ? 93.70700 106.19609 -3.21990 1.000 13.24486 319 ASN A O 1
ATOM 2663 N N . PRO A 1 320 ? 93.61971 107.45885 -5.06563 1.000 15.25828 320 PRO A N 1
ATOM 2664 C CA . PRO A 1 320 ? 95.04279 107.16073 -5.37519 1.000 16.48209 320 PRO A CA 1
ATOM 2665 C C . PRO A 1 320 ? 96.02160 107.52652 -4.27197 1.000 15.80043 320 PRO A C 1
ATOM 2666 O O . PRO A 1 320 ? 97.07241 106.87345 -4.17616 1.000 15.12140 320 PRO A O 1
ATOM 2670 N N . GLU A 1 321 ? 95.73163 108.54569 -3.43452 1.000 15.18194 321 GLU A N 1
ATOM 2671 C CA . GLU A 1 321 ? 96.64088 108.82613 -2.32378 1.000 15.38722 321 GLU A CA 1
ATOM 2672 C C . GLU A 1 321 ? 96.61249 107.71719 -1.29670 1.000 13.75019 321 GLU A C 1
ATOM 2673 O O . GLU A 1 321 ? 97.64511 107.40143 -0.69675 1.000 13.65806 321 GLU A O 1
ATOM 2679 N N . VAL A 1 322 ? 95.44237 107.13981 -1.06129 1.000 13.57911 322 VAL A N 1
ATOM 2680 C CA . VAL A 1 322 ? 95.36661 106.00226 -0.12335 1.000 12.65795 322 VAL A CA 1
ATOM 2681 C C . VAL A 1 322 ? 96.07922 104.79949 -0.71470 1.000 13.30012 322 VAL A C 1
ATOM 2682 O O . VAL A 1 322 ? 96.81994 104.08534 -0.02109 1.000 12.99482 322 VAL A O 1
ATOM 2686 N N . VAL A 1 323 ? 95.86679 104.55209 -2.01792 1.000 12.51057 323 VAL A N 1
ATOM 2687 C CA . VAL A 1 323 ? 96.59906 103.45352 -2.66801 1.000 13.13169 323 VAL A CA 1
ATOM 2688 C C . VAL A 1 323 ? 98.09139 103.60313 -2.47106 1.000 12.86587 323 VAL A C 1
ATOM 2689 O O . VAL A 1 323 ? 98.78615 102.65657 -2.10856 1.000 12.71584 323 VAL A O 1
ATOM 2693 N N . ASP A 1 324 ? 98.60734 104.79053 -2.75656 1.000 13.40015 324 ASP A N 1
ATOM 2694 C CA . ASP A 1 324 ? 100.05530 104.98888 -2.64874 1.000 14.45553 324 ASP A CA 1
ATOM 2695 C C . ASP A 1 324 ? 100.51269 104.81152 -1.20221 1.000 13.13696 324 ASP A C 1
ATOM 2696 O O . ASP A 1 324 ? 101.57725 104.22189 -0.94746 1.000 13.63437 324 ASP A O 1
ATOM 2701 N N . TYR A 1 325 ? 99.73941 105.34532 -0.25193 1.000 12.92114 325 TYR A N 1
ATOM 2702 C CA . TYR A 1 325 ? 100.08718 105.20475 1.16879 1.000 13.03431 325 TYR A CA 1
ATOM 2703 C C . TYR A 1 325 ? 100.16806 103.73482 1.58089 1.000 11.67100 325 TYR A C 1
ATOM 2704 O O . TYR A 1 325 ? 101.15510 103.29815 2.16740 1.000 12.96324 325 TYR A O 1
ATOM 2713 N N . LEU A 1 326 ? 99.16560 102.94613 1.21131 1.000 11.62625 326 LEU A N 1
ATOM 2714 C CA . LEU A 1 326 ? 99.12037 101.54737 1.62669 1.000 11.46044 326 LEU A CA 1
ATOM 2715 C C . LEU A 1 326 ? 100.15743 100.70402 0.90369 1.000 11.79469 326 LEU A C 1
ATOM 2716 O O . LEU A 1 326 ? 100.76908 99.83410 1.51544 1.000 12.49739 326 LEU A O 1
ATOM 2721 N N . LEU A 1 327 ? 100.41843 100.98146 -0.38249 1.000 11.72363 327 LEU A N 1
ATOM 2722 C CA . LEU A 1 327 ? 101.47919 100.25245 -1.08889 1.000 12.29212 327 LEU A CA 1
ATOM 2723 C C . LEU A 1 327 ? 102.83783 100.56694 -0.49637 1.000 12.13684 327 LEU A C 1
ATOM 2724 O O . LEU A 1 327 ? 103.69933 99.68851 -0.42552 1.000 13.50278 327 LEU A O 1
ATOM 2729 N N . ASN A 1 328 ? 103.04608 101.81447 -0.07810 1.000 12.23949 328 ASN A N 1
ATOM 2730 C CA A ASN A 1 328 ? 104.32112 102.15572 0.55331 0.398 14.15023 328 ASN A CA 1
ATOM 2731 C CA B ASN A 1 328 ? 104.32594 102.14349 0.54022 0.602 13.15538 328 ASN A CA 1
ATOM 2732 C C . ASN A 1 328 ? 104.49748 101.40941 1.88044 1.000 12.88956 328 ASN A C 1
ATOM 2733 O O . ASN A 1 328 ? 105.59228 100.91901 2.18509 1.000 13.47383 328 ASN A O 1
ATOM 2742 N N . ILE A 1 329 ? 103.41611 101.25587 2.66079 1.000 12.96588 329 ILE A N 1
ATOM 2743 C CA . ILE A 1 329 ? 103.48558 100.44740 3.87985 1.000 12.97377 329 ILE A CA 1
ATOM 2744 C C . ILE A 1 329 ? 103.79710 98.98822 3.55469 1.000 13.06589 329 ILE A C 1
ATOM 2745 O O . ILE A 1 329 ? 104.67793 98.34843 4.17560 1.000 13.24485 329 ILE A O 1
ATOM 2750 N N . ALA A 1 330 ? 103.07244 98.43389 2.59175 1.000 12.16316 330 ALA A N 1
ATOM 2751 C CA . ALA A 1 330 ? 103.23389 97.02849 2.23079 1.000 12.72639 330 ALA A CA 1
ATOM 2752 C C . ALA A 1 330 ? 104.64709 96.74348 1.76974 1.000 13.45278 330 ALA A C 1
ATOM 2753 O O . ALA A 1 330 ? 105.20637 95.66773 2.08080 1.000 14.75819 330 ALA A O 1
ATOM 2755 N N . THR A 1 331 ? 105.24192 97.68793 1.00842 1.000 13.22381 331 THR A N 1
ATOM 2756 C CA A THR A 1 331 ? 106.61559 97.54970 0.50246 0.542 13.27645 331 THR A CA 1
ATOM 2757 C CA B THR A 1 331 ? 106.59573 97.43139 0.54480 0.458 13.75546 331 THR A CA 1
ATOM 2758 C C . THR A 1 331 ? 107.64331 97.70499 1.61523 1.000 13.32646 331 THR A C 1
ATOM 2759 O O . THR A 1 331 ? 108.65613 97.00539 1.64371 1.000 14.27129 331 THR A O 1
ATOM 2766 N N . TYR A 1 332 ? 107.40482 98.65630 2.53739 1.000 13.40804 332 TYR A N 1
ATOM 2767 C CA . TYR A 1 332 ? 108.40869 98.95785 3.55621 1.000 13.82387 332 TYR A CA 1
ATOM 2768 C C . TYR A 1 332 ? 108.70341 97.73465 4.40901 1.000 12.92114 332 TYR A C 1
ATOM 2769 O O . TYR A 1 332 ? 109.87634 97.39902 4.61553 1.000 13.45805 332 TYR A O 1
ATOM 2778 N N . TRP A 1 333 ? 107.66044 97.04450 4.90061 1.000 12.32370 333 TRP A N 1
ATOM 2779 C CA . TRP A 1 333 ? 107.95548 95.93204 5.81063 1.000 12.18947 333 TRP A CA 1
ATOM 2780 C C . TRP A 1 333 ? 108.67062 94.78843 5.08886 1.000 13.39487 333 TRP A C 1
ATOM 2781 O O . TRP A 1 333 ? 109.48995 94.09410 5.69726 1.000 14.55027 333 TRP A O 1
ATOM 2792 N N . VAL A 1 334 ? 108.36347 94.57664 3.79279 1.000 12.48688 334 VAL A N 1
ATOM 2793 C CA . VAL A 1 334 ? 109.02109 93.54852 3.00342 1.000 13.35539 334 VAL A CA 1
ATOM 2794 C C . VAL A 1 334 ? 110.46014 93.93835 2.72511 1.000 13.29224 334 VAL A C 1
ATOM 2795 O O . VAL A 1 334 ? 111.37257 93.13966 2.91814 1.000 14.84241 334 VAL A O 1
ATOM 2799 N N . LYS A 1 335 ? 110.67194 95.15359 2.22766 1.000 14.02128 335 LYS A N 1
ATOM 2800 C CA . LYS A 1 335 ? 112.02261 95.55006 1.80958 1.000 16.74002 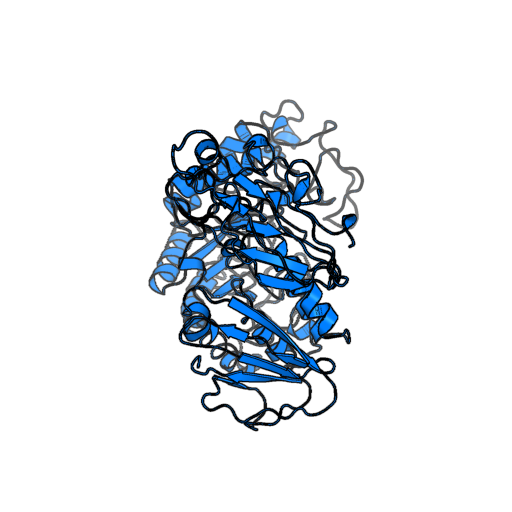335 LYS A CA 1
ATOM 2801 C C . LYS A 1 335 ? 112.95684 95.69831 2.99197 1.000 17.15059 335 LYS A C 1
ATOM 2802 O O . LYS A 1 335 ? 114.12886 95.29563 2.91964 1.000 19.34558 335 LYS A O 1
ATOM 2808 N N . GLU A 1 336 ? 112.46745 96.28947 4.09233 1.000 15.18983 336 GLU A N 1
ATOM 2809 C CA . GLU A 1 336 ? 113.36112 96.60447 5.18460 1.000 16.21101 336 GLU A CA 1
ATOM 2810 C C . GLU A 1 336 ? 113.51706 95.46209 6.16229 1.000 15.52672 336 GLU A C 1
ATOM 2811 O O . GLU A 1 336 ? 114.55441 95.39390 6.82493 1.000 18.19807 336 GLU A O 1
ATOM 2817 N N . PHE A 1 337 ? 112.51964 94.58482 6.27850 1.000 13.76073 337 PHE A N 1
ATOM 2818 C CA . PHE A 1 337 ? 112.55152 93.53311 7.28522 1.000 14.58187 337 PHE A CA 1
ATOM 2819 C C . PHE A 1 337 ? 112.47348 92.14946 6.69550 1.000 15.33195 337 PHE A C 1
ATOM 2820 O O . PHE A 1 337 ? 112.56246 91.19443 7.45476 1.000 16.97951 337 PHE A O 1
ATOM 2828 N N . ASP A 1 338 ? 112.28799 92.00938 5.38438 1.000 14.87664 338 ASP A N 1
ATOM 2829 C CA . ASP A 1 338 ? 112.37538 90.69791 4.72604 1.000 15.41618 338 ASP A CA 1
ATOM 2830 C C . ASP A 1 338 ? 111.27236 89.73636 5.17933 1.000 14.18445 338 ASP A C 1
ATOM 2831 O O . ASP A 1 338 ? 111.47421 88.51117 5.14875 1.000 14.23182 338 ASP A O 1
ATOM 2836 N N . ILE A 1 339 ? 110.08503 90.25794 5.54549 1.000 13.08168 339 ILE A N 1
ATOM 2837 C CA . ILE A 1 339 ? 108.97924 89.34690 5.80945 1.000 11.86838 339 ILE A CA 1
ATOM 2838 C C . ILE A 1 339 ? 108.60288 88.55911 4.54298 1.000 11.57361 339 ILE A C 1
ATOM 2839 O O . ILE A 1 339 ? 108.91243 88.94882 3.40340 1.000 12.34738 339 ILE A O 1
ATOM 2844 N N . ASP A 1 340 ? 107.96384 87.39357 4.76493 1.000 11.34463 340 ASP A N 1
ATOM 2845 C CA . ASP A 1 340 ? 107.71185 86.44690 3.68409 1.000 11.51570 340 ASP A CA 1
ATOM 2846 C C . ASP A 1 340 ? 106.28383 86.45841 3.16045 1.000 10.56297 340 ASP A C 1
ATOM 2847 O O . ASP A 1 340 ? 106.01299 85.85908 2.10106 1.000 11.72625 340 ASP A O 1
ATOM 2852 N N . ALA A 1 341 ? 105.35917 87.09651 3.88693 1.000 10.46294 341 ALA A N 1
ATOM 2853 C CA . ALA A 1 341 ? 103.93876 86.97775 3.56484 1.000 10.15239 341 ALA A CA 1
ATOM 2854 C C . ALA A 1 341 ? 103.17254 88.08727 4.26654 1.000 9.82340 341 ALA A C 1
ATOM 2855 O O . ALA A 1 341 ? 103.60123 88.57892 5.32317 1.000 10.65507 341 ALA A O 1
ATOM 2857 N N . TRP A 1 342 ? 102.03424 88.44362 3.67266 1.000 9.97604 342 TRP A N 1
ATOM 2858 C CA . TRP A 1 342 ? 101.06818 89.33804 4.31710 1.000 10.34715 342 TRP A CA 1
ATOM 2859 C C . TRP A 1 342 ? 99.76197 88.56211 4.44406 1.000 10.36820 342 TRP A C 1
ATOM 2860 O O . TRP A 1 342 ? 99.29740 87.98373 3.46323 1.000 11.61834 342 TRP A O 1
ATOM 2871 N N . ARG A 1 343 ? 99.13453 88.62528 5.61849 1.000 10.32345 343 ARG A N 1
ATOM 2872 C CA . ARG A 1 343 ? 97.74388 88.20927 5.82368 1.000 9.76551 343 ARG A CA 1
ATOM 2873 C C . ARG A 1 343 ? 96.88301 89.46511 5.83661 1.000 10.78404 343 ARG A C 1
ATOM 2874 O O . ARG A 1 343 ? 97.21057 90.41381 6.54232 1.000 13.14747 343 ARG A O 1
ATOM 2882 N N . LEU A 1 344 ? 95.85358 89.49579 4.99361 1.000 10.37873 344 LEU A N 1
ATOM 2883 C CA . LEU A 1 344 ? 95.11600 90.71255 4.70766 1.000 10.68666 344 LEU A CA 1
ATOM 2884 C C . LEU A 1 344 ? 93.79885 90.69620 5.45376 1.000 10.13398 344 LEU A C 1
ATOM 2885 O O . LEU A 1 344 ? 92.88009 89.94693 5.09233 1.000 11.32883 344 LEU A O 1
ATOM 2890 N N . ASP A 1 345 ? 93.69493 91.54266 6.47275 1.000 12.02102 345 ASP A N 1
ATOM 2891 C CA . ASP A 1 345 ? 92.47683 91.58411 7.28023 1.000 11.53677 345 ASP A CA 1
ATOM 2892 C C . ASP A 1 345 ? 91.29253 92.13526 6.48367 1.000 10.55244 345 ASP A C 1
ATOM 2893 O O . ASP A 1 345 ? 91.42314 93.08796 5.71200 1.000 11.92101 345 ASP A O 1
ATOM 2898 N N . VAL A 1 346 ? 90.11085 91.52191 6.67511 1.000 10.39979 346 VAL A N 1
ATOM 2899 C CA . VAL A 1 346 ? 88.83346 91.96410 6.05456 1.000 10.91827 346 VAL A CA 1
ATOM 2900 C C . VAL A 1 346 ? 89.09513 92.21953 4.55689 1.000 11.08407 346 VAL A C 1
ATOM 2901 O O . VAL A 1 346 ? 88.63952 93.22107 3.98768 1.000 11.66045 346 VAL A O 1
ATOM 2905 N N . ALA A 1 347 ? 89.79372 91.28280 3.89421 1.000 9.98395 347 ALA A N 1
ATOM 2906 C CA . ALA A 1 347 ? 90.29110 91.56066 2.54343 1.000 11.06039 347 ALA A CA 1
ATOM 2907 C C . ALA A 1 347 ? 89.16698 91.69149 1.54118 1.000 11.52623 347 ALA A C 1
ATOM 2908 O O . ALA A 1 347 ? 89.32502 92.40153 0.53758 1.000 11.88154 347 ALA A O 1
ATOM 2910 N N . ASN A 1 348 ? 88.05426 91.01900 1.77902 1.000 10.45243 348 ASN A N 1
ATOM 2911 C CA . ASN A 1 348 ? 86.91859 91.04814 0.86105 1.000 11.23672 348 ASN A CA 1
ATOM 2912 C C . ASN A 1 348 ? 86.29874 92.42883 0.70934 1.000 10.54718 348 ASN A C 1
ATOM 2913 O O . ASN A 1 348 ? 85.63815 92.66468 -0.28309 1.000 12.40264 348 ASN A O 1
ATOM 2918 N N . GLU A 1 349 ? 86.48495 93.32853 1.67561 1.000 10.33925 349 GLU A N 1
ATOM 2919 C CA . GLU A 1 349 ? 85.84218 94.63738 1.65866 1.000 10.80509 349 GLU A CA 1
ATOM 2920 C C . GLU A 1 349 ? 86.66946 95.70823 0.94907 1.000 11.12619 349 GLU A C 1
ATOM 2921 O O . GLU A 1 349 ? 86.23689 96.87396 0.88444 1.000 11.37095 349 GLU A O 1
ATOM 2927 N N . ILE A 1 350 ? 87.82993 95.32729 0.42657 1.000 11.22356 350 ILE A N 1
ATOM 2928 C CA . ILE A 1 350 ? 88.68151 96.20465 -0.36640 1.000 11.11829 350 ILE A CA 1
ATOM 2929 C C . ILE A 1 350 ? 88.58609 95.78662 -1.83177 1.000 12.14999 350 ILE A C 1
ATOM 2930 O O . ILE A 1 350 ? 88.45932 94.57844 -2.12777 1.000 12.22368 350 ILE A O 1
ATOM 2935 N N . ASP A 1 351 ? 88.62588 96.76071 -2.73095 1.000 12.28421 351 ASP A N 1
ATOM 2936 C CA . ASP A 1 351 ? 88.35702 96.49032 -4.13805 1.000 12.34213 351 ASP A CA 1
ATOM 2937 C C . ASP A 1 351 ? 89.46088 95.69013 -4.82752 1.000 11.92365 351 ASP A C 1
ATOM 2938 O O . ASP A 1 351 ? 90.65363 95.69749 -4.47318 1.000 11.81311 351 ASP A O 1
ATOM 2943 N N . HIS A 1 352 ? 89.05394 95.02226 -5.89568 1.000 11.43675 352 HIS A N 1
ATOM 2944 C CA . HIS A 1 352 ? 89.99349 94.22376 -6.70255 1.000 11.51571 352 HIS A CA 1
ATOM 2945 C C . HIS A 1 352 ? 91.04863 95.09571 -7.36706 1.000 11.41833 352 HIS A C 1
ATOM 2946 O O . HIS A 1 352 ? 92.16613 94.63246 -7.56606 1.000 11.99996 352 HIS A O 1
ATOM 2953 N N . HIS A 1 353 ? 90.70306 96.32843 -7.75647 1.000 11.85522 353 HIS A N 1
ATOM 2954 C CA . HIS A 1 353 ? 91.69505 97.20164 -8.36973 1.000 13.20012 353 HIS A CA 1
ATOM 2955 C C . HIS A 1 353 ? 92.91933 97.36304 -7.44882 1.000 12.31844 353 HIS A C 1
ATOM 2956 O O . HIS A 1 353 ? 94.08381 97.24037 -7.86840 1.000 13.12641 353 HIS A O 1
ATOM 2963 N N . PHE A 1 354 ? 92.67136 97.60084 -6.17109 1.000 12.13157 354 PHE A N 1
ATOM 2964 C CA . PHE A 1 354 ? 93.74282 97.74117 -5.20505 1.000 11.56834 354 PHE A CA 1
ATOM 2965 C C . PHE A 1 354 ? 94.50403 96.44382 -5.06111 1.000 10.21030 354 PHE A C 1
ATOM 2966 O O . PHE A 1 354 ? 95.73057 96.44302 -5.07049 1.000 10.84720 354 PHE A O 1
ATOM 2974 N N . TRP A 1 355 ? 93.79110 95.31539 -4.91618 1.000 10.63402 355 TRP A N 1
ATOM 2975 C CA . TRP A 1 355 ? 94.52967 94.07391 -4.70838 1.000 11.08670 355 TRP A CA 1
ATOM 2976 C C . TRP A 1 355 ? 95.38964 93.68323 -5.90311 1.000 11.26304 355 TRP A C 1
ATOM 2977 O O . TRP A 1 355 ? 96.43825 93.06806 -5.71548 1.000 11.47096 355 TRP A O 1
ATOM 2988 N N . ARG A 1 356 ? 94.99963 94.08574 -7.14003 1.000 10.63140 356 ARG A N 1
ATOM 2989 C CA . ARG A 1 356 ? 95.86384 93.80257 -8.28684 1.000 11.26304 356 ARG A CA 1
ATOM 2990 C C . ARG A 1 356 ? 97.14725 94.62861 -8.21061 1.000 10.84721 356 ARG A C 1
ATOM 2991 O O . ARG A 1 356 ? 98.23039 94.12469 -8.49915 1.000 11.91048 356 ARG A O 1
ATOM 2999 N N . LYS A 1 357 ? 97.03419 95.90137 -7.80595 1.000 11.52361 357 LYS A N 1
ATOM 3000 C CA . LYS A 1 357 ? 98.25235 96.71166 -7.61794 1.000 12.16842 357 LYS A CA 1
ATOM 3001 C C . LYS A 1 357 ? 99.10725 96.17943 -6.48383 1.000 11.37359 357 LYS A C 1
ATOM 3002 O O . LYS A 1 357 ? 100.33732 96.17685 -6.57296 1.000 12.85796 357 LYS A O 1
ATOM 3008 N N . PHE A 1 358 ? 98.47235 95.71876 -5.41349 1.000 10.88931 358 PHE A N 1
ATOM 3009 C CA . PHE A 1 358 ? 99.19765 95.13958 -4.29225 1.000 11.11829 358 PHE A CA 1
ATOM 3010 C C . PHE A 1 358 ? 99.94673 93.89309 -4.72702 1.000 10.93669 358 PHE A C 1
ATOM 3011 O O . PHE A 1 358 ? 101.13883 93.73395 -4.43685 1.000 11.22094 358 PHE A O 1
ATOM 3019 N N . HIS A 1 359 ? 99.25522 92.97709 -5.43291 1.000 10.79983 359 HIS A N 1
ATOM 3020 C CA . HIS A 1 359 ? 99.90001 91.76290 -5.94347 1.000 11.75258 359 HIS A CA 1
ATOM 3021 C C . HIS A 1 359 ? 101.09500 92.11490 -6.80867 1.000 12.48160 359 HIS A C 1
ATOM 3022 O O . HIS A 1 359 ? 102.17835 91.55227 -6.63529 1.000 12.30265 359 HIS A O 1
ATOM 3029 N N . ASP A 1 360 ? 100.90797 93.05194 -7.74974 1.000 12.09736 360 ASP A N 1
ATOM 3030 C CA . ASP A 1 360 ? 102.00470 93.39518 -8.66197 1.000 13.91073 360 ASP A CA 1
ATOM 3031 C C . ASP A 1 360 ? 103.19226 93.94196 -7.87708 1.000 13.34751 360 ASP A C 1
ATOM 3032 O O . ASP A 1 360 ? 104.34471 93.58429 -8.15704 1.000 14.72661 360 ASP A O 1
ATOM 3037 N N . ALA A 1 361 ? 102.92573 94.79864 -6.86402 1.000 12.45267 361 ALA A N 1
ATOM 3038 C CA . ALA A 1 361 ? 104.02931 95.35729 -6.09540 1.000 13.40803 361 ALA A CA 1
ATOM 3039 C C . ALA A 1 361 ? 104.76031 94.27689 -5.30194 1.000 13.26065 361 ALA A C 1
ATOM 3040 O O . ALA A 1 361 ? 105.99826 94.27608 -5.21727 1.000 14.61344 361 ALA A O 1
ATOM 3042 N N . MET A 1 362 ? 104.00803 93.36834 -4.68066 1.000 12.10262 362 MET A N 1
ATOM 3043 C CA . MET A 1 362 ? 104.66753 92.34525 -3.86863 1.000 12.12369 362 MET A CA 1
ATOM 3044 C C . MET A 1 362 ? 105.48417 91.39928 -4.73764 1.000 12.91851 362 MET A C 1
ATOM 3045 O O . MET A 1 362 ? 106.58952 91.02973 -4.36678 1.000 14.67923 362 MET A O 1
ATOM 3050 N N . MET A 1 363 ? 104.93991 90.98943 -5.87816 1.000 13.69228 363 MET A N 1
ATOM 3051 C CA . MET A 1 363 ? 105.64835 90.01104 -6.70152 1.000 15.54251 363 MET A CA 1
ATOM 3052 C C . MET A 1 363 ? 106.88256 90.61897 -7.35470 1.000 15.63989 363 MET A C 1
ATOM 3053 O O . MET A 1 363 ? 107.87385 89.88903 -7.61250 1.000 17.38745 363 MET A O 1
ATOM 3058 N N . ALA A 1 364 ? 106.86626 91.93898 -7.63062 1.000 15.11614 364 ALA A N 1
ATOM 3059 C CA . ALA A 1 364 ? 108.05284 92.60783 -8.13651 1.000 16.62157 364 ALA A CA 1
ATOM 3060 C C . ALA A 1 364 ? 109.15513 92.62359 -7.10628 1.000 16.27681 364 ALA A C 1
ATOM 3061 O O . ALA A 1 364 ? 110.33227 92.53110 -7.48192 1.000 18.71656 364 ALA A O 1
ATOM 3063 N N . LEU A 1 365 ? 108.81610 92.70246 -5.81710 1.000 15.57672 365 LEU A N 1
ATOM 3064 C CA . LEU A 1 365 ? 109.84081 92.60985 -4.76434 1.000 17.52433 365 LEU A CA 1
ATOM 3065 C C . LEU A 1 365 ? 110.31755 91.17286 -4.51987 1.000 18.63235 365 LEU A C 1
ATOM 3066 O O . LEU A 1 365 ? 111.52668 90.92280 -4.38231 1.000 22.12485 365 LEU A O 1
ATOM 3071 N N . LYS A 1 366 ? 109.37495 90.24200 -4.39409 1.000 16.57685 366 LYS A N 1
ATOM 3072 C CA . LYS A 1 366 ? 109.64514 88.86188 -4.01822 1.000 17.68223 366 LYS A CA 1
ATOM 3073 C C . LYS A 1 366 ? 108.73812 87.98440 -4.85260 1.000 17.55854 366 LYS A C 1
ATOM 3074 O O . LYS A 1 366 ? 107.54688 87.82621 -4.53961 1.000 17.29535 366 LYS A O 1
ATOM 3080 N N . PRO A 1 367 ? 109.27084 87.35618 -5.88482 1.000 19.78775 367 PRO A N 1
ATOM 3081 C CA . PRO A 1 367 ? 108.42077 86.53231 -6.75050 1.000 20.88525 367 PRO A CA 1
ATOM 3082 C C . PRO A 1 367 ? 107.72886 85.37531 -6.04127 1.000 21.79851 367 PRO A C 1
ATOM 3083 O O . PRO A 1 367 ? 106.67742 84.91889 -6.51360 1.000 23.55925 367 PRO A O 1
ATOM 3087 N N . ASP A 1 368 ? 108.27539 84.89346 -4.92479 1.000 20.24570 368 ASP A N 1
ATOM 3088 C CA . ASP A 1 368 ? 107.69648 83.81906 -4.14037 1.000 20.20358 368 ASP A CA 1
ATOM 3089 C C . ASP A 1 368 ? 106.84214 84.32852 -2.97595 1.000 15.88730 368 ASP A C 1
ATOM 3090 O O . ASP A 1 368 ? 106.61424 83.57416 -2.02883 1.000 17.47957 368 ASP A O 1
ATOM 3095 N N . PHE A 1 369 ? 106.37687 85.57911 -3.00929 1.000 13.34751 369 PHE A N 1
ATOM 3096 C CA . PHE A 1 369 ? 105.63939 86.10133 -1.86994 1.000 12.19474 369 PHE A CA 1
ATOM 3097 C C . PHE A 1 369 ? 104.30844 85.36561 -1.70093 1.000 12.47898 369 PHE A C 1
ATOM 3098 O O . PHE A 1 369 ? 103.69268 84.94439 -2.66978 1.000 15.02927 369 PHE A O 1
ATOM 3106 N N . TYR A 1 370 ? 103.83179 85.23825 -0.45909 1.000 11.31568 370 TYR A N 1
ATOM 3107 C CA . TYR A 1 370 ? 102.54759 84.59363 -0.15339 1.000 10.31030 370 TYR A CA 1
ATOM 3108 C C . TYR A 1 370 ? 101.57862 85.65189 0.33300 1.000 10.03132 370 TYR A C 1
ATOM 3109 O O . TYR A 1 370 ? 101.86999 86.36662 1.31443 1.000 10.48663 370 TYR A O 1
ATOM 3118 N N . ILE A 1 371 ? 100.44910 85.74082 -0.33708 1.000 10.55769 371 ILE A N 1
ATOM 3119 C CA . ILE A 1 371 ? 99.42203 86.74909 -0.00850 1.000 10.18660 371 ILE A CA 1
ATOM 3120 C C . ILE A 1 371 ? 98.16605 86.01383 0.42808 1.000 9.43915 371 ILE A C 1
ATOM 3121 O O . ILE A 1 371 ? 97.57187 85.27221 -0.37932 1.000 10.18133 371 ILE A O 1
ATOM 3126 N N . LEU A 1 372 ? 97.77799 86.16561 1.69213 1.000 10.06553 372 LEU A N 1
ATOM 3127 C CA . LEU A 1 372 ? 96.69354 85.36853 2.24516 1.000 10.06290 372 LEU A CA 1
ATOM 3128 C C . LEU A 1 372 ? 95.55386 86.30404 2.65046 1.000 9.68392 372 LEU A C 1
ATOM 3129 O O . LEU A 1 372 ? 95.75014 87.17628 3.49534 1.000 12.17367 372 LEU A O 1
ATOM 3134 N N . GLY A 1 373 ? 94.36577 86.12097 2.06954 1.000 10.33925 373 GLY A N 1
ATOM 3135 C CA . GLY A 1 373 ? 93.23134 86.97673 2.40547 1.000 11.66571 373 GLY A CA 1
ATOM 3136 C C . GLY A 1 373 ? 92.39454 86.40997 3.54031 1.000 10.42875 373 GLY A C 1
ATOM 3137 O O . GLY A 1 373 ? 92.05816 85.20965 3.56949 1.000 11.76046 373 GLY A O 1
ATOM 3138 N N . GLN A 1 374 ? 92.00430 87.28550 4.47814 1.000 11.08408 374 GLN A N 1
ATOM 3139 C CA . GLN A 1 374 ? 91.03684 86.87533 5.50125 1.000 13.00009 374 GLN A CA 1
ATOM 3140 C C . GLN A 1 374 ? 89.63295 87.09034 4.95441 1.000 11.91577 374 GLN A C 1
ATOM 3141 O O . GLN A 1 374 ? 89.12317 88.22614 4.93597 1.000 13.04746 374 GLN A O 1
ATOM 3147 N N . ILE A 1 375 ? 89.04111 85.99752 4.44703 1.000 12.50003 375 ILE A N 1
ATOM 3148 C CA . ILE A 1 375 ? 87.69537 85.97874 3.86683 1.000 11.24727 375 ILE A CA 1
ATOM 3149 C C . ILE A 1 375 ? 87.04842 84.68864 4.34929 1.000 12.42109 375 ILE A C 1
ATOM 3150 O O . ILE A 1 375 ? 87.67275 83.62285 4.24870 1.000 15.17139 375 ILE A O 1
ATOM 3155 N N . TRP A 1 376 ? 85.81836 84.78242 4.90015 1.000 13.30276 376 TRP A N 1
ATOM 3156 C CA . TRP A 1 376 ? 85.13202 83.61787 5.48659 1.000 14.61345 376 TRP A CA 1
ATOM 3157 C C . TRP A 1 376 ? 84.26200 82.88994 4.48004 1.000 15.29512 376 TRP A C 1
ATOM 3158 O O . TRP A 1 376 ? 83.90054 81.73571 4.71026 1.000 20.10882 376 TRP A O 1
ATOM 3169 N N . HIS A 1 377 ? 83.88576 83.54652 3.38641 1.000 13.31856 377 HIS A N 1
ATOM 3170 C CA . HIS A 1 377 ? 82.94978 83.02774 2.38531 1.000 13.06063 377 HIS A CA 1
ATOM 3171 C C . HIS A 1 377 ? 83.72124 82.62406 1.12336 1.000 13.13959 377 HIS A C 1
ATOM 3172 O O . HIS A 1 377 ? 84.94915 82.71178 1.03890 1.000 13.60806 377 HIS A O 1
ATOM 3179 N N . THR A 1 378 ? 83.00550 82.12687 0.12163 1.000 13.61333 378 THR A N 1
ATOM 3180 C CA . THR A 1 378 ? 83.74405 81.65501 -1.04963 1.000 15.33985 378 THR A CA 1
ATOM 3181 C C . THR A 1 378 ? 84.47535 82.82274 -1.73871 1.000 13.68701 378 THR A C 1
ATOM 3182 O O . THR A 1 378 ? 84.01244 83.97105 -1.72935 1.000 12.67900 378 THR A O 1
ATOM 3186 N N . SER A 1 379 ? 85.66230 82.49991 -2.27569 1.000 12.31580 379 SER A N 1
ATOM 3187 C CA . SER A 1 379 ? 86.61451 83.52439 -2.62600 1.000 10.69457 379 SER A CA 1
ATOM 3188 C C . SER A 1 379 ? 87.14524 83.42995 -4.05676 1.000 10.64982 379 SER A C 1
ATOM 3189 O O . SER A 1 379 ? 88.27951 83.83047 -4.33276 1.000 11.51570 379 SER A O 1
ATOM 3192 N N . GLN A 1 380 ? 86.37725 82.83068 -4.96575 1.000 11.46832 380 GLN A N 1
ATOM 3193 C CA . GLN A 1 380 ? 86.88882 82.57884 -6.30100 1.000 11.39727 380 GLN A CA 1
ATOM 3194 C C . GLN A 1 380 ? 87.46070 83.83220 -6.97719 1.000 10.91038 380 GLN A C 1
ATOM 3195 O O . GLN A 1 380 ? 88.50863 83.77860 -7.63257 1.000 12.23157 380 GLN A O 1
ATOM 3201 N N . SER A 1 381 ? 86.79649 84.97877 -6.83977 1.000 11.77626 381 SER A N 1
ATOM 3202 C CA . SER A 1 381 ? 87.22241 86.16684 -7.58107 1.000 12.75797 381 SER A CA 1
ATOM 3203 C C . SER A 1 381 ? 88.56383 86.74174 -7.11655 1.000 12.39476 381 SER A C 1
ATOM 3204 O O . SER A 1 381 ? 89.15145 87.53846 -7.85266 1.000 13.96599 381 SER A O 1
ATOM 3207 N N . TRP A 1 382 ? 89.04097 86.35475 -5.93168 1.000 10.90774 382 TRP A N 1
ATOM 3208 C CA . TRP A 1 382 ? 90.33738 86.79036 -5.45000 1.000 10.41557 382 TRP A CA 1
ATOM 3209 C C . TRP A 1 382 ? 91.45373 85.80001 -5.71057 1.000 9.79182 382 TRP A C 1
ATOM 3210 O O . TRP A 1 382 ? 92.59236 86.08398 -5.33770 1.000 11.08670 382 TRP A O 1
ATOM 3221 N N . LEU A 1 383 ? 91.13439 84.64741 -6.27605 1.000 10.43925 383 LEU A N 1
ATOM 3222 C CA . LEU A 1 383 ? 92.07924 83.53185 -6.37620 1.000 10.65508 383 LEU A CA 1
ATOM 3223 C C . LEU A 1 383 ? 92.33100 83.09379 -7.81025 1.000 11.05513 383 LEU A C 1
ATOM 3224 O O . LEU A 1 383 ? 92.69377 81.94863 -8.07519 1.000 12.22894 383 LEU A O 1
ATOM 3229 N N . VAL A 1 384 ? 92.22239 84.04479 -8.74459 1.000 11.54992 384 VAL A N 1
ATOM 3230 C CA . VAL A 1 384 ? 92.45466 83.75328 -10.16469 1.000 12.47108 384 VAL A CA 1
ATOM 3231 C C . VAL A 1 384 ? 93.93814 83.67562 -10.49002 1.000 12.67637 384 VAL A C 1
ATOM 3232 O O . VAL A 1 384 ? 94.34433 82.94939 -11.40894 1.000 13.94494 384 VAL A O 1
ATOM 3236 N N . GLY A 1 385 ? 94.78295 84.38682 -9.73462 1.000 12.22896 385 GLY A N 1
ATOM 3237 C CA . GLY A 1 385 ? 96.20959 84.41210 -10.00024 1.000 13.17379 385 GLY A CA 1
ATOM 3238 C C . GLY A 1 385 ? 96.81459 85.81776 -9.99402 1.000 13.01589 385 GLY A C 1
ATOM 3239 O O . GLY A 1 385 ? 98.02347 85.96503 -10.07404 1.000 14.38183 385 GLY A O 1
ATOM 3240 N N . ASP A 1 386 ? 95.96201 86.84896 -9.89686 1.000 12.61321 386 ASP A N 1
ATOM 3241 C CA . ASP A 1 386 ? 96.36235 88.25028 -10.03330 1.000 12.98167 386 ASP A CA 1
ATOM 3242 C C . ASP A 1 386 ? 96.14584 89.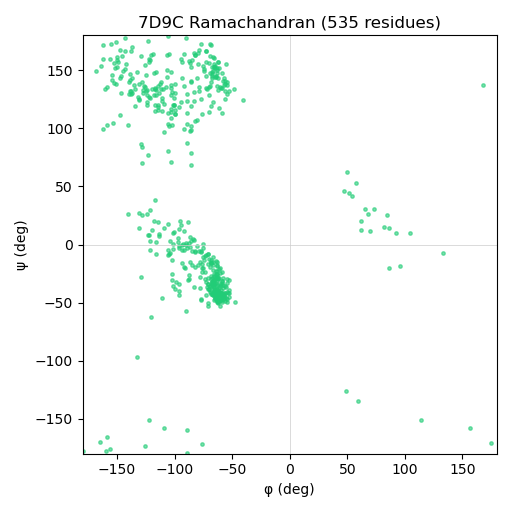05562 -8.75702 1.000 12.25264 386 ASP A C 1
ATOM 3243 O O . ASP A 1 386 ? 96.41316 90.27187 -8.73982 1.000 12.24474 386 ASP A O 1
ATOM 3248 N N . GLU A 1 387 ? 95.67649 88.39811 -7.69495 1.000 11.15777 387 GLU A N 1
ATOM 3249 C CA . GLU A 1 387 ? 95.36485 89.06223 -6.42214 1.000 10.46559 387 GLU A CA 1
ATOM 3250 C C . GLU A 1 387 ? 95.97698 88.26209 -5.28850 1.000 11.06566 387 GLU A C 1
ATOM 3251 O O . GLU A 1 387 ? 97.17552 88.43339 -5.03340 1.000 13.28169 387 GLU A O 1
ATOM 3257 N N . PHE A 1 388 ? 95.21883 87.40054 -4.63166 1.000 10.61822 388 PHE A N 1
ATOM 3258 C CA . PHE A 1 388 ? 95.78480 86.65183 -3.49784 1.000 9.66023 388 PHE A CA 1
ATOM 3259 C C . PHE A 1 388 ? 96.36543 85.32024 -3.97249 1.000 10.04711 388 PHE A C 1
ATOM 3260 O O . PHE A 1 388 ? 96.02584 84.80502 -5.02563 1.000 10.82088 388 PHE A O 1
ATOM 3268 N N . THR A 1 389 ? 97.18680 84.73167 -3.11015 1.000 9.91814 389 THR A N 1
ATOM 3269 C CA . THR A 1 389 ? 97.59927 83.33103 -3.27873 1.000 10.07343 389 THR A CA 1
ATOM 3270 C C . THR A 1 389 ? 96.53024 82.41113 -2.70503 1.000 10.17344 389 THR A C 1
ATOM 3271 O O . THR A 1 389 ? 96.28170 81.31525 -3.23413 1.000 11.42885 389 THR A O 1
ATOM 3275 N N . ALA A 1 390 ? 95.89517 82.82429 -1.59613 1.000 10.04711 390 ALA A N 1
ATOM 3276 C CA . ALA A 1 390 ? 95.00718 81.93103 -0.87546 1.000 11.45518 390 ALA A CA 1
ATOM 3277 C C . ALA A 1 390 ? 94.13778 82.76302 0.01499 1.000 10.02343 390 ALA A C 1
ATOM 3278 O O . ALA A 1 390 ? 94.36445 83.96126 0.17676 1.000 10.44715 390 ALA A O 1
ATOM 3280 N N . VAL A 1 391 ? 93.14767 82.09500 0.61708 1.000 11.01827 391 VAL A N 1
ATOM 3281 C CA . VAL A 1 391 ? 92.38473 82.68120 1.70320 1.000 11.45254 391 VAL A CA 1
ATOM 3282 C C . VAL A 1 391 ? 92.39810 81.72055 2.88875 1.000 12.13159 391 VAL A C 1
ATOM 3283 O O . VAL A 1 391 ? 92.79580 80.55459 2.79536 1.000 12.33685 391 VAL A O 1
ATOM 3287 N N A MET A 1 392 ? 91.98732 82.25396 4.03774 0.796 14.17655 392 MET A N 1
ATOM 3288 N N B MET A 1 392 ? 91.98938 82.26858 4.03383 0.204 14.18445 392 MET A N 1
ATOM 3289 C CA A MET A 1 392 ? 91.74796 81.42347 5.19940 0.796 16.66634 392 MET A CA 1
ATOM 3290 C CA B MET A 1 392 ? 91.71211 81.46420 5.21000 0.204 16.68213 392 MET A CA 1
ATOM 3291 C C A MET A 1 392 ? 90.58392 80.51086 4.89937 0.796 17.30324 392 MET A C 1
ATOM 3292 C C B MET A 1 392 ? 90.56927 80.51920 4.89265 0.204 17.30061 392 MET A C 1
ATOM 3293 O O A MET A 1 392 ? 89.51673 80.94913 4.48623 0.796 19.87196 392 MET A O 1
ATOM 3294 O O B MET A 1 392 ? 89.51412 80.93652 4.41190 0.204 19.87196 392 MET A O 1
ATOM 3303 N N . ASN A 1 393 ? 90.76978 79.24363 5.17896 1.000 14.85034 393 ASN A N 1
ATOM 3304 C CA . ASN A 1 393 ? 89.84684 78.24535 4.66903 1.000 14.90032 393 ASN A CA 1
ATOM 3305 C C . ASN A 1 393 ? 88.76441 77.91770 5.66690 1.000 14.63714 393 ASN A C 1
ATOM 3306 O O . ASN A 1 393 ? 88.52541 76.75746 5.96518 1.000 15.66620 393 ASN A O 1
ATOM 3311 N N . TYR A 1 394 ? 88.09711 78.97115 6.15339 1.000 15.46354 394 TYR A N 1
ATOM 3312 C CA . TYR A 1 394 ? 87.12010 78.85078 7.25280 1.000 15.94520 394 TYR A CA 1
ATOM 3313 C C . TYR A 1 394 ? 85.99486 77.87695 6.92246 1.000 16.77160 394 TYR A C 1
ATOM 3314 O O . TYR A 1 394 ? 85.52351 77.16741 7.81634 1.000 17.40587 394 TYR A O 1
ATOM 3323 N N . SER A 1 395 ? 85.52791 77.85111 5.67364 1.000 18.12703 395 SER A N 1
ATOM 3324 C CA . SER A 1 395 ? 84.38600 76.96642 5.38684 1.000 21.32477 395 SER A CA 1
ATOM 3325 C C . SER A 1 395 ? 84.80415 75.49774 5.42721 1.000 18.37970 395 SER A C 1
ATOM 3326 O O . SER A 1 395 ? 84.02703 74.60688 5.86564 1.000 20.16672 395 SER A O 1
ATOM 3329 N N . TYR A 1 396 ? 86.04404 75.22424 5.01114 1.000 16.56631 396 TYR A N 1
ATOM 3330 C CA . TYR A 1 396 ? 86.55693 73.87189 4.96766 1.000 13.95021 396 TYR A CA 1
ATOM 3331 C C . TYR A 1 396 ? 86.79541 73.34021 6.38771 1.000 13.06327 396 TYR A C 1
ATOM 3332 O O . TYR A 1 396 ? 86.30935 72.24802 6.76382 1.000 14.30024 396 TYR A O 1
ATOM 3341 N N . THR A 1 397 ? 87.55044 74.09669 7.19566 1.000 13.75545 397 THR A N 1
ATOM 3342 C CA . THR A 1 397 ? 87.76663 73.63723 8.56582 1.000 14.27920 397 THR A CA 1
ATOM 3343 C C . THR A 1 397 ? 86.45927 73.68217 9.35760 1.000 14.48975 397 THR A C 1
ATOM 3344 O O . THR A 1 397 ? 86.26109 72.86024 10.26006 1.000 15.45564 397 THR A O 1
ATOM 3348 N N . GLY A 1 398 ? 85.55831 74.62732 9.07056 1.000 14.86612 398 GLY A N 1
ATOM 3349 C CA . GLY A 1 398 ? 84.27745 74.63913 9.78905 1.000 16.25047 398 GLY A CA 1
ATOM 3350 C C . GLY A 1 398 ? 83.48605 73.37603 9.53145 1.000 16.03730 398 GLY A C 1
ATOM 3351 O O . GLY A 1 398 ? 82.83657 72.85038 10.44396 1.000 16.67421 398 GLY A O 1
ATOM 3352 N N . ALA A 1 399 ? 83.51796 72.87903 8.29074 1.000 16.20312 399 ALA A N 1
ATOM 3353 C CA . ALA A 1 399 ? 82.82651 71.62479 7.96073 1.000 15.47670 399 ALA A CA 1
ATOM 3354 C C . ALA A 1 399 ? 83.45250 70.45986 8.72382 1.000 14.29499 399 ALA A C 1
ATOM 3355 O O . ALA A 1 399 ? 82.74322 69.58632 9.23563 1.000 15.05033 399 ALA A O 1
ATOM 3357 N N . ILE A 1 400 ? 84.79609 70.41355 8.79388 1.000 14.49237 400 ILE A N 1
ATOM 3358 C CA . ILE A 1 400 ? 85.44346 69.35342 9.56938 1.000 13.86862 400 ILE A CA 1
ATOM 3359 C C . ILE A 1 400 ? 84.99335 69.40028 11.03376 1.000 13.51332 400 ILE A C 1
ATOM 3360 O O . ILE A 1 400 ? 84.67192 68.35315 11.63380 1.000 14.80557 400 ILE A O 1
ATOM 3365 N N . LEU A 1 401 ? 85.04751 70.58840 11.64851 1.000 14.51870 401 LEU A N 1
ATOM 3366 C CA . LEU A 1 401 ? 84.62003 70.70586 13.04662 1.000 15.67147 401 LEU A CA 1
ATOM 3367 C C . LEU A 1 401 ? 83.18442 70.23292 13.21665 1.000 16.30049 401 LEU A C 1
ATOM 3368 O O . LEU A 1 401 ? 82.87159 69.47156 14.14579 1.000 17.19796 401 LEU A O 1
ATOM 3373 N N . GLN A 1 402 ? 82.27307 70.67399 12.33442 1.000 15.72412 402 GLN A N 1
ATOM 3374 C CA . GLN A 1 402 ? 80.87952 70.26557 12.46492 1.000 16.82687 402 GLN A CA 1
ATOM 3375 C C . GLN A 1 402 ? 80.74584 68.74592 12.44905 1.000 16.28207 402 GLN A C 1
ATOM 3376 O O . GLN A 1 402 ? 79.99286 68.16396 13.23403 1.000 18.30335 402 GLN A O 1
ATOM 3382 N N . TYR A 1 403 ? 81.45496 68.08152 11.53446 1.000 14.89507 403 TYR A N 1
ATOM 3383 C CA . TYR A 1 403 ? 81.36975 66.62763 11.48584 1.000 14.98980 403 TYR A CA 1
ATOM 3384 C C . TYR A 1 403 ? 81.82946 65.98992 12.79556 1.000 15.12666 403 TYR A C 1
ATOM 3385 O O . TYR A 1 403 ? 81.15294 65.11260 13.34576 1.000 15.39248 403 TYR A O 1
ATOM 3394 N N . PHE A 1 404 ? 83.01786 66.34012 13.25093 1.000 14.61082 404 PHE A N 1
ATOM 3395 C CA . PHE A 1 404 ? 83.56166 65.64521 14.40806 1.000 15.30036 404 PHE A CA 1
ATOM 3396 C C . PHE A 1 404 ? 82.78571 65.95431 15.68423 1.000 16.73212 404 PHE A C 1
ATOM 3397 O O . PHE A 1 404 ? 82.74258 65.09936 16.58837 1.000 17.46641 404 PHE A O 1
ATOM 3405 N N . LEU A 1 405 ? 82.20159 67.14879 15.78217 1.000 16.92162 405 LEU A N 1
ATOM 3406 C CA . LEU A 1 405 ? 81.61071 67.58172 17.03699 1.000 18.24547 405 LEU A CA 1
ATOM 3407 C C . LEU A 1 405 ? 80.14108 67.25925 17.11868 1.000 19.90620 405 LEU A C 1
ATOM 3408 O O . LEU A 1 405 ? 79.59089 67.28790 18.22043 1.000 22.70124 405 LEU A O 1
ATOM 3413 N N . GLU A 1 406 ? 79.50267 66.94647 15.98327 1.000 21.91958 406 GLU A N 1
ATOM 3414 C CA . GLU A 1 406 ? 78.06788 66.67575 15.94506 1.000 24.32252 406 GLU A CA 1
ATOM 3415 C C . GLU A 1 406 ? 77.84277 65.28513 15.38242 1.000 25.18840 406 GLU A C 1
ATOM 3416 O O . GLU A 1 406 ? 78.68355 64.40657 15.56374 1.000 26.28326 406 GLU A O 1
ATOM 3422 N N . ASN A 1 407 ? 76.71111 65.04134 14.73462 1.000 26.74121 407 ASN A N 1
ATOM 3423 C CA . ASN A 1 407 ? 76.38282 63.66774 14.36274 1.000 28.20719 407 ASN A CA 1
ATOM 3424 C C . ASN A 1 407 ? 75.97257 63.53295 12.90270 1.000 27.25971 407 ASN A C 1
ATOM 3425 O O . ASN A 1 407 ? 75.28156 62.56895 12.54077 1.000 29.62839 407 ASN A O 1
ATOM 3430 N N . GLU A 1 408 ? 76.44128 64.42103 12.02898 1.000 26.71227 408 GLU A N 1
ATOM 3431 C CA . GLU A 1 408 ? 76.04877 64.26457 10.63424 1.000 26.93597 408 GLU A CA 1
ATOM 3432 C C . GLU A 1 408 ? 76.76483 63.07976 9.98698 1.000 24.08564 408 GLU A C 1
ATOM 3433 O O . GLU A 1 408 ? 77.75691 62.53690 10.49819 1.000 22.00908 408 GLU A O 1
ATOM 3439 N N . SER A 1 409 ? 76.26344 62.70306 8.81265 1.000 24.23565 409 SER A N 1
ATOM 3440 C CA . SER A 1 409 ? 76.86945 61.61305 8.07907 1.000 23.84350 409 SER A CA 1
ATOM 3441 C C . SER A 1 409 ? 78.27479 61.97939 7.58082 1.000 22.46438 409 SER A C 1
ATOM 3442 O O . SER A 1 409 ? 78.61902 63.14903 7.30137 1.000 21.29320 409 SER A O 1
ATOM 3445 N N . ALA A 1 410 ? 79.08115 60.94739 7.42247 1.000 21.66429 410 ALA A N 1
ATOM 3446 C CA . ALA A 1 410 ? 80.33003 61.12678 6.71766 1.000 20.60101 410 ALA A CA 1
ATOM 3447 C C . ALA A 1 410 ? 80.06706 61.64854 5.30966 1.000 19.24032 410 ALA A C 1
ATOM 3448 O O . ALA A 1 410 ? 80.85320 62.44602 4.77903 1.000 17.96910 410 ALA A O 1
ATOM 3450 N N . ASP A 1 411 ? 78.96169 61.21109 4.68440 1.000 20.82998 411 ASP A N 1
ATOM 3451 C CA . ASP A 1 411 ? 78.63102 61.67810 3.34014 1.000 22.38807 411 ASP A CA 1
ATOM 3452 C C . ASP A 1 411 ? 78.53564 63.19088 3.32489 1.000 19.97988 411 ASP A C 1
ATOM 3453 O O . ASP A 1 411 ? 79.03929 63.86229 2.40088 1.000 18.50075 411 ASP A O 1
ATOM 3458 N N . ALA A 1 412 ? 77.84550 63.75725 4.30810 1.000 20.23780 412 ALA A N 1
ATOM 3459 C CA . ALA A 1 412 ? 77.68408 65.20801 4.33408 1.000 20.25622 412 ALA A CA 1
ATOM 3460 C C . ALA A 1 412 ? 79.03711 65.92693 4.37778 1.000 17.41905 412 ALA A C 1
ATOM 3461 O O . ALA A 1 412 ? 79.24652 66.92067 3.64729 1.000 17.31902 412 ALA A O 1
ATOM 3463 N N . LEU A 1 413 ? 79.97354 65.43938 5.20891 1.000 16.74527 413 LEU A N 1
ATOM 3464 C CA . LEU A 1 413 ? 81.28432 66.08601 5.29096 1.000 15.18720 413 LEU A CA 1
ATOM 3465 C C . LEU A 1 413 ? 82.02979 65.96766 3.96355 1.000 14.94244 413 LEU A C 1
ATOM 3466 O O . LEU A 1 413 ? 82.58696 66.95666 3.44438 1.000 14.84768 413 LEU A O 1
ATOM 3471 N N . VAL A 1 414 ? 82.01534 64.77056 3.37250 1.000 15.76622 414 VAL A N 1
ATOM 3472 C CA . VAL A 1 414 ? 82.76524 64.57572 2.13913 1.000 15.63462 414 VAL A CA 1
ATOM 3473 C C . VAL A 1 414 ? 82.18996 65.45104 1.04162 1.000 15.38460 414 VAL A C 1
ATOM 3474 O O . VAL A 1 414 ? 82.93457 66.02531 0.23684 1.000 15.08981 414 VAL A O 1
ATOM 3478 N N . GLN A 1 415 ? 80.86579 65.56605 0.99081 1.000 16.26365 415 GLN A N 1
ATOM 3479 C CA . GLN A 1 415 ? 80.24679 66.44517 -0.00461 1.000 16.13995 415 GLN A CA 1
ATOM 3480 C C . GLN A 1 415 ? 80.68740 67.90298 0.16179 1.000 14.41080 415 GLN A C 1
ATOM 3481 O O . GLN A 1 415 ? 80.99558 68.58892 -0.84189 1.000 15.11612 415 GLN A O 1
ATOM 3487 N N . LYS A 1 416 ? 80.75737 68.38913 1.41060 1.000 14.66609 416 LYS A N 1
ATOM 3488 C CA . LYS A 1 416 ? 81.17310 69.78065 1.64392 1.000 13.46068 416 LYS A CA 1
ATOM 3489 C C . LYS A 1 416 ? 82.62306 70.02349 1.25937 1.000 13.27119 416 LYS A C 1
ATOM 3490 O O . LYS A 1 416 ? 82.94105 71.04887 0.63062 1.000 14.65291 416 LYS A O 1
ATOM 3496 N N . MET A 1 417 ? 83.51687 69.09054 1.63685 1.000 13.50016 417 MET A N 1
ATOM 3497 C CA . MET A 1 417 ? 84.91900 69.27002 1.28595 1.000 14.06338 417 MET A CA 1
ATOM 3498 C C . MET A 1 417 ? 85.09374 69.20176 -0.22801 1.000 12.79218 417 MET A C 1
ATOM 3499 O O . MET A 1 417 ? 85.88890 69.97464 -0.80002 1.000 13.49751 417 MET A O 1
ATOM 3504 N N . SER A 1 418 ? 84.36735 68.29046 -0.88894 1.000 12.78955 418 SER A N 1
ATOM 3505 C CA . SER A 1 418 ? 84.47133 68.16788 -2.33983 1.000 12.40529 418 SER A CA 1
ATOM 3506 C C . SER A 1 418 ? 83.99626 69.43881 -3.03057 1.000 13.09484 418 SER A C 1
ATOM 3507 O O . SER A 1 418 ? 84.61693 69.90531 -3.98867 1.000 13.30801 418 SER A O 1
ATOM 3510 N N . HIS A 1 419 ? 82.86796 69.99347 -2.56087 1.000 13.69754 419 HIS A N 1
ATOM 3511 C CA . HIS A 1 419 ? 82.39093 71.25213 -3.09617 1.000 13.17907 419 HIS A CA 1
ATOM 3512 C C . HIS A 1 419 ? 83.48089 72.33574 -3.01559 1.000 13.20539 419 HIS A C 1
ATOM 3513 O O . HIS A 1 419 ? 83.72153 73.08145 -3.97850 1.000 13.72123 419 HIS A O 1
ATOM 3520 N N . GLN A 1 420 ? 84.13040 72.44544 -1.84211 1.000 13.73702 420 GLN A N 1
ATOM 3521 C CA . GLN A 1 420 ? 85.18219 73.45672 -1.65141 1.000 13.83440 420 GLN A CA 1
ATOM 3522 C C . GLN A 1 420 ? 86.33134 73.27447 -2.64043 1.000 13.53437 420 GLN A C 1
ATOM 3523 O O . GLN A 1 420 ? 86.77176 74.24095 -3.27801 1.000 13.72123 420 GLN A O 1
ATOM 3529 N N . LEU A 1 421 ? 86.82758 72.04950 -2.78865 1.000 12.58426 421 LEU A N 1
ATOM 3530 C CA . LEU A 1 421 ? 87.96870 71.85532 -3.68087 1.000 12.63426 421 LEU A CA 1
ATOM 3531 C C . LEU A 1 421 ? 87.60437 72.20843 -5.10759 1.000 12.27107 421 LEU A C 1
ATOM 3532 O O . LEU A 1 421 ? 88.43075 72.74331 -5.84685 1.000 13.80808 421 LEU A O 1
ATOM 3537 N N . MET A 1 422 ? 86.37435 71.95203 -5.51411 1.000 11.70521 422 MET A N 1
ATOM 3538 C CA . MET A 1 422 ? 85.96962 72.19678 -6.89009 1.000 12.32107 422 MET A CA 1
ATOM 3539 C C . MET A 1 422 ? 85.68144 73.66157 -7.18174 1.000 12.94219 422 MET A C 1
ATOM 3540 O O . MET A 1 422 ? 85.50374 73.99967 -8.34940 1.000 14.56080 422 MET A O 1
ATOM 3545 N N . LEU A 1 423 ? 85.71218 74.54351 -6.17478 1.000 12.66848 423 LEU A N 1
ATOM 3546 C CA . LEU A 1 423 ? 85.60516 75.97927 -6.42644 1.000 11.68152 423 LEU A CA 1
ATOM 3547 C C . LEU A 1 423 ? 86.87073 76.56934 -7.02171 1.000 11.00776 423 LEU A C 1
ATOM 3548 O O . LEU A 1 423 ? 86.78862 77.64877 -7.63314 1.000 12.05787 423 LEU A O 1
ATOM 3553 N N . TYR A 1 424 ? 88.02820 75.92652 -6.80953 1.000 11.26041 424 TYR A N 1
ATOM 3554 C CA . TYR A 1 424 ? 89.29593 76.60090 -7.02311 1.000 10.98143 424 TYR A CA 1
ATOM 3555 C C . TYR A 1 424 ? 90.20905 75.75631 -7.90480 1.000 10.84458 424 TYR A C 1
ATOM 3556 O O . TYR A 1 424 ? 89.99609 74.56308 -8.09666 1.000 12.28421 424 TYR A O 1
ATOM 3565 N N . ARG A 1 425 ? 91.22504 76.38771 -8.47288 1.000 10.65771 425 ARG A N 1
ATOM 3566 C CA . ARG A 1 425 ? 92.26677 75.66687 -9.19477 1.000 10.95248 425 ARG A CA 1
ATOM 3567 C C . ARG A 1 425 ? 92.99002 74.70795 -8.25673 1.000 11.87364 425 ARG A C 1
ATOM 3568 O O . ARG A 1 425 ? 93.10665 74.95282 -7.04248 1.000 12.40265 425 ARG A O 1
ATOM 3576 N N .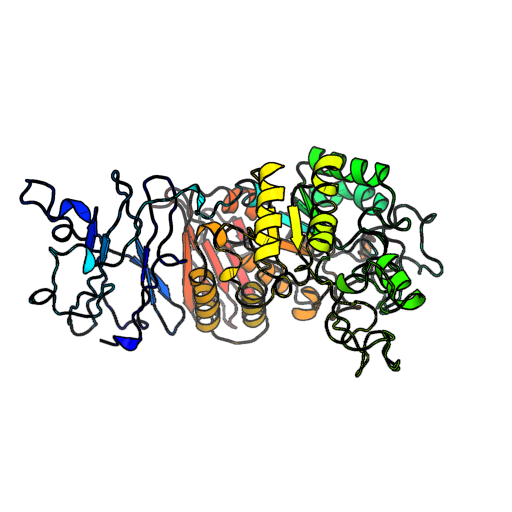 ASP A 1 426 ? 93.51719 73.61453 -8.82017 1.000 12.47635 426 ASP A N 1
ATOM 3577 C CA . ASP A 1 426 ? 94.16379 72.60165 -7.97476 1.000 13.40278 426 ASP A CA 1
ATOM 3578 C C . ASP A 1 426 ? 95.31793 73.20808 -7.15822 1.000 13.34750 426 ASP A C 1
ATOM 3579 O O . ASP A 1 426 ? 95.46655 72.92329 -5.96118 1.000 13.92915 426 ASP A O 1
ATOM 3584 N N . ALA A 1 427 ? 96.14768 74.05300 -7.77725 1.000 12.75007 427 ALA A N 1
ATOM 3585 C CA . ALA A 1 427 ? 97.29951 74.60002 -7.05461 1.000 13.07379 427 ALA A CA 1
ATOM 3586 C C . ALA A 1 427 ? 96.83095 75.53163 -5.93617 1.000 12.22369 427 ALA A C 1
ATOM 3587 O O . ALA A 1 427 ? 97.45726 75.59201 -4.88418 1.000 14.12390 427 ALA A O 1
ATOM 3589 N N . THR A 1 428 ? 95.73085 76.26298 -6.15421 1.000 11.31305 428 THR A N 1
ATOM 3590 C CA . THR A 1 428 ? 95.17924 77.12141 -5.13044 1.000 11.43148 428 THR A CA 1
ATOM 3591 C C . THR A 1 428 ? 94.77904 76.31583 -3.91864 1.000 11.23936 428 THR A C 1
ATOM 3592 O O . THR A 1 428 ? 94.97272 76.75077 -2.77567 1.000 11.61571 428 THR A O 1
ATOM 3596 N N . ASN A 1 429 ? 94.17903 75.14289 -4.12280 1.000 11.50254 429 ASN A N 1
ATOM 3597 C CA . ASN A 1 429 ? 93.72225 74.35461 -2.97723 1.000 11.75258 429 ASN A CA 1
ATOM 3598 C C . ASN A 1 429 ? 94.87808 73.99789 -2.06246 1.000 12.56057 429 ASN A C 1
ATOM 3599 O O . ASN A 1 429 ? 94.68077 73.81902 -0.84234 1.000 14.27918 429 ASN A O 1
ATOM 3604 N N A ARG A 1 430 ? 96.08577 73.85938 -2.62157 0.494 12.55794 430 ARG A N 1
ATOM 3605 N N B ARG A 1 430 ? 96.08436 73.86386 -2.60430 0.506 12.86850 430 ARG A N 1
ATOM 3606 C CA A ARG A 1 430 ? 97.26708 73.52737 -1.82491 0.494 13.94758 430 ARG A CA 1
ATOM 3607 C CA B ARG A 1 430 ? 97.23775 73.51816 -1.77538 0.506 14.17656 430 ARG A CA 1
ATOM 3608 C C A ARG A 1 430 ? 97.75586 74.70819 -1.00415 0.494 12.94220 430 ARG A C 1
ATOM 3609 C C B ARG A 1 430 ? 97.80948 74.71583 -1.03796 0.506 13.06853 430 ARG A C 1
ATOM 3610 O O A ARG A 1 430 ? 98.49948 74.51971 -0.04182 0.494 14.88452 430 ARG A O 1
ATOM 3611 O O B ARG A 1 430 ? 98.64391 74.54275 -0.14773 0.506 14.71608 430 ARG A O 1
ATOM 3626 N N . MET A 1 431 ? 97.33496 75.92615 -1.34214 1.000 11.62626 431 MET A N 1
ATOM 3627 C CA . MET A 1 431 ? 97.81211 77.14374 -0.65626 1.000 12.03418 431 MET A CA 1
ATOM 3628 C C . MET A 1 431 ? 96.81187 77.64474 0.37361 1.000 10.74984 431 MET A C 1
ATOM 3629 O O . MET A 1 431 ? 97.16236 78.51724 1.18025 1.000 11.66309 431 MET A O 1
ATOM 3634 N N . MET A 1 432 ? 95.57439 77.10431 0.39669 1.000 11.35516 432 MET A N 1
ATOM 3635 C CA . MET A 1 432 ? 94.56363 77.56196 1.33470 1.000 11.57625 432 MET A CA 1
ATOM 3636 C C . MET A 1 432 ? 94.99545 77.27499 2.75915 1.000 12.55004 432 MET A C 1
ATOM 3637 O O . MET A 1 432 ? 95.64216 76.27033 3.02566 1.000 14.46079 432 MET A O 1
ATOM 3642 N N . PHE A 1 433 ? 94.64726 78.17640 3.67324 1.000 12.74742 433 PHE A N 1
ATOM 3643 C CA . PHE A 1 433 ? 95.24609 78.17362 5.00834 1.000 12.37634 433 PHE A CA 1
ATOM 3644 C C . PHE A 1 433 ? 94.23037 77.57651 5.97603 1.000 12.17894 433 PHE A C 1
ATOM 3645 O O . PHE A 1 433 ? 93.17315 78.16421 6.21400 1.000 13.77649 433 PHE A O 1
ATOM 3653 N N . ASN A 1 434 ? 94.56617 76.43701 6.57094 1.000 11.01039 434 ASN A N 1
ATOM 3654 C CA . ASN A 1 434 ? 93.63391 75.67869 7.41384 1.000 11.67362 434 ASN A CA 1
ATOM 3655 C C . ASN A 1 434 ? 93.98376 75.83266 8.88789 1.000 12.18159 434 ASN A C 1
ATOM 3656 O O . ASN A 1 434 ? 95.01738 75.32500 9.34864 1.000 14.88978 434 ASN A O 1
ATOM 3661 N N . THR A 1 435 ? 93.11748 76.48381 9.61240 1.000 13.60542 435 THR A N 1
ATOM 3662 C CA . THR A 1 435 ? 93.25029 76.54534 11.06779 1.000 14.17393 435 THR A CA 1
ATOM 3663 C C . THR A 1 435 ? 91.91123 76.18387 11.68825 1.000 14.62925 435 THR A C 1
ATOM 3664 O O . THR A 1 435 ? 90.86172 76.61267 11.21558 1.000 17.66380 435 THR A O 1
ATOM 3668 N N . VAL A 1 436 ? 91.91626 75.39230 12.75949 1.000 14.22920 436 VAL A N 1
ATOM 3669 C CA . VAL A 1 436 ? 90.62960 75.00573 13.34908 1.000 16.33208 436 VAL A CA 1
ATOM 3670 C C . VAL A 1 436 ? 90.12171 76.02435 14.35648 1.000 17.23218 436 VAL A C 1
ATOM 3671 O O . VAL A 1 436 ? 88.92813 75.98408 14.70205 1.000 21.79850 436 VAL A O 1
ATOM 3675 N N . ASP A 1 437 ? 90.98511 76.93934 14.81932 1.000 14.46870 437 ASP A N 1
ATOM 3676 C CA . ASP A 1 437 ? 90.55850 78.00251 15.70645 1.000 14.70556 437 ASP A CA 1
ATOM 3677 C C . ASP A 1 437 ? 91.51803 79.17827 15.56314 1.000 14.69241 437 ASP A C 1
ATOM 3678 O O . ASP A 1 437 ? 92.47960 79.12898 14.78916 1.000 16.51893 437 ASP A O 1
ATOM 3683 N N . SER A 1 438 ? 91.17829 80.27734 16.19980 1.000 14.57660 438 SER A N 1
ATOM 3684 C CA . SER A 1 438 ? 91.95985 81.50264 16.03480 1.000 14.17919 438 SER A CA 1
ATOM 3685 C C . SER A 1 438 ? 91.56270 82.45701 17.14648 1.000 13.30540 438 SER A C 1
ATOM 3686 O O . SER A 1 438 ? 90.80507 82.09922 18.06306 1.000 14.66871 438 SER A O 1
ATOM 3689 N N . HIS A 1 439 ? 92.02730 83.69568 17.01394 1.000 12.98430 439 HIS A N 1
ATOM 3690 C CA . HIS A 1 439 ? 91.74309 84.73694 17.98004 1.000 13.39488 439 HIS A CA 1
ATOM 3691 C C . HIS A 1 439 ? 90.31718 85.25455 17.85804 1.000 13.65806 439 HIS A C 1
ATOM 3692 O O . HIS A 1 439 ? 89.94434 86.15234 18.60937 1.000 14.03443 439 HIS A O 1
ATOM 3699 N N . ASP A 1 440 ? 89.52924 84.71527 16.93151 1.000 13.34752 440 ASP A N 1
ATOM 3700 C CA . ASP A 1 440 ? 88.13086 85.13811 16.72697 1.000 16.32945 440 ASP A CA 1
ATOM 3701 C C . ASP A 1 440 ? 87.11810 83.99782 16.87426 1.000 20.29831 440 ASP A C 1
ATOM 3702 O O . ASP A 1 440 ? 85.95463 84.15013 16.39842 1.000 24.24353 440 ASP A O 1
ATOM 3707 N N . THR A 1 441 ? 87.52133 82.84439 17.31182 1.000 15.31619 441 THR A N 1
ATOM 3708 C CA . THR A 1 441 ? 86.57901 81.75494 17.52298 1.000 16.12679 441 THR A CA 1
ATOM 3709 C C . THR A 1 441 ? 86.87890 81.03478 18.83336 1.000 14.39763 441 THR A C 1
ATOM 3710 O O . THR A 1 441 ? 87.94948 81.22951 19.41251 1.000 13.99495 441 THR A O 1
ATOM 3714 N N . PRO A 1 442 ? 86.01877 80.12943 19.31518 1.000 13.73967 442 PRO A N 1
ATOM 3715 C CA . PRO A 1 442 ? 86.39196 79.32826 20.50030 1.000 13.80283 442 PRO A CA 1
ATOM 3716 C C . PRO A 1 442 ? 87.54957 78.41435 20.21668 1.000 13.18697 442 PRO A C 1
ATOM 3717 O O . PRO A 1 442 ? 87.77862 78.00445 19.06942 1.000 15.31615 442 PRO A O 1
ATOM 3721 N N . ARG A 1 443 ? 88.30038 78.08997 21.28138 1.000 13.25802 443 ARG A N 1
ATOM 3722 C CA . ARG A 1 443 ? 89.43008 77.15060 21.15141 1.000 13.26592 443 ARG A CA 1
ATOM 3723 C C . ARG A 1 443 ? 88.96231 75.72029 20.88625 1.000 12.64217 443 ARG A C 1
ATOM 3724 O O . ARG A 1 443 ? 87.92135 75.28284 21.38272 1.000 13.81071 443 ARG A O 1
ATOM 3732 N N . LEU A 1 444 ? 89.77423 74.98704 20.13462 1.000 14.21075 444 LEU A N 1
ATOM 3733 C CA . LEU A 1 444 ? 89.54308 73.57286 19.85470 1.000 14.07391 444 LEU A CA 1
ATOM 3734 C C . LEU A 1 444 ? 89.21055 72.77118 21.09178 1.000 13.46068 444 LEU A C 1
ATOM 3735 O O . LEU A 1 444 ? 88.22413 72.02627 21.10380 1.000 14.38183 444 LEU A O 1
ATOM 3740 N N . MET A 1 445 ? 90.00346 72.91692 22.15360 1.000 13.38435 445 MET A N 1
ATOM 3741 C CA . MET A 1 445 ? 89.77510 72.03491 23.28656 1.000 14.22129 445 MET A CA 1
ATOM 3742 C C . MET A 1 445 ? 88.44319 72.35979 23.97363 1.000 13.97390 445 MET A C 1
ATOM 3743 O O . MET A 1 445 ? 87.82690 71.47915 24.58591 1.000 16.25310 445 MET A O 1
ATOM 3748 N N . THR A 1 446 ? 87.99048 73.62175 23.87470 1.000 13.72386 446 THR A N 1
ATOM 3749 C CA . THR A 1 446 ? 86.66618 73.97843 24.37179 1.000 13.53438 446 THR A CA 1
ATOM 3750 C C . THR A 1 446 ? 85.56372 73.43927 23.48068 1.000 15.50565 446 THR A C 1
ATOM 3751 O O . THR A 1 446 ? 84.56826 72.88131 23.97847 1.000 16.14784 446 THR A O 1
ATOM 3755 N N . LEU A 1 447 ? 85.72760 73.55890 22.14670 1.000 15.09245 447 LEU A N 1
ATOM 3756 C CA . LEU A 1 447 ? 84.73050 72.99186 21.23071 1.000 16.03467 447 LEU A CA 1
ATOM 3757 C C . LEU A 1 447 ? 84.59220 71.48633 21.43116 1.000 16.36102 447 LEU A C 1
ATOM 3758 O O . LEU A 1 447 ? 83.48928 70.93910 21.31364 1.000 17.73750 447 LEU A O 1
ATOM 3763 N N . ALA A 1 448 ? 85.70070 70.82024 21.74438 1.000 15.08982 448 ALA A N 1
ATOM 3764 C CA . ALA A 1 448 ? 85.70523 69.38048 21.96475 1.000 15.78991 448 ALA A CA 1
ATOM 3765 C C . ALA A 1 448 ? 85.28374 69.00687 23.37551 1.000 17.26113 448 ALA A C 1
ATOM 3766 O O . ALA A 1 448 ? 85.34945 67.82883 23.73581 1.000 18.82710 448 ALA A O 1
ATOM 3768 N N . HIS A 1 449 ? 84.90054 69.97769 24.20364 1.000 18.02701 449 HIS A N 1
ATOM 3769 C CA . HIS A 1 449 ? 84.48455 69.66902 25.59185 1.000 18.80080 449 HIS A CA 1
ATOM 3770 C C . HIS A 1 449 ? 85.54822 68.87295 26.33835 1.000 18.74816 449 HIS A C 1
ATOM 3771 O O . HIS A 1 449 ? 85.26544 67.94697 27.10274 1.000 20.28254 449 HIS A O 1
ATOM 3778 N N . GLU A 1 450 ? 86.80514 69.28194 26.13076 1.000 18.77974 450 GLU A N 1
ATOM 3779 C CA . GLU A 1 450 ? 87.97867 68.70484 26.76977 1.000 20.68786 450 GLU A CA 1
ATOM 3780 C C . GLU A 1 450 ? 88.19537 67.23063 26.43624 1.000 20.16938 450 GLU A C 1
ATOM 3781 O O . GLU A 1 450 ? 88.93200 66.53687 27.13874 1.000 22.25119 450 GLU A O 1
ATOM 3787 N N . ASP A 1 451 ? 87.61138 66.74261 25.33216 1.000 18.17704 451 ASP A N 1
ATOM 3788 C CA . ASP A 1 451 ? 87.85625 65.37001 24.87390 1.000 18.68235 451 ASP A CA 1
ATOM 3789 C C . ASP A 1 451 ? 89.11994 65.40786 24.00537 1.000 18.00070 451 ASP A C 1
ATOM 3790 O O . ASP A 1 451 ? 89.09960 65.79824 22.82281 1.000 16.93478 451 ASP A O 1
ATOM 3795 N N . LYS A 1 452 ? 90.23368 64.98580 24.58959 1.000 19.00870 452 LYS A N 1
ATOM 3796 C CA . LYS A 1 452 ? 91.49965 65.09581 23.89390 1.000 19.13241 452 LYS A CA 1
ATOM 3797 C C . LYS A 1 452 ? 91.57860 64.16920 22.68462 1.000 17.60855 452 LYS A C 1
ATOM 3798 O O . LYS A 1 452 ? 92.16469 64.53042 21.66699 1.000 17.45061 452 LYS A O 1
ATOM 3804 N N A GLN A 1 453 ? 90.98889 62.98049 22.76343 0.454 18.65866 453 GLN A N 1
ATOM 3805 N N B GLN A 1 453 ? 90.99397 62.97110 22.76668 0.546 18.65866 453 GLN A N 1
ATOM 3806 C CA A GLN A 1 453 ? 90.99135 62.11551 21.59378 0.454 18.89291 453 GLN A CA 1
ATOM 3807 C CA B GLN A 1 453 ? 90.96601 62.08539 21.60556 0.546 18.89291 453 GLN A CA 1
ATOM 3808 C C A GLN A 1 453 ? 90.27298 62.76995 20.41764 0.454 17.82963 453 GLN A C 1
ATOM 3809 C C B GLN A 1 453 ? 90.25898 62.74472 20.42144 0.546 17.82963 453 GLN A C 1
ATOM 3810 O O A GLN A 1 453 ? 90.71972 62.67648 19.26082 0.454 17.80328 453 GLN A O 1
ATOM 3811 O O B GLN A 1 453 ? 90.70777 62.64139 19.26428 0.546 17.80328 453 GLN A O 1
ATOM 3822 N N . LEU A 1 454 ? 89.16342 63.44642 20.69445 1.000 18.53496 454 LEU A N 1
ATOM 3823 C CA . LEU A 1 454 ? 88.45036 64.12699 19.63703 1.000 18.37706 454 LEU A CA 1
ATOM 3824 C C . LEU A 1 454 ? 89.26574 65.28511 19.07704 1.000 16.54000 454 LEU A C 1
ATOM 3825 O O . LEU A 1 454 ? 89.30446 65.49406 17.85847 1.000 17.07951 454 LEU A O 1
ATOM 3830 N N . ALA A 1 455 ? 89.93486 66.03785 19.93859 1.000 15.88991 455 ALA A N 1
ATOM 3831 C CA . ALA A 1 455 ? 90.80262 67.11366 19.46498 1.000 14.82663 455 ALA A CA 1
ATOM 3832 C C . ALA A 1 455 ? 91.90337 66.56905 18.56712 1.000 14.22392 455 ALA A C 1
ATOM 3833 O O . ALA A 1 455 ? 92.16970 67.14236 17.50202 1.000 13.61595 455 ALA A O 1
ATOM 3835 N N . LYS A 1 456 ? 92.57146 65.47580 18.99031 1.000 14.08445 456 LYS A N 1
ATOM 3836 C CA . LYS A 1 456 ? 93.60150 64.85367 18.15270 1.000 14.12918 456 LYS A CA 1
ATOM 3837 C C . LYS A 1 456 ? 93.03460 64.42678 16.80011 1.000 14.00811 456 LYS A C 1
ATOM 3838 O O . LYS A 1 456 ? 93.69667 64.57445 15.77411 1.000 14.30287 456 LYS A O 1
ATOM 3844 N N . SER A 1 457 ? 91.83236 63.83697 16.79294 1.000 14.00815 457 SER A N 1
ATOM 3845 C CA . SER A 1 457 ? 91.22638 63.41409 15.51378 1.000 14.47659 457 SER A CA 1
ATOM 3846 C C . SER A 1 457 ? 90.97047 64.60168 14.58441 1.000 13.64754 457 SER A C 1
ATOM 3847 O O . SER A 1 457 ? 91.25396 64.53603 13.38193 1.000 13.03431 457 SER A O 1
ATOM 3850 N N . ILE A 1 458 ? 90.44009 65.69634 15.13120 1.000 13.79493 458 ILE A N 1
ATOM 3851 C CA . ILE A 1 458 ? 90.16975 66.88481 14.31848 1.000 12.98430 458 ILE A CA 1
ATOM 3852 C C . ILE A 1 458 ? 91.47230 67.43153 13.74128 1.000 12.62373 458 ILE A C 1
ATOM 3853 O O . ILE A 1 458 ? 91.54612 67.76044 12.54651 1.000 12.79480 458 ILE A O 1
ATOM 3858 N N . LEU A 1 459 ? 92.50437 67.56799 14.58496 1.000 12.51583 459 LEU A N 1
ATOM 3859 C CA . LEU A 1 459 ? 93.78404 68.08113 14.09338 1.000 13.06326 459 LEU A CA 1
ATOM 3860 C C . LEU A 1 459 ? 94.34145 67.16727 13.00827 1.000 12.99746 459 LEU A C 1
ATOM 3861 O O . LEU A 1 459 ? 94.84580 67.63229 11.98157 1.000 13.56594 459 LEU A O 1
ATOM 3866 N N . THR A 1 460 ? 94.32682 65.86059 13.24550 1.000 12.56058 460 THR A N 1
ATOM 3867 C CA . THR A 1 460 ? 94.94648 64.94857 12.28515 1.000 12.49477 460 THR A CA 1
ATOM 3868 C C . THR A 1 460 ? 94.19655 64.98537 10.95410 1.000 11.71837 460 THR A C 1
ATOM 3869 O O . THR A 1 460 ? 94.81541 65.02376 9.87472 1.000 13.26064 460 THR A O 1
ATOM 3873 N N . PHE A 1 461 ? 92.85902 64.92031 11.00903 1.000 12.12104 461 PHE A N 1
ATOM 3874 C CA . PHE A 1 461 ? 92.07508 64.98256 9.78429 1.000 11.76311 461 PHE A CA 1
ATOM 3875 C C . PHE A 1 461 ? 92.39203 66.25950 9.01942 1.000 12.38160 461 PHE A C 1
ATOM 3876 O O . PHE A 1 461 ? 92.51218 66.24013 7.79032 1.000 12.65531 461 PHE A O 1
ATOM 3884 N N . THR A 1 462 ? 92.49186 67.38375 9.72087 1.000 12.62899 462 THR A N 1
ATOM 3885 C CA . THR A 1 462 ? 92.79488 68.65024 9.05965 1.000 11.98419 462 THR A CA 1
ATOM 3886 C C . THR A 1 462 ? 94.20290 68.64182 8.46432 1.000 11.94734 462 THR A C 1
ATOM 3887 O O . THR A 1 462 ? 94.41170 69.12753 7.33647 1.000 12.45003 462 THR A O 1
ATOM 3891 N N . PHE A 1 463 ? 95.19510 68.08964 9.18682 1.000 12.57899 463 PHE A N 1
ATOM 3892 C CA . PHE A 1 463 ? 96.56965 68.08704 8.68430 1.000 11.94998 463 PHE A CA 1
ATOM 3893 C C . PHE A 1 463 ? 96.73002 67.16817 7.47433 1.000 12.91324 463 PHE A C 1
ATOM 3894 O O . PHE A 1 463 ? 97.74898 67.28755 6.78966 1.000 14.66344 463 PHE A O 1
ATOM 3902 N N . MET A 1 464 ? 95.76954 66.24585 7.19760 1.000 12.63690 464 MET A N 1
ATOM 3903 C CA A MET A 1 464 ? 95.83639 65.42863 6.00010 0.663 13.61596 464 MET A CA 1
ATOM 3904 C CA B MET A 1 464 ? 95.81081 65.42109 6.00221 0.337 14.35815 464 MET A CA 1
ATOM 3905 C C . MET A 1 464 ? 95.28660 66.14712 4.77184 1.000 13.93705 464 MET A C 1
ATOM 3906 O O . MET A 1 464 ? 95.42535 65.62143 3.66917 1.000 15.28720 464 MET A O 1
ATOM 3915 N N . GLN A 1 465 ? 94.65954 67.30784 4.93273 1.000 13.14748 465 GLN A N 1
ATOM 3916 C CA . GLN A 1 465 ? 93.97783 67.95265 3.81259 1.000 13.15537 465 GLN A CA 1
ATOM 3917 C C . GLN A 1 465 ? 94.96826 68.66783 2.89614 1.000 12.90535 465 GLN A C 1
ATOM 3918 O O . GLN A 1 465 ? 96.12739 68.87221 3.26489 1.000 13.51067 465 GLN A O 1
ATOM 3924 N N . PRO A 1 466 ? 94.51209 69.07870 1.69402 1.000 12.72639 466 PRO A N 1
ATOM 3925 C CA . PRO A 1 466 ? 95.44681 69.69928 0.73080 1.000 14.11075 466 PRO A CA 1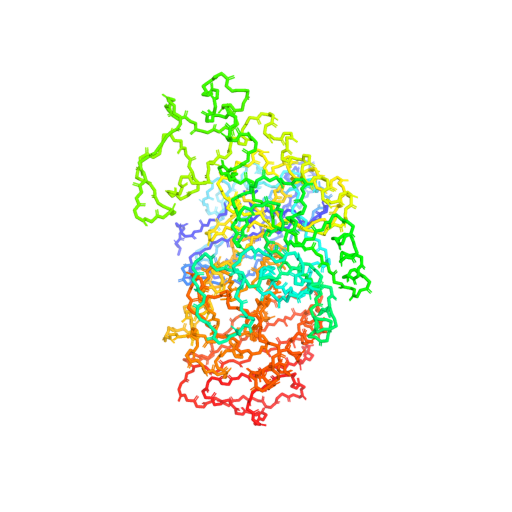
ATOM 3926 C C . PRO A 1 466 ? 96.03634 71.00498 1.21880 1.000 13.37909 466 PRO A C 1
ATOM 3927 O O . PRO A 1 466 ? 97.19010 71.29539 0.88492 1.000 14.64502 466 PRO A O 1
ATOM 3931 N N . GLY A 1 467 ? 95.27498 71.81293 1.94259 1.000 13.07115 467 GLY A N 1
ATOM 3932 C CA . GLY A 1 467 ? 95.74019 73.12063 2.35396 1.000 12.88955 467 GLY A CA 1
ATOM 3933 C C . GLY A 1 467 ? 96.85204 73.03600 3.39161 1.000 12.54216 467 GLY A C 1
ATOM 3934 O O . GLY A 1 467 ? 97.16309 71.98167 3.94706 1.000 14.69765 467 GLY A O 1
ATOM 3935 N N . VAL A 1 468 ? 97.40499 74.19119 3.68257 1.000 12.81849 468 VAL A N 1
ATOM 3936 C CA . VAL A 1 468 ? 98.52582 74.31954 4.60811 1.000 13.43437 468 VAL A CA 1
ATOM 3937 C C . VAL A 1 468 ? 97.98908 74.50211 6.02507 1.000 12.50793 468 VAL A C 1
ATOM 3938 O O . VAL A 1 468 ? 97.11587 75.35319 6.25716 1.000 13.32908 468 VAL A O 1
ATOM 3942 N N . PRO A 1 469 ? 98.45753 73.72304 6.98755 1.000 11.70522 469 PRO A N 1
ATOM 3943 C CA . PRO A 1 469 ? 97.88685 73.82625 8.33875 1.000 12.68164 469 PRO A CA 1
ATOM 3944 C C . PRO A 1 469 ? 98.55962 74.89869 9.17513 1.000 12.08157 469 PRO A C 1
ATOM 3945 O O . PRO A 1 469 ? 99.74794 75.20236 9.01244 1.000 12.96587 469 PRO A O 1
ATOM 3949 N N . SER A 1 470 ? 97.79089 75.36612 10.17268 1.000 12.38159 470 SER A N 1
ATOM 3950 C CA . SER A 1 470 ? 98.28843 76.31659 11.15173 1.000 12.55005 470 SER A CA 1
ATOM 3951 C C . SER A 1 470 ? 97.77616 75.92407 12.52530 1.000 13.61070 470 SER A C 1
ATOM 3952 O O . SER A 1 470 ? 96.64957 75.44016 12.64143 1.000 17.40323 470 SER A O 1
ATOM 3955 N N . ILE A 1 471 ? 98.59534 76.18296 13.54758 1.000 12.41845 471 ILE A N 1
ATOM 3956 C CA . ILE A 1 471 ? 98.32097 75.87088 14.96142 1.000 13.18959 471 ILE A CA 1
ATOM 3957 C C . ILE A 1 471 ? 98.20718 77.22877 15.66638 1.000 12.00524 471 ILE A C 1
ATOM 3958 O O . ILE A 1 471 ? 99.16165 78.00801 15.64366 1.000 12.68953 471 ILE A O 1
ATOM 3963 N N . TYR A 1 472 ? 97.06833 77.53026 16.27630 1.000 10.89195 472 TYR A N 1
ATOM 3964 C CA . TYR A 1 472 ? 96.88734 78.71079 17.11127 1.000 10.12608 472 TYR A CA 1
ATOM 3965 C C . TYR A 1 472 ? 97.64435 78.54034 18.42226 1.000 10.94458 472 TYR A C 1
ATOM 3966 O O . TYR A 1 472 ? 97.56606 77.47349 19.03372 1.000 11.26567 472 TYR A O 1
ATOM 3975 N N . TYR A 1 473 ? 98.38746 79.56710 18.85220 1.000 10.72350 473 TYR A N 1
ATOM 3976 C CA . TYR A 1 473 ? 99.28386 79.41444 20.01154 1.000 10.92353 473 TYR A CA 1
ATOM 3977 C C . TYR A 1 473 ? 98.55878 78.75296 21.17939 1.000 11.16303 473 TYR A C 1
ATOM 3978 O O . TYR A 1 473 ? 97.43751 79.14615 21.53789 1.000 10.94985 473 TYR A O 1
ATOM 3987 N N . GLY A 1 474 ? 99.19485 77.75380 21.80862 1.000 10.65245 474 GLY A N 1
ATOM 3988 C CA . GLY A 1 474 ? 98.61460 77.12286 22.98961 1.000 11.77099 474 GLY A CA 1
ATOM 3989 C C . GLY A 1 474 ? 97.83987 75.86021 22.67088 1.000 11.67363 474 GLY A C 1
ATOM 3990 O O . GLY A 1 474 ? 97.53965 75.07338 23.58497 1.000 13.24485 474 GLY A O 1
ATOM 3991 N N . THR A 1 475 ? 97.45275 75.66612 21.39968 1.000 11.65520 475 THR A N 1
ATOM 3992 C CA . THR A 1 475 ? 96.76744 74.42360 21.05515 1.000 12.13420 475 THR A CA 1
ATOM 3993 C C . THR A 1 475 ? 97.60236 73.22194 21.46084 1.000 11.95260 475 THR A C 1
ATOM 3994 O O . THR A 1 475 ? 97.06250 72.18248 21.84213 1.000 12.99746 475 THR A O 1
ATOM 3998 N N . GLU A 1 476 ? 98.92989 73.32280 21.32467 1.000 12.11051 476 GLU A N 1
ATOM 3999 C CA . GLU A 1 476 ? 99.82065 72.20217 21.56310 1.000 12.16841 476 GLU A CA 1
ATOM 4000 C C . GLU A 1 476 ? 99.86564 71.80538 23.04311 1.000 11.98683 476 GLU A C 1
ATOM 4001 O O . GLU A 1 476 ? 100.31061 70.68271 23.36086 1.000 14.28971 476 GLU A O 1
ATOM 4007 N N . TYR A 1 477 ? 99.35052 72.64916 23.94022 1.000 11.83154 477 TYR A N 1
ATOM 4008 C CA . TYR A 1 477 ? 99.26814 72.32525 25.37237 1.000 13.20012 477 TYR A CA 1
ATOM 4009 C C . TYR A 1 477 ? 97.83422 72.18058 25.86300 1.000 14.15812 477 TYR A C 1
ATOM 4010 O O . TYR A 1 477 ? 97.62654 72.01396 27.08512 1.000 15.36879 477 TYR A O 1
ATOM 4019 N N . GLY A 1 478 ? 96.83300 72.21308 24.95804 1.000 13.14749 478 GLY A N 1
ATOM 4020 C CA . GLY A 1 478 ? 95.46494 71.97764 25.37661 1.000 13.78439 478 GLY A CA 1
ATOM 4021 C C . GLY A 1 478 ? 94.73611 73.18327 25.91246 1.000 13.30540 478 GLY A C 1
ATOM 4022 O O . GLY A 1 478 ? 93.79220 73.03386 26.71163 1.000 14.88715 478 GLY A O 1
ATOM 4023 N N . MET A 1 479 ? 95.12596 74.39754 25.51763 1.000 12.88166 479 MET A N 1
ATOM 4024 C CA . MET A 1 479 ? 94.48849 75.57551 26.12690 1.000 12.44740 479 MET A CA 1
ATOM 4025 C C . MET A 1 479 ? 93.00702 75.65220 25.77989 1.000 12.74217 479 MET A C 1
ATOM 4026 O O . MET A 1 479 ? 92.56523 75.28938 24.68655 1.000 13.95020 479 MET A O 1
ATOM 4031 N N . THR A 1 480 ? 92.20655 76.12523 26.72812 1.000 13.34224 480 THR A N 1
ATOM 4032 C CA . THR A 1 480 ? 90.76773 76.27720 26.55324 1.000 13.07117 480 THR A CA 1
ATOM 4033 C C . THR A 1 480 ? 90.40948 77.74949 26.39831 1.000 13.23960 480 THR A C 1
ATOM 4034 O O . THR A 1 480 ? 91.19557 78.64509 26.76182 1.000 13.84493 480 THR A O 1
ATOM 4038 N N . GLY A 1 481 ? 89.20925 77.96428 25.88723 1.000 13.38435 481 GLY A N 1
ATOM 4039 C CA . GLY A 1 481 ? 88.69176 79.32158 25.78189 1.000 14.42657 481 GLY A CA 1
ATOM 4040 C C . GLY A 1 481 ? 87.45069 79.37040 24.90557 1.000 13.50542 481 GLY A C 1
ATOM 4041 O O . GLY A 1 481 ? 87.37531 78.68627 23.85907 1.000 13.98968 481 GLY A O 1
ATOM 4042 N N . GLU A 1 482 ? 86.45310 80.13585 25.34607 1.000 13.53437 482 GLU A N 1
ATOM 4043 C CA . GLU A 1 482 ? 85.30730 80.48905 24.51728 1.000 14.16340 482 GLU A CA 1
ATOM 4044 C C . GLU A 1 482 ? 85.71911 81.56990 23.50987 1.000 14.82927 482 GLU A C 1
ATOM 4045 O O . GLU A 1 482 ? 86.90206 81.86442 23.31289 1.000 16.03729 482 GLU A O 1
ATOM 4051 N N . ASN A 1 483 ? 84.76922 82.13327 22.79007 1.000 15.56094 483 ASN A N 1
ATOM 4052 C CA A ASN A 1 483 ? 85.16020 83.09278 21.78092 0.448 16.68475 483 ASN A CA 1
ATOM 4053 C CA B ASN A 1 483 ? 85.13715 83.12501 21.78493 0.552 17.21639 483 ASN A CA 1
ATOM 4054 C C . ASN A 1 483 ? 85.71728 84.38019 22.41440 1.000 15.94255 483 ASN A C 1
ATOM 4055 O O . ASN A 1 483 ? 85.64489 84.60485 23.62770 1.000 15.90307 483 ASN A O 1
ATOM 4064 N N . ASP A 1 484 ? 86.29054 85.21558 21.56360 1.000 14.87400 484 ASP A N 1
ATOM 4065 C CA . ASP A 1 484 ? 86.94440 86.49701 21.88616 1.000 14.40290 484 ASP A CA 1
ATOM 4066 C C . ASP A 1 484 ? 86.12933 87.24661 22.94180 1.000 15.07929 484 ASP A C 1
ATOM 4067 O O . ASP A 1 484 ? 84.95738 87.48803 22.72291 1.000 15.56619 484 ASP A O 1
ATOM 4072 N N . PRO A 1 485 ? 86.70770 87.63325 24.10010 1.000 14.59766 485 PRO A N 1
ATOM 4073 C CA . PRO A 1 485 ? 88.15776 87.64517 24.40574 1.000 14.21603 485 PRO A CA 1
ATOM 4074 C C . PRO A 1 485 ? 88.68296 86.38298 25.07260 1.000 13.32908 485 PRO A C 1
ATOM 4075 O O . PRO A 1 485 ? 89.86236 86.31741 25.35878 1.000 13.38172 485 PRO A O 1
ATOM 4079 N N . ASP A 1 486 ? 87.82991 85.37913 25.31681 1.000 13.00799 486 ASP A N 1
ATOM 4080 C CA . ASP A 1 486 ? 88.25071 84.24236 26.12334 1.000 12.22633 486 ASP A CA 1
ATOM 4081 C C . ASP A 1 486 ? 89.18902 83.30999 25.38824 1.000 12.53688 486 ASP A C 1
ATOM 4082 O O . ASP A 1 486 ? 89.83682 82.46255 26.03067 1.000 13.13958 486 ASP A O 1
ATOM 4087 N N . ASP A 1 487 ? 89.29895 83.47395 24.08084 1.000 12.79743 487 ASP A N 1
ATOM 4088 C CA . ASP A 1 487 ? 90.23343 82.70283 23.26653 1.000 12.66584 487 ASP A CA 1
ATOM 4089 C C . ASP A 1 487 ? 91.62952 83.32928 23.21919 1.000 12.15789 487 ASP A C 1
ATOM 4090 O O . ASP A 1 487 ? 92.50630 82.79849 22.50795 1.000 13.68964 487 ASP A O 1
ATOM 4095 N N . ARG A 1 488 ? 91.86070 84.40374 24.00629 1.000 11.02881 488 ARG A N 1
ATOM 4096 C CA . ARG A 1 488 ? 93.11100 85.12947 24.03838 1.000 11.19724 488 ARG A CA 1
ATOM 4097 C C . ARG A 1 488 ? 93.73804 85.03328 25.42885 1.000 10.67351 488 ARG A C 1
ATOM 4098 O O . ARG A 1 488 ? 94.29337 86.01947 25.93172 1.000 11.93943 488 ARG A O 1
ATOM 4106 N N . LYS A 1 489 ? 93.64041 83.87044 26.07804 1.000 11.10512 489 LYS A N 1
ATOM 4107 C CA . LYS A 1 489 ? 94.29428 83.75577 27.38243 1.000 10.94722 489 LYS A CA 1
ATOM 4108 C C . LYS A 1 489 ? 95.81550 83.87006 27.23835 1.000 11.55255 489 LYS A C 1
ATOM 4109 O O . LYS A 1 489 ? 96.41509 83.45335 26.23408 1.000 11.44991 489 LYS A O 1
ATOM 4115 N N . PRO A 1 490 ? 96.49136 84.34801 28.28469 1.000 11.02355 490 PRO A N 1
ATOM 4116 C CA . PRO A 1 490 ? 97.95508 84.28344 28.30740 1.000 11.47096 490 PRO A CA 1
ATOM 4117 C C . PRO A 1 490 ? 98.40501 82.85056 28.08404 1.000 10.77878 490 PRO A C 1
ATOM 4118 O O . PRO A 1 490 ? 97.84941 81.90375 28.67091 1.000 11.83679 490 PRO A O 1
ATOM 4122 N N . MET A 1 491 ? 99.43750 82.69441 27.26499 1.000 10.68402 491 MET A N 1
ATOM 4123 C CA . MET A 1 491 ? 99.99078 81.38419 26.94994 1.000 10.30241 491 MET A CA 1
ATOM 4124 C C . MET A 1 491 ? 100.41652 80.63607 28.20967 1.000 10.47875 491 MET A C 1
ATOM 4125 O O . MET A 1 491 ? 100.96944 81.20462 29.15832 1.000 12.21841 491 MET A O 1
ATOM 4130 N N . VAL A 1 492 ? 100.15814 79.32963 28.21484 1.000 11.37621 492 VAL A N 1
ATOM 4131 C CA . VAL A 1 492 ? 100.49231 78.48303 29.37084 1.000 12.13946 492 VAL A CA 1
ATOM 4132 C C . VAL A 1 492 ? 101.96428 78.07004 29.32764 1.000 13.11590 492 VAL A C 1
ATOM 4133 O O . VAL A 1 492 ? 102.37294 77.21453 28.53150 1.000 14.71082 492 VAL A O 1
ATOM 4137 N N . TRP A 1 493 ? 102.78124 78.67794 30.20243 1.000 13.31592 493 TRP A N 1
ATOM 4138 C CA . TRP A 1 493 ? 104.20602 78.35602 30.26239 1.000 13.35804 493 TRP A CA 1
ATOM 4139 C C . TRP A 1 493 ? 104.56033 77.49837 31.46927 1.000 15.06087 493 TRP A C 1
ATOM 4140 O O . TRP A 1 493 ? 105.70117 77.04909 31.58184 1.000 17.83750 493 TRP A O 1
ATOM 4151 N N . GLN A 1 494 ? 103.63127 77.27781 32.40383 1.000 14.46870 494 GLN A N 1
ATOM 4152 C CA . GLN A 1 494 ? 103.92605 76.50941 33.59643 1.000 16.43471 494 GLN A CA 1
ATOM 4153 C C . GLN A 1 494 ? 103.72528 75.02400 33.29992 1.000 15.94255 494 GLN A C 1
ATOM 4154 O O . GLN A 1 494 ? 102.60640 74.62055 32.92160 1.000 15.92939 494 GLN A O 1
ATOM 4160 N N . PRO A 1 495 ? 104.77808 74.19063 33.41780 1.000 16.32419 495 PRO A N 1
ATOM 4161 C CA . PRO A 1 495 ? 104.64978 72.78128 33.01160 1.000 17.78751 495 PRO A CA 1
ATOM 4162 C C . PRO A 1 495 ? 103.52737 72.05796 33.70636 1.000 17.40063 495 PRO A C 1
ATOM 4163 O O . PRO A 1 495 ? 102.86561 71.21802 33.07975 1.000 17.98490 495 PRO A O 1
ATOM 4167 N N . GLU A 1 496 ? 103.26911 72.36064 34.98075 1.000 17.40062 496 GLU A N 1
ATOM 4168 C CA . GLU A 1 496 ? 102.19240 71.65340 35.66991 1.000 18.43759 496 GLU A CA 1
ATOM 4169 C C . GLU A 1 496 ? 100.82024 71.87368 35.02422 1.000 17.25587 496 GLU A C 1
ATOM 4170 O O . GLU A 1 496 ? 99.90698 71.09556 35.28063 1.000 18.79025 496 GLU A O 1
ATOM 4176 N N . LEU A 1 497 ? 100.64742 72.93736 34.25069 1.000 15.88465 497 LEU A N 1
ATOM 4177 C CA . LEU A 1 497 ? 99.38157 73.28488 33.61385 1.000 15.69515 497 LEU A CA 1
ATOM 4178 C C . LEU A 1 497 ? 99.33955 72.89635 32.14698 1.000 15.23195 497 LEU A C 1
ATOM 4179 O O . LEU A 1 497 ? 98.31487 73.12250 31.50992 1.000 17.64274 497 LEU A O 1
ATOM 4184 N N . GLN A 1 498 ? 100.42391 72.37526 31.58908 1.000 15.08719 498 GLN A N 1
ATOM 4185 C CA . GLN A 1 498 ? 100.50302 72.01443 30.16193 1.000 15.42670 498 GLN A CA 1
ATOM 4186 C C . GLN A 1 498 ? 100.14919 70.55730 29.94169 1.000 16.00309 498 GLN A C 1
ATOM 4187 O O . GLN A 1 498 ? 100.54481 69.69760 30.72687 1.000 17.51905 498 GLN A O 1
ATOM 4193 N N . ASP A 1 499 ? 99.46715 70.26674 28.83539 1.000 15.49513 499 ASP A N 1
ATOM 4194 C CA . ASP A 1 499 ? 99.18469 68.86307 28.44503 1.000 14.93718 499 ASP A CA 1
ATOM 4195 C C . ASP A 1 499 ? 100.37556 68.31813 27.65775 1.000 15.07139 499 ASP A C 1
ATOM 4196 O O . ASP A 1 499 ? 100.53126 68.59350 26.45838 1.000 14.64240 499 ASP A O 1
ATOM 4201 N N . HIS A 1 500 ? 101.24201 67.56506 28.33929 1.000 15.41091 500 HIS A N 1
ATOM 4202 C CA . HIS A 1 500 ? 102.48575 67.11727 27.73319 1.000 15.53725 500 HIS A CA 1
ATOM 4203 C C . HIS A 1 500 ? 102.23407 66.00955 26.72251 1.000 15.88465 500 HIS A C 1
ATOM 4204 O O . HIS A 1 500 ? 102.97474 65.90070 25.73799 1.000 16.84001 500 HIS A O 1
ATOM 4211 N N . ASP A 1 501 ? 101.19325 65.20890 26.93681 1.000 16.25838 501 ASP A N 1
ATOM 4212 C CA . ASP A 1 501 ? 100.85285 64.18274 25.96748 1.000 17.24008 501 ASP A CA 1
ATOM 4213 C C . ASP A 1 501 ? 100.38588 64.81235 24.64354 1.000 15.38460 501 ASP A C 1
ATOM 4214 O O . ASP A 1 501 ? 100.77110 64.35969 23.54972 1.000 15.95043 501 ASP A O 1
ATOM 4219 N N . LEU A 1 502 ? 99.57156 65.86990 24.72372 1.000 15.90043 502 LEU A N 1
ATOM 4220 C CA . LEU A 1 502 ? 99.13882 66.51212 23.49879 1.000 14.85822 502 LEU A CA 1
ATOM 4221 C C . LEU A 1 502 ? 100.31309 67.17451 22.79452 1.000 14.26604 502 LEU A C 1
ATOM 4222 O O . LEU A 1 502 ? 100.38317 67.16188 21.55880 1.000 14.41341 502 LEU A O 1
ATOM 4227 N N . TYR A 1 503 ? 101.26524 67.73748 23.54803 1.000 14.55027 503 TYR A N 1
ATOM 4228 C CA . TYR A 1 503 ? 102.41903 68.35375 22.90262 1.000 14.06075 503 TYR A CA 1
ATOM 4229 C C . TYR A 1 503 ? 103.24010 67.31709 22.14780 1.000 13.83704 503 TYR A C 1
ATOM 4230 O O . TYR A 1 503 ? 103.63341 67.52158 20.98428 1.000 13.59227 503 TYR A O 1
ATOM 4239 N N . ASP A 1 504 ? 103.47247 66.17417 22.77708 1.000 14.38975 504 ASP A N 1
ATOM 4240 C CA . ASP A 1 504 ? 104.18918 65.09644 22.11337 1.000 15.66883 504 ASP A CA 1
ATOM 4241 C C . ASP A 1 504 ? 103.44837 64.63615 20.86319 1.000 14.70293 504 ASP A C 1
ATOM 4242 O O . ASP A 1 504 ? 104.06195 64.38752 19.82187 1.000 14.65292 504 ASP A O 1
ATOM 4247 N N . PHE A 1 505 ? 102.13183 64.51708 20.95021 1.000 13.67650 505 PHE A N 1
ATOM 4248 C CA . PHE A 1 505 ? 101.34507 64.12614 19.77763 1.000 13.42910 505 PHE A CA 1
ATOM 4249 C C . PHE A 1 505 ? 101.46632 65.15589 18.66384 1.000 13.71596 505 PHE A C 1
ATOM 4250 O O . PHE A 1 505 ? 101.64810 64.79467 17.50619 1.000 13.27381 505 PHE A O 1
ATOM 4258 N N . MET A 1 506 ? 101.39453 66.44874 19.00249 1.000 13.53700 506 MET A N 1
ATOM 4259 C CA A MET A 1 506 ? 101.48428 67.47251 17.98311 0.414 13.23697 506 MET A CA 1
ATOM 4260 C CA B MET A 1 506 ? 101.47853 67.46811 17.97627 0.586 14.03706 506 MET A CA 1
ATOM 4261 C C . MET A 1 506 ? 102.84046 67.45518 17.30652 1.000 13.26592 506 MET A C 1
ATOM 4262 O O . MET A 1 506 ? 102.92358 67.65267 16.09789 1.000 13.19748 506 MET A O 1
ATOM 4271 N N . GLN A 1 507 ? 103.92541 67.22862 18.06852 1.000 13.17906 507 GLN A N 1
ATOM 4272 C CA . GLN A 1 507 ? 105.21661 67.07916 17.39458 1.000 13.22382 507 GLN A CA 1
ATOM 4273 C C . GLN A 1 507 ? 105.17342 65.95875 16.36310 1.000 13.67386 507 GLN A C 1
ATOM 4274 O O . GLN A 1 507 ? 105.69484 66.10248 15.24114 1.000 14.28972 507 GLN A O 1
ATOM 4280 N N . LYS A 1 508 ? 104.57617 64.81116 16.73540 1.000 14.32394 508 LYS A N 1
ATOM 4281 C CA . LYS A 1 508 ? 104.50811 63.67645 15.79846 1.000 14.90559 508 LYS A CA 1
ATOM 4282 C C . LYS A 1 508 ? 103.64921 64.00500 14.57836 1.000 13.57649 508 LYS A C 1
ATOM 4283 O O . LYS A 1 508 ? 103.98912 63.63427 13.44097 1.000 14.68977 508 LYS A O 1
ATOM 4289 N N . LEU A 1 509 ? 102.54388 64.69749 14.79561 1.000 13.06063 509 LEU A N 1
ATOM 4290 C CA . LEU A 1 509 ? 101.65763 65.03999 13.68125 1.000 13.24749 509 LEU A CA 1
ATOM 4291 C C . LEU A 1 509 ? 102.33611 66.02973 12.72189 1.000 13.31328 509 LEU A C 1
ATOM 4292 O O . LEU A 1 509 ? 102.23894 65.89562 11.48738 1.000 13.33434 509 LEU A O 1
ATOM 4297 N N . VAL A 1 510 ? 102.99961 67.04338 13.28074 1.000 12.68427 510 VAL A N 1
ATOM 4298 C CA . VAL A 1 510 ? 103.76029 67.96230 12.45509 1.000 13.00009 510 VAL A CA 1
ATOM 4299 C C . VAL A 1 510 ? 104.79856 67.21498 11.63372 1.000 13.22645 510 VAL A C 1
ATOM 4300 O O . VAL A 1 510 ? 105.00025 67.52893 10.45317 1.000 14.75293 510 VAL A O 1
ATOM 4304 N N . GLN A 1 511 ? 105.47724 66.22720 12.23765 1.000 14.28974 511 GLN A N 1
ATOM 4305 C CA A GLN A 1 511 ? 106.48857 65.45167 11.51779 0.578 17.21639 511 GLN A CA 1
ATOM 4306 C CA B GLN A 1 511 ? 106.48867 65.50344 11.47905 0.422 16.72685 511 GLN A CA 1
ATOM 4307 C C . GLN A 1 511 ? 105.86561 64.67855 10.35507 1.000 16.95320 511 GLN A C 1
ATOM 4308 O O . GLN A 1 511 ? 106.41634 64.62504 9.26715 1.000 18.13229 511 GLN A O 1
ATOM 4319 N N . VAL A 1 512 ? 104.69181 64.06701 10.56692 1.000 15.95045 512 VAL A N 1
ATOM 4320 C CA . VAL A 1 512 ? 104.04599 63.36310 9.45841 1.000 16.47946 512 VAL A CA 1
ATOM 4321 C C . VAL A 1 512 ? 103.72779 64.33849 8.33620 1.000 15.66883 512 VAL A C 1
ATOM 4322 O O . VAL A 1 512 ? 103.89209 64.02996 7.14359 1.000 16.47945 512 VAL A O 1
ATOM 4326 N N . ARG A 1 513 ? 103.22422 65.51473 8.67946 1.000 14.13181 513 ARG A N 1
ATOM 4327 C CA . ARG A 1 513 ? 102.91064 66.49698 7.65149 1.000 14.75557 513 ARG A CA 1
ATOM 4328 C C . ARG A 1 513 ? 104.15129 66.89159 6.88176 1.000 15.27668 513 ARG A C 1
ATOM 4329 O O . ARG A 1 513 ? 104.14678 66.87977 5.64791 1.000 15.55566 513 ARG A O 1
ATOM 4337 N N . ARG A 1 514 ? 105.22742 67.22342 7.58890 1.000 15.56620 514 ARG A N 1
ATOM 4338 C CA . ARG A 1 514 ? 106.37998 67.79357 6.90518 1.000 18.37443 514 ARG A CA 1
ATOM 4339 C C . ARG A 1 514 ? 107.19248 66.71942 6.19292 1.000 18.80343 514 ARG A C 1
ATOM 4340 O O . ARG A 1 514 ? 107.75525 66.95707 5.10450 1.000 21.43267 514 ARG A O 1
ATOM 4348 N N . GLN A 1 515 ? 107.32185 65.55438 6.78712 1.000 19.64037 515 GLN A N 1
ATOM 4349 C CA . GLN A 1 515 ? 108.20753 64.53249 6.22992 1.000 24.15144 515 GLN A CA 1
ATOM 4350 C C . GLN A 1 515 ? 107.51095 63.57624 5.28991 1.000 25.16209 515 GLN A C 1
ATOM 4351 O O . GLN A 1 515 ? 108.18938 62.88274 4.52245 1.000 29.11253 515 GLN A O 1
ATOM 4357 N N . VAL A 1 516 ? 106.18909 63.47333 5.35595 1.000 24.02775 516 VAL A N 1
ATOM 4358 C CA . VAL A 1 516 ? 105.52808 62.46926 4.52608 1.000 26.32802 516 VAL A CA 1
ATOM 4359 C C . VAL A 1 516 ? 104.54870 63.14797 3.59319 1.000 27.14654 516 VAL A C 1
ATOM 4360 O O . VAL A 1 516 ? 104.72892 63.12405 2.37041 1.000 30.91011 516 VAL A O 1
ATOM 4364 N N . ILE A 1 517 ? 103.54165 63.81758 4.14842 1.000 26.42014 517 ILE A N 1
ATOM 4365 C CA . ILE A 1 517 ? 102.50652 64.39628 3.29073 1.000 29.64156 517 ILE A CA 1
ATOM 4366 C C . ILE A 1 517 ? 103.08596 65.44628 2.34830 1.000 31.19174 517 ILE A C 1
ATOM 4367 O O . ILE A 1 517 ? 102.87395 65.39034 1.12617 1.000 33.51833 517 ILE A O 1
ATOM 4372 N N . ALA A 1 518 ? 103.85180 66.38942 2.87979 1.000 29.09414 518 ALA A N 1
ATOM 4373 C CA . ALA A 1 518 ? 104.40658 67.45735 2.04287 1.000 30.24691 518 ALA A CA 1
ATOM 4374 C C . ALA A 1 518 ? 105.36597 66.94340 0.97905 1.000 35.27645 518 ALA A C 1
ATOM 4375 O O . ALA A 1 518 ? 105.66513 67.68434 0.02494 1.000 35.89757 518 ALA A O 1
ATOM 4377 N N . LYS A 1 519 ? 105.88415 65.72826 1.11956 1.000 40.01651 519 LYS A N 1
ATOM 4378 C CA . LYS A 1 519 ? 106.93837 65.25844 0.22980 1.000 48.47540 519 LYS A CA 1
ATOM 4379 C C . LYS A 1 519 ? 106.45253 64.28153 -0.82427 1.000 53.67866 519 LYS A C 1
ATOM 4380 O O . LYS A 1 519 ? 107.26505 63.80131 -1.62485 1.000 54.57876 519 LYS A O 1
ATOM 4386 N N . LEU A 1 520 ? 105.15107 64.00861 -0.87247 1.000 58.64504 520 LEU A N 1
ATOM 4387 C CA . LEU A 1 520 ? 104.56411 63.35953 -2.03469 1.000 63.98252 520 LEU A CA 1
ATOM 4388 C C . LEU A 1 520 ? 104.71432 64.26483 -3.25144 1.000 66.26437 520 LEU A C 1
ATOM 4389 O O . LEU A 1 520 ? 104.76918 65.48965 -3.13260 1.000 64.13255 520 LEU A O 1
ATOM 4394 N N . SER A 1 521 ? 104.77535 63.65116 -4.43301 1.000 70.22011 521 SER A N 1
ATOM 4395 C CA . SER A 1 521 ? 105.02611 64.37356 -5.68172 1.000 73.82317 521 SER A CA 1
ATOM 4396 C C . SER A 1 521 ? 103.72095 64.46136 -6.46828 1.000 75.66023 521 SER A C 1
ATOM 4397 O O . SER A 1 521 ? 103.30072 63.47914 -7.08584 1.000 77.16831 521 SER A O 1
ATOM 4399 N N . ASP A 1 522 ? 103.08741 65.64164 -6.45482 1.000 75.02332 522 ASP A N 1
ATOM 4400 C CA . ASP A 1 522 ? 101.86070 65.88679 -7.22242 1.000 74.55484 522 ASP A CA 1
ATOM 4401 C C . ASP A 1 522 ? 100.76733 64.88846 -6.83982 1.000 71.16759 522 ASP A C 1
ATOM 4402 O O . ASP A 1 522 ? 100.18819 64.20026 -7.68341 1.000 71.88346 522 ASP A O 1
ATOM 4407 N N . ASP A 1 523 ? 100.49284 64.80576 -5.54138 1.000 66.04329 523 ASP A N 1
ATOM 4408 C CA . ASP A 1 523 ? 99.57410 63.79410 -5.05078 1.000 60.46895 523 ASP A CA 1
ATOM 4409 C C . ASP A 1 523 ? 98.14122 64.15773 -5.42533 1.000 57.19749 523 ASP A C 1
ATOM 4410 O O . ASP A 1 523 ? 97.84521 65.27325 -5.84251 1.000 57.33962 523 ASP A O 1
ATOM 4412 N N . LYS A 1 524 ? 97.24880 63.18395 -5.27620 1.000 53.19964 524 LYS A N 1
ATOM 4413 C CA . LYS A 1 524 ? 95.81646 63.40137 -5.35631 1.000 47.29104 524 LYS A CA 1
ATOM 4414 C C . LYS A 1 524 ? 95.17991 62.95787 -4.05094 1.000 45.86456 524 LYS A C 1
ATOM 4415 O O . LYS A 1 524 ? 95.73471 62.13288 -3.31991 1.000 48.63330 524 LYS A O 1
ATOM 4421 N N . ILE A 1 525 ? 93.98923 63.48057 -3.78496 1.000 41.33245 525 ILE A N 1
ATOM 4422 C CA . ILE A 1 525 ? 93.23972 63.13855 -2.57730 1.000 38.63211 525 ILE A CA 1
ATOM 4423 C C . ILE A 1 525 ? 91.98572 62.35838 -2.94293 1.000 36.52133 525 ILE A C 1
ATOM 4424 O O . ILE A 1 525 ? 91.27120 62.69222 -3.88826 1.000 38.47682 525 ILE A O 1
ATOM 4429 N N . ILE A 1 526 ? 91.69915 61.32546 -2.16560 1.000 31.91553 526 ILE A N 1
ATOM 4430 C CA . ILE A 1 526 ? 90.50176 60.53201 -2.33786 1.000 30.92593 526 ILE A CA 1
ATOM 4431 C C . ILE A 1 526 ? 89.78275 60.47138 -0.99569 1.000 27.74660 526 ILE A C 1
ATOM 4432 O O . ILE A 1 526 ? 90.41210 60.20714 0.03562 1.000 27.32023 526 ILE A O 1
ATOM 4437 N N . PHE A 1 527 ? 88.47880 60.70355 -1.01623 1.000 24.89890 527 PHE A N 1
ATOM 4438 C CA . PHE A 1 527 ? 87.59499 60.59285 0.14536 1.000 23.75402 527 PHE A CA 1
ATOM 4439 C C . PHE A 1 527 ? 86.70509 59.37722 -0.04568 1.000 26.00428 527 PHE A C 1
ATOM 4440 O O . PHE A 1 527 ? 85.93957 59.32148 -1.01073 1.000 30.11265 527 PHE A O 1
ATOM 4448 N N . ASP A 1 528 ? 86.75860 58.42548 0.87069 1.000 24.14091 528 ASP A N 1
ATOM 4449 C CA . ASP A 1 528 ? 85.86068 57.26791 0.81783 1.000 24.87258 528 ASP A CA 1
ATOM 4450 C C . ASP A 1 528 ? 85.04812 57.18897 2.10756 1.000 23.47768 528 ASP A C 1
ATOM 4451 O O . ASP A 1 528 ? 85.61085 57.20259 3.20178 1.000 24.78571 528 ASP A O 1
ATOM 4456 N N . VAL A 1 529 ? 83.73156 57.10983 1.99456 1.000 23.70664 529 VAL A N 1
ATOM 4457 C CA . VAL A 1 529 ? 82.87222 56.84387 3.14730 1.000 23.47767 529 VAL A CA 1
ATOM 4458 C C . VAL A 1 529 ? 82.73838 55.33688 3.25422 1.000 23.88824 529 VAL A C 1
ATOM 4459 O O . VAL A 1 529 ? 82.14294 54.69856 2.37891 1.000 26.27009 529 VAL A O 1
ATOM 4463 N N . ILE A 1 530 ? 83.28529 54.75456 4.32562 1.000 22.34859 530 ILE A N 1
ATOM 4464 C CA . ILE A 1 530 ? 83.31831 53.29855 4.44221 1.000 22.74337 530 ILE A CA 1
ATOM 4465 C C . ILE A 1 530 ? 82.31742 52.77831 5.43049 1.000 23.06183 530 ILE A C 1
ATOM 4466 O O . ILE A 1 530 ? 82.18912 51.55024 5.58283 1.000 26.02796 530 ILE A O 1
ATOM 4471 N N . GLY A 1 531 ? 81.61400 53.66579 6.12351 1.000 22.07223 531 GLY A N 1
ATOM 4472 C CA . GLY A 1 531 ? 80.55052 53.18216 6.98717 1.000 23.84349 531 GLY A CA 1
ATOM 4473 C C . GLY A 1 531 ? 79.91443 54.38181 7.64012 1.000 24.38040 531 GLY A C 1
ATOM 4474 O O . GLY A 1 531 ? 80.25833 55.52644 7.33767 1.000 23.36974 531 GLY A O 1
ATOM 4475 N N . GLU A 1 532 ? 78.94974 54.10429 8.51502 1.000 25.15155 532 GLU A N 1
ATOM 4476 C CA . GLU A 1 532 ? 78.34330 55.16637 9.29925 1.000 26.07008 532 GLU A CA 1
ATOM 4477 C C . GLU A 1 532 ? 79.39514 55.88235 10.13959 1.000 22.25648 532 GLU A C 1
ATOM 4478 O O . GLU A 1 532 ? 79.97749 55.34402 11.10203 1.000 23.71453 532 GLU A O 1
ATOM 4484 N N . ARG A 1 533 ? 79.59655 57.13524 9.77113 1.000 19.33507 533 ARG A N 1
ATOM 4485 C CA . ARG A 1 533 ? 80.59834 58.01754 10.34315 1.000 18.36916 533 ARG A CA 1
ATOM 4486 C C . ARG A 1 533 ? 81.97979 57.36313 10.33917 1.000 17.27693 533 ARG A C 1
ATOM 4487 O O . ARG A 1 533 ? 82.73865 57.48053 11.29239 1.000 16.76897 533 ARG A O 1
ATOM 4495 N N . GLN A 1 534 ? 82.32961 56.73822 9.21108 1.000 18.41654 534 GLN A N 1
ATOM 4496 C CA . GLN A 1 534 ? 83.65975 56.14058 9.04705 1.000 17.47695 534 GLN A CA 1
ATOM 4497 C C . GLN A 1 534 ? 84.20663 56.60449 7.71527 1.000 16.94268 534 GLN A C 1
ATOM 4498 O O . GLN A 1 534 ? 83.53863 56.37467 6.68833 1.000 18.70342 534 GLN A O 1
ATOM 4504 N N . ILE A 1 535 ? 85.39839 57.22432 7.73227 1.000 15.95308 535 ILE A N 1
ATOM 4505 C CA . ILE A 1 535 ? 85.98263 57.84021 6.54767 1.000 15.59252 535 ILE A CA 1
ATOM 4506 C C . ILE A 1 535 ? 87.38870 57.29221 6.33137 1.000 16.04783 535 ILE A C 1
ATOM 4507 O O . ILE A 1 535 ? 88.19443 57.19358 7.27152 1.000 16.86896 535 ILE A O 1
ATOM 4512 N N . ARG A 1 536 ? 87.70570 56.97919 5.08937 1.000 17.07164 536 ARG A N 1
ATOM 4513 C CA . ARG A 1 536 ? 89.06429 56.69343 4.67617 1.000 19.02450 536 ARG A CA 1
ATOM 4514 C C . ARG A 1 536 ? 89.53920 57.82982 3.75990 1.000 19.87197 536 ARG A C 1
ATOM 4515 O O . ARG A 1 536 ? 88.91725 58.11041 2.72866 1.000 22.90916 536 ARG A O 1
ATOM 4523 N N A LEU A 1 537 ? 90.59397 58.52367 4.18069 0.676 18.48234 537 LEU A N 1
ATOM 4524 N N B LEU A 1 537 ? 90.64104 58.46038 4.12880 0.324 19.46929 537 LEU A N 1
ATOM 4525 C CA A LEU A 1 537 ? 91.24574 59.56150 3.39112 0.676 18.89817 537 LEU A CA 1
ATOM 4526 C CA B LEU A 1 537 ? 91.22369 59.56952 3.39159 0.324 20.69312 537 LEU A CA 1
ATOM 4527 C C A LEU A 1 537 ? 92.47958 58.95125 2.76168 0.676 19.68512 537 LEU A C 1
ATOM 4528 C C B LEU A 1 537 ? 92.53033 59.07591 2.79432 0.324 20.71681 537 LEU A C 1
ATOM 4529 O O A LEU A 1 537 ? 93.25900 58.28965 3.44084 0.676 20.88523 537 LEU A O 1
ATOM 4530 O O B LEU A 1 537 ? 93.41571 58.63565 3.52857 0.324 20.30886 537 LEU A O 1
ATOM 4539 N N . THR A 1 538 ? 92.67529 59.17362 1.47722 1.000 21.64587 538 THR A N 1
ATOM 4540 C CA . THR A 1 538 ? 93.90339 58.72837 0.82535 1.000 24.90417 538 THR A CA 1
ATOM 4541 C C . THR A 1 538 ? 94.55334 59.89204 0.06842 1.000 26.67279 538 THR A C 1
ATOM 4542 O O . THR A 1 538 ? 93.86945 60.71196 -0.57627 1.000 27.89924 538 THR A O 1
ATOM 4546 N N . ARG A 1 539 ? 95.87227 60.01318 0.19005 1.000 27.60973 539 ARG A N 1
ATOM 4547 C CA . ARG A 1 539 ? 96.65478 60.94097 -0.62765 1.000 29.84685 539 ARG A CA 1
ATOM 4548 C C . ARG A 1 539 ? 97.66878 60.09321 -1.36627 1.000 29.56524 539 ARG A C 1
ATOM 4549 O O . ARG A 1 539 ? 98.42262 59.36004 -0.73671 1.000 28.67300 539 ARG A O 1
ATOM 4557 N N . GLU A 1 540 ? 97.72833 60.20011 -2.68319 1.000 31.83393 540 GLU A N 1
ATOM 4558 C CA . GLU A 1 540 ? 98.69189 59.32422 -3.33686 1.000 35.35805 540 GLU A CA 1
ATOM 4559 C C . GLU A 1 540 ? 99.30071 59.94700 -4.58033 1.000 37.25826 540 GLU A C 1
ATOM 4560 O O . GLU A 1 540 ? 98.61965 60.63276 -5.34485 1.000 37.02929 540 GLU A O 1
ATOM 4566 N N . ASP A 1 541 ? 100.58747 59.66422 -4.77626 1.000 38.32156 541 ASP A N 1
ATOM 4567 C CA . ASP A 1 541 ? 101.32082 59.92793 -5.99888 1.000 40.97450 541 ASP A CA 1
ATOM 4568 C C . ASP A 1 541 ? 101.61683 58.58135 -6.67054 1.000 42.07991 541 ASP A C 1
ATOM 4569 O O . ASP A 1 541 ? 100.95381 57.58735 -6.38389 1.000 41.39297 541 ASP A O 1
ATOM 4574 N N . ASN A 1 542 ? 102.63319 58.53239 -7.53859 1.000 46.30408 542 ASN A N 1
ATOM 4575 C CA . ASN A 1 542 ? 102.83511 57.29550 -8.28639 1.000 48.77017 542 ASN A CA 1
ATOM 4576 C C . ASN A 1 542 ? 103.60701 56.22706 -7.52414 1.000 48.25169 542 ASN A C 1
ATOM 4577 O O . ASN A 1 542 ? 103.50428 55.04614 -7.87696 1.000 48.55962 542 ASN A O 1
ATOM 4582 N N . GLN A 1 543 ? 104.34607 56.59695 -6.48178 1.000 48.01218 543 GLN A N 1
ATOM 4583 C CA . GLN A 1 543 ? 105.12970 55.64937 -5.69494 1.000 47.73584 543 GLN A CA 1
ATOM 4584 C C . GLN A 1 543 ? 104.47240 55.27072 -4.37071 1.000 44.61440 543 GLN A C 1
ATOM 4585 O O . GLN A 1 543 ? 104.57515 54.11099 -3.94255 1.000 43.01423 543 GLN A O 1
ATOM 4587 N N . THR A 1 544 ? 103.78281 56.21705 -3.72800 1.000 42.03779 544 THR A N 1
ATOM 4588 C CA . THR A 1 544 ? 103.44032 56.13181 -2.31175 1.000 40.37706 544 THR A CA 1
ATOM 4589 C C . THR A 1 544 ? 102.00325 56.57862 -2.06742 1.000 35.68702 544 THR A C 1
ATOM 4590 O O . THR A 1 544 ? 101.50576 57.53197 -2.67861 1.000 32.92618 544 THR A O 1
ATOM 4594 N N . ARG A 1 545 ? 101.34884 55.90202 -1.13880 1.000 33.19199 545 ARG A N 1
ATOM 4595 C CA . ARG A 1 545 ? 100.00596 56.27624 -0.75496 1.000 32.18398 545 ARG A CA 1
ATOM 4596 C C . ARG A 1 545 ? 100.01862 56.43257 0.75116 1.000 29.92315 545 ARG A C 1
ATOM 4597 O O . ARG A 1 545 ? 100.54682 55.56815 1.45921 1.000 30.64167 545 ARG A O 1
ATOM 4605 N N A ILE A 1 546 ? 99.49360 57.55450 1.24267 0.373 26.20959 546 ILE A N 1
ATOM 4606 N N B ILE A 1 546 ? 99.44424 57.53204 1.22735 0.627 26.20959 546 ILE A N 1
ATOM 4607 C CA A ILE A 1 546 ? 99.21650 57.71372 2.66736 0.373 23.64875 546 ILE A CA 1
ATOM 4608 C CA B ILE A 1 546 ? 99.19179 57.74107 2.64752 0.627 23.64875 546 ILE A CA 1
ATOM 4609 C C A ILE A 1 546 ? 97.71575 57.55829 2.87388 0.373 23.29607 546 ILE A C 1
ATOM 4610 C C B ILE A 1 546 ? 97.69611 57.56030 2.87066 0.627 23.29607 546 ILE A C 1
ATOM 4611 O O A ILE A 1 546 ? 96.90691 58.13649 2.13612 0.373 26.37011 546 ILE A O 1
ATOM 4612 O O B ILE A 1 546 ? 96.87212 58.14576 2.15727 0.627 26.37011 546 ILE A O 1
ATOM 4621 N N . VAL A 1 547 ? 97.33720 56.75025 3.85266 1.000 20.95106 547 VAL A N 1
ATOM 4622 C CA . VAL A 1 547 ? 95.93817 56.44451 4.09994 1.000 19.99305 547 VAL A CA 1
ATOM 4623 C C . VAL A 1 547 ? 95.64458 56.75200 5.56582 1.000 18.73237 547 VAL A C 1
ATOM 4624 O O . VAL A 1 547 ? 96.39930 56.35837 6.45958 1.000 19.82196 547 VAL A O 1
ATOM 4628 N N . GLY A 1 548 ? 94.52745 57.41164 5.81946 1.000 18.29022 548 GLY A N 1
ATOM 4629 C CA . GLY A 1 548 ? 94.06811 57.57839 7.17822 1.000 17.28745 548 GLY A CA 1
ATOM 4630 C C . GLY A 1 548 ? 92.62470 57.12527 7.31868 1.000 16.67949 548 GLY A C 1
ATOM 4631 O O . GLY A 1 548 ? 91.75705 57.47169 6.49247 1.000 18.34810 548 GLY A O 1
ATOM 4632 N N . VAL A 1 549 ? 92.34734 56.29097 8.32089 1.000 15.75833 549 VAL A N 1
ATOM 4633 C CA . VAL A 1 549 ? 90.97920 55.85405 8.60568 1.000 15.80833 549 VAL A CA 1
ATOM 4634 C C . VAL A 1 549 ? 90.54613 56.45276 9.91876 1.000 14.78715 549 VAL A C 1
ATOM 4635 O O . VAL A 1 549 ? 91.29872 56.40598 10.90679 1.000 15.32142 549 VAL A O 1
ATOM 4639 N N . PHE A 1 550 ? 89.32884 57.00046 9.92320 1.000 14.43449 550 PHE A N 1
ATOM 4640 C CA . PHE A 1 550 ? 88.77035 57.72182 11.06704 1.000 14.08443 550 PHE A CA 1
ATOM 4641 C C . PHE A 1 550 ? 87.46206 57.05068 11.42076 1.000 14.00812 550 PHE A C 1
ATOM 4642 O O . PHE A 1 550 ? 86.54491 57.01865 10.59259 1.000 15.45301 550 PHE A O 1
ATOM 4650 N N . ASN A 1 551 ? 87.36494 56.53279 12.64890 1.000 14.45816 551 ASN A N 1
ATOM 4651 C CA . ASN A 1 551 ? 86.13330 55.86706 13.12408 1.000 15.31879 551 ASN A CA 1
ATOM 4652 C C . ASN A 1 551 ? 85.41410 56.82399 14.09044 1.000 14.89244 551 ASN A C 1
ATOM 4653 O O . ASN A 1 551 ? 85.84645 56.98237 15.23921 1.000 16.74527 551 ASN A O 1
ATOM 4658 N N . ASN A 1 552 ? 84.35508 57.49330 13.63008 1.000 15.96360 552 ASN A N 1
ATOM 4659 C CA . ASN A 1 552 ? 83.66641 58.46785 14.46941 1.000 16.75319 552 ASN A CA 1
ATOM 4660 C C . ASN A 1 552 ? 82.22685 58.06818 14.72372 1.000 18.81658 552 ASN A C 1
ATOM 4661 O O . ASN A 1 552 ? 81.41087 58.91574 15.10640 1.000 21.00367 552 ASN A O 1
ATOM 4666 N N . GLY A 1 553 ? 81.91903 56.78256 14.54244 1.000 19.77459 553 GLY A N 1
ATOM 4667 C CA . GLY A 1 553 ? 80.64869 56.22034 14.96495 1.000 21.30372 553 GLY A CA 1
ATOM 4668 C C . GLY A 1 553 ? 80.73691 55.71250 16.38554 1.000 23.06446 553 GLY A C 1
ATOM 4669 O O . GLY A 1 553 ? 81.59608 56.11818 17.17080 1.000 24.09352 553 GLY A O 1
ATOM 4670 N N . THR A 1 554 ? 79.82333 54.82600 16.72617 1.000 24.93047 554 THR A N 1
ATOM 4671 C CA . THR A 1 554 ? 79.71648 54.36041 18.10192 1.000 27.13075 554 THR A CA 1
ATOM 4672 C C . THR A 1 554 ? 80.07120 52.89267 18.23543 1.000 26.07272 554 THR A C 1
ATOM 4673 O O . THR A 1 554 ? 79.87738 52.31305 19.30974 1.000 27.52551 554 THR A O 1
ATOM 4677 N N . THR A 1 555 ? 80.59749 52.28923 17.18356 1.000 25.50686 555 THR A N 1
ATOM 4678 C CA . THR A 1 555 ? 80.96556 50.88239 17.16173 1.000 26.28063 555 THR A CA 1
ATOM 4679 C C . THR A 1 555 ? 82.44092 50.74786 16.85701 1.000 24.48306 555 THR A C 1
ATOM 4680 O O . THR A 1 555 ? 83.07489 51.69069 16.37809 1.000 25.80689 555 THR A O 1
ATOM 4684 N N . ASP A 1 556 ? 82.98986 49.57640 17.15016 1.000 24.30671 556 ASP A N 1
ATOM 4685 C CA . ASP A 1 556 ? 84.36455 49.30633 16.74904 1.000 24.08828 556 ASP A CA 1
ATOM 4686 C C . ASP A 1 556 ? 84.46387 49.03739 15.25171 1.000 23.65663 556 ASP A C 1
ATOM 4687 O O . ASP A 1 556 ? 83.54080 48.51324 14.61888 1.000 25.64107 556 ASP A O 1
ATOM 4692 N N . LEU A 1 557 ? 85.62275 49.37469 14.68890 1.000 20.14571 557 LEU A N 1
ATOM 4693 C CA . LEU A 1 557 ? 85.90393 49.11242 13.27729 1.000 20.49310 557 LEU A CA 1
ATOM 4694 C C . LEU A 1 557 ? 87.19166 48.33255 13.17074 1.000 20.43785 557 LEU A C 1
ATOM 4695 O O . LEU A 1 557 ? 88.17280 48.66187 13.82146 1.000 22.71177 557 LEU A O 1
ATOM 4700 N N . THR A 1 558 ? 87.19523 47.30775 12.33023 1.000 21.95116 558 THR A N 1
ATOM 4701 C CA . THR A 1 558 ? 88.39553 46.50673 12.12480 1.000 22.72497 558 THR A CA 1
ATOM 4702 C C . THR A 1 558 ? 88.92130 46.79867 10.72933 1.000 23.26186 558 THR A C 1
ATOM 4703 O O . THR A 1 558 ? 88.14489 46.83811 9.78140 1.000 26.02006 558 THR A O 1
ATOM 4707 N N . VAL A 1 559 ? 90.22892 47.03280 10.61996 1.000 22.85654 559 VAL A N 1
ATOM 4708 C CA . VAL A 1 559 ? 90.88013 47.19396 9.33019 1.000 24.18038 559 VAL A CA 1
ATOM 4709 C C . VAL A 1 559 ? 91.99380 46.15717 9.21041 1.000 24.17512 559 VAL A C 1
ATOM 4710 O O . VAL A 1 559 ? 92.48543 45.63152 10.20448 1.000 24.21723 559 VAL A O 1
ATOM 4714 N N . ALA A 1 560 ? 92.40002 45.88135 7.97140 1.000 25.28052 560 ALA A N 1
ATOM 4715 C CA . ALA A 1 560 ? 93.59681 45.07847 7.73185 1.000 26.84385 560 ALA A CA 1
ATOM 4716 C C . ALA A 1 560 ? 94.81662 45.70100 8.41449 1.000 26.08061 560 ALA A C 1
ATOM 4717 O O . ALA A 1 560 ? 95.00630 46.92896 8.38670 1.000 25.73846 560 ALA A O 1
ATOM 4719 N N . GLN A 1 561 ? 95.65440 44.84989 9.03812 1.000 25.83058 561 GLN A N 1
ATOM 4720 C CA . GLN A 1 561 ? 96.86232 45.35406 9.71091 1.000 25.42001 561 GLN A CA 1
ATOM 4721 C C . GLN A 1 561 ? 97.79354 46.02752 8.70358 1.000 24.50148 561 GLN A C 1
ATOM 4722 O O . GLN A 1 561 ? 98.25155 45.36954 7.76987 1.000 26.22799 561 GLN A O 1
ATOM 4728 N N . PRO A 1 562 ? 98.08119 47.32021 8.82895 1.000 23.05394 562 PRO A N 1
ATOM 4729 C CA . PRO A 1 562 ? 99.00995 47.93222 7.87642 1.000 24.59096 562 PRO A CA 1
ATOM 4730 C C . PRO A 1 562 ? 100.42719 47.50946 8.17479 1.000 28.40193 562 PRO A C 1
ATOM 4731 O O . PRO A 1 562 ? 100.82115 47.34132 9.33229 1.000 29.77315 562 PRO A O 1
ATOM 4735 N N . THR A 1 563 ? 101.22111 47.43570 7.12015 1.000 29.67315 563 THR A N 1
ATOM 4736 C CA . THR A 1 563 ? 102.63543 47.13338 7.30703 1.000 32.13660 563 THR A CA 1
ATOM 4737 C C . THR A 1 563 ? 103.40432 48.28259 7.96321 1.000 31.07331 563 THR A C 1
ATOM 4738 O O . THR A 1 563 ? 104.29652 48.04030 8.79644 1.000 32.33135 563 THR A O 1
ATOM 4742 N N . SER A 1 564 ? 103.08885 49.52880 7.60586 1.000 28.02033 564 SER A N 1
ATOM 4743 C CA . SER A 1 564 ? 103.84931 50.71273 8.06021 1.000 27.74924 564 SER A CA 1
ATOM 4744 C C . SER A 1 564 ? 102.93011 51.78800 8.64781 1.000 26.04639 564 SER A C 1
ATOM 4745 O O . SER A 1 564 ? 102.54416 52.73321 7.95725 1.000 26.09113 564 SER A O 1
ATOM 4748 N N . ILE A 1 565 ? 102.63109 51.66609 9.92769 1.000 23.30134 565 ILE A N 1
ATOM 4749 C CA . ILE A 1 565 ? 101.76624 52.62520 10.61893 1.000 22.17751 565 ILE A CA 1
ATOM 4750 C C . ILE A 1 565 ? 102.56844 53.87201 10.96097 1.000 22.58282 565 ILE A C 1
ATOM 4751 O O . ILE A 1 565 ? 103.68702 53.77530 11.46934 1.000 25.24628 565 ILE A O 1
ATOM 4756 N N . LEU A 1 566 ? 102.01192 55.04895 10.64998 1.000 20.93789 566 LEU A N 1
ATOM 4757 C CA . LEU A 1 566 ? 102.67142 56.31345 10.95498 1.000 21.28268 566 LEU A CA 1
ATOM 4758 C C . LEU A 1 566 ? 102.20670 56.93360 12.25529 1.000 21.58533 566 LEU A C 1
ATOM 4759 O O . LEU A 1 566 ? 103.00614 57.54845 12.96377 1.000 23.90139 566 LEU A O 1
ATOM 4764 N N . LEU A 1 567 ? 100.91185 56.86680 12.53215 1.000 19.23505 567 LEU A N 1
ATOM 4765 C CA . LEU A 1 567 ? 100.32615 57.53854 13.67846 1.000 17.47170 567 LEU A CA 1
ATOM 4766 C C . LEU A 1 567 ? 98.99325 56.86333 13.96350 1.000 16.47157 567 LEU A C 1
ATOM 4767 O O . LEU A 1 567 ? 98.20055 56.66405 13.04531 1.000 17.79803 567 LEU A O 1
ATOM 4772 N N . LYS A 1 568 ? 98.71432 56.54868 15.22190 1.000 17.03479 568 LYS A N 1
ATOM 4773 C CA . LYS A 1 568 ? 97.42047 55.97325 15.57447 1.000 17.21376 568 LYS A CA 1
ATOM 4774 C C . LYS A 1 568 ? 97.15606 56.26875 17.03530 1.000 17.23219 568 LYS A C 1
ATOM 4775 O O . LYS A 1 568 ? 98.08636 56.53742 17.80610 1.000 19.43243 568 LYS A O 1
ATOM 4781 N N . THR A 1 569 ? 95.88786 56.20065 17.41205 1.000 16.82951 569 THR A N 1
ATOM 4782 C CA . THR A 1 569 ? 95.51748 56.44028 18.80339 1.000 18.24546 569 THR A CA 1
ATOM 4783 C C . THR A 1 569 ? 95.23160 55.19147 19.59998 1.000 19.45350 569 THR A C 1
ATOM 4784 O O . THR A 1 569 ? 95.44823 55.20134 20.81758 1.000 23.00391 569 THR A O 1
ATOM 4788 N N . ASN A 1 570 ? 94.73280 54.12487 18.99115 1.000 17.80595 570 ASN A N 1
ATOM 4789 C CA . ASN A 1 570 ? 94.52223 52.88389 19.72252 1.000 19.20347 570 ASN A CA 1
ATOM 4790 C C . ASN A 1 570 ? 95.83470 52.08745 19.82792 1.000 19.52457 570 ASN A C 1
ATOM 4791 O O . ASN A 1 570 ? 96.73121 52.22433 18.98730 1.000 21.06158 570 ASN A O 1
ATOM 4796 N N A GLN A 1 571 ? 95.95472 51.23559 20.85720 0.537 19.12452 571 GLN A N 1
ATOM 4797 N N B GLN A 1 571 ? 95.92605 51.24433 20.87693 0.463 20.35361 571 GLN A N 1
ATOM 4798 C CA A GLN A 1 571 ? 97.14508 50.38532 20.88563 0.537 21.16160 571 GLN A CA 1
ATOM 4799 C CA B GLN A 1 571 ? 97.04198 50.30464 21.00308 0.463 22.04065 571 GLN A CA 1
ATOM 4800 C C A GLN A 1 571 ? 97.08481 49.27883 19.83029 0.537 20.97737 571 GLN A C 1
ATOM 4801 C C B GLN A 1 571 ? 97.06427 49.31536 19.84001 0.463 22.06434 571 GLN A C 1
ATOM 4802 O O A GLN A 1 571 ? 98.13617 48.77062 19.41262 0.537 23.29605 571 GLN A O 1
ATOM 4803 O O B GLN A 1 571 ? 98.13998 48.93435 19.35314 0.463 24.04614 571 GLN A O 1
ATOM 4814 N N . SER A 1 572 ? 95.88807 48.93153 19.35912 1.000 19.63511 572 SER A N 1
ATOM 4815 C CA . SER A 1 572 ? 95.77100 47.87336 18.37146 1.000 19.26664 572 SER A CA 1
ATOM 4816 C C . SER A 1 572 ? 96.23295 48.34741 16.98861 1.000 18.72711 572 SER A C 1
ATOM 4817 O O . SER A 1 572 ? 96.09574 49.52207 16.61583 1.000 19.94566 572 SER A O 1
ATOM 4820 N N . GLU A 1 573 ? 96.82555 47.42357 16.23874 1.000 19.22979 573 GLU A N 1
ATOM 4821 C CA . GLU A 1 573 ? 97.15635 47.66587 14.83463 1.000 19.74564 573 GLU A CA 1
ATOM 4822 C C . GLU A 1 573 ? 96.00927 47.34433 13.88060 1.000 19.71406 573 GLU A C 1
ATOM 4823 O O . GLU A 1 573 ? 96.17297 47.54816 12.67531 1.000 20.49572 573 GLU A O 1
ATOM 4829 N N . THR A 1 574 ? 94.86783 46.84118 14.36923 1.000 19.11136 574 THR A N 1
ATOM 4830 C CA . THR A 1 574 ? 93.75861 46.50315 13.48454 1.000 20.75629 574 THR A CA 1
ATOM 4831 C C . THR A 1 574 ? 92.44056 47.11424 13.93964 1.000 22.19330 574 THR A C 1
ATOM 4832 O O . THR A 1 574 ? 91.53931 47.30206 13.12181 1.000 26.04901 574 THR A O 1
ATOM 4836 N N . GLN A 1 575 ? 92.25659 47.34812 15.21992 1.000 19.33508 575 GLN A N 1
ATOM 4837 C CA . GLN A 1 575 ? 90.96757 47.79487 15.72011 1.000 19.94831 575 GLN A CA 1
ATOM 4838 C C . GLN A 1 575 ? 90.99487 49.28885 16.02512 1.000 19.60879 575 GLN A C 1
ATOM 4839 O O . GLN A 1 575 ? 91.93716 49.79445 16.67837 1.000 22.31172 575 GLN A O 1
ATOM 4845 N N . LEU A 1 576 ? 89.94366 49.98016 15.59285 1.000 18.51128 576 LEU A N 1
ATOM 4846 C CA . LEU A 1 576 ? 89.69327 51.38026 15.93056 1.000 17.54802 576 LEU A CA 1
ATOM 4847 C C . LEU A 1 576 ? 88.42670 51.43549 16.75845 1.000 18.88238 576 LEU A C 1
ATOM 4848 O O . LEU A 1 576 ? 87.34497 51.11164 16.25233 1.000 20.12726 576 LEU A O 1
ATOM 4853 N N . ALA A 1 577 ? 88.54608 51.86640 18.01924 1.000 18.92186 577 ALA A N 1
ATOM 4854 C CA . ALA A 1 577 ? 87.36194 52.11981 18.84140 1.000 19.46667 577 ALA A CA 1
ATOM 4855 C C . ALA A 1 577 ? 86.75557 53.45835 18.41113 1.000 19.75880 577 ALA A C 1
ATOM 4856 O O . ALA A 1 577 ? 87.32112 54.17875 17.57924 1.000 18.94818 577 ALA A O 1
ATOM 4858 N N . PRO A 1 578 ? 85.58220 53.80556 18.92274 1.000 20.08253 578 PRO A N 1
ATOM 4859 C CA . PRO A 1 578 ? 85.00448 55.12527 18.61758 1.000 19.85356 578 PRO A CA 1
ATOM 4860 C C . PRO A 1 578 ? 85.96089 56.28768 18.89588 1.000 19.62721 578 PRO A C 1
ATOM 4861 O O . PRO A 1 578 ? 86.59447 56.39092 19.95391 1.000 20.80892 578 PRO A O 1
ATOM 4865 N N . ASN A 1 579 ? 86.05647 57.16407 17.91451 1.000 18.58498 579 ASN A N 1
ATOM 4866 C CA . ASN A 1 579 ? 86.93122 58.33074 17.82098 1.000 19.03240 579 ASN A CA 1
ATOM 4867 C C . ASN A 1 579 ? 88.41012 58.00465 17.65836 1.000 18.89290 579 ASN A C 1
ATOM 4868 O O . ASN A 1 579 ? 89.23656 58.91990 17.74832 1.000 19.87196 579 ASN A O 1
ATOM 4873 N N . ASP A 1 580 ? 88.77413 56.74899 17.38317 1.000 16.79792 580 ASP A N 1
ATOM 4874 C CA . ASP A 1 580 ? 90.15582 56.45582 17.03790 1.000 15.87675 580 ASP A CA 1
ATOM 4875 C C . ASP A 1 580 ? 90.41805 56.75276 15.55874 1.000 14.26342 580 ASP A C 1
ATOM 4876 O O . ASP A 1 580 ? 89.50291 56.84258 14.73876 1.000 15.35826 580 ASP A O 1
ATOM 4881 N N . PHE A 1 581 ? 91.70231 56.85936 15.22884 1.000 14.41079 581 PHE A N 1
ATOM 4882 C CA . PHE A 1 581 ? 92.11343 56.96297 13.83698 1.000 14.56607 581 PHE A CA 1
ATOM 4883 C C . PHE A 1 581 ? 93.44374 56.23472 13.68959 1.000 13.51332 581 PHE A C 1
ATOM 4884 O O . PHE A 1 581 ? 94.16251 55.98182 14.67613 1.000 14.06075 581 PHE A O 1
ATOM 4892 N N . MET A 1 582 ? 93.79935 55.89713 12.44379 1.000 14.41869 582 MET A N 1
ATOM 4893 C CA . MET A 1 582 ? 95.08281 55.25113 12.16591 1.000 15.11879 582 MET A CA 1
ATOM 4894 C C . MET A 1 582 ? 95.55006 55.72493 10.80267 1.000 16.58473 582 MET A C 1
ATOM 4895 O O . MET A 1 582 ? 94.74431 55.73520 9.86284 1.000 17.24270 582 MET A O 1
ATOM 4900 N N . ILE A 1 583 ? 96.80717 56.17335 10.71372 1.000 15.89518 583 ILE A N 1
ATOM 4901 C CA . ILE A 1 583 ? 97.39751 56.69049 9.47852 1.000 17.11375 583 ILE A CA 1
ATOM 4902 C C . ILE A 1 583 ? 98.53352 55.75957 9.12508 1.000 18.19809 583 ILE A C 1
ATOM 4903 O O . ILE A 1 583 ? 99.32418 55.39396 9.99596 1.000 19.22979 583 ILE A O 1
ATOM 4908 N N . TRP A 1 584 ? 98.61775 55.36634 7.86133 1.000 18.99555 584 TRP A N 1
ATOM 4909 C CA . TRP A 1 584 ? 99.67478 54.46584 7.42489 1.000 19.92988 584 TRP A CA 1
ATOM 4910 C C . TRP A 1 584 ? 100.14265 54.83686 6.03112 1.000 22.20383 584 TRP A C 1
ATOM 4911 O O . TRP A 1 584 ? 99.54091 55.67217 5.34640 1.000 21.69850 584 TRP A O 1
ATOM 4922 N N . THR A 1 585 ? 101.27842 54.26638 5.65058 1.000 24.86994 585 THR A N 1
ATOM 4923 C CA . THR A 1 585 ? 101.83063 54.46503 4.31466 1.000 27.32814 585 THR A CA 1
ATOM 4924 C C . THR A 1 585 ? 102.05814 53.11067 3.63966 1.000 29.03623 585 THR A C 1
ATOM 4925 O O . THR A 1 585 ? 102.34666 52.10400 4.29584 1.000 29.79158 585 THR A O 1
ATOM 4929 N N . GLU A 1 586 ? 101.87320 53.07559 2.32410 1.000 29.85476 586 GLU A N 1
ATOM 4930 C CA . GLU A 1 586 ? 102.06722 51.81843 1.61327 1.000 32.89985 586 GLU A CA 1
ATOM 4931 C C . GLU A 1 586 ? 102.52533 52.12679 0.20517 1.000 34.47372 586 GLU A C 1
ATOM 4932 O O . GLU A 1 586 ? 102.19130 53.18372 -0.33997 1.000 32.67615 586 GLU A O 1
ATOM 4938 N N . PRO A 1 587 ? 103.26592 51.21348 -0.42121 1.000 37.54515 587 PRO A N 1
ATOM 4939 C CA . PRO A 1 587 ? 103.64530 51.40839 -1.82267 1.000 40.48233 587 PRO A CA 1
ATOM 4940 C C . PRO A 1 587 ? 102.41823 51.32046 -2.71580 1.000 42.93526 587 PRO A C 1
ATOM 4941 O O . PRO A 1 587 ? 101.45627 50.59950 -2.42662 1.000 42.27992 587 PRO A O 1
ATOM 4945 N N . VAL A 1 588 ? 102.44869 52.06978 -3.81342 1.000 45.20396 588 VAL A N 1
ATOM 4946 C CA . VAL A 1 588 ? 101.39036 51.94347 -4.80893 1.000 48.10167 588 VAL A CA 1
ATOM 4947 C C . VAL A 1 588 ? 101.72731 50.76085 -5.71058 1.000 48.88597 588 VAL A C 1
ATOM 4948 O O . VAL A 1 588 ? 102.82144 50.70335 -6.28280 1.000 48.17800 588 VAL A O 1
ATOM 4952 N N . ARG A 1 589 ? 100.80389 49.79657 -5.79009 1.000 49.12022 589 ARG A N 1
ATOM 4953 C CA . ARG A 1 589 ? 100.97797 48.57758 -6.57414 1.000 50.62565 589 ARG A CA 1
ATOM 4954 C C . ARG A 1 589 ? 100.09635 48.61849 -7.82941 1.000 51.29931 589 ARG A C 1
ATOM 4955 O O . ARG A 1 589 ? 100.28476 47.86227 -8.79733 1.000 51.19415 589 ARG A O 1
#

Nearest PDB structures (foldseek):
  7d9c-assembly1_A  TM=1.002E+00  e=0.000E+00  Weissella confusa
  7d9b-assembly1_A  TM=1.001E+00  e=0.000E+00  Weissella cibaria
  7ehh-assembly1_A  TM=1.001E+00  e=0.000E+00  Weissella cibaria
  1jf6-assembly1_A  TM=8.987E-01  e=8.380E-69  Thermoactinomyces vulgaris
  1wzm-assembly1_B  TM=9.045E-01  e=3.107E-67  Thermoactinomyces vulgaris